Protein AF-A0A929W5D5-F1 (afdb_monomer_lite)

Foldseek 3Di:
DLVVLVHDPVVVVVCVVVQQWAWPDDDPPPDTHTDLVSRNDPVSNVSCCVVPNHDDDDDDDPLFDQDQDPVLLVPQQPDAFPVRDGDDLQVSLQLRLVLSRLVSVVSSVVVVQVVQVVVVHGDPVVVVLVVVLVVSQVSQCCSCVVSVHGHDGDPDSVVVVVLSVQCVVVPSVSSDPPCRPPQVPDLAHPVRLVQLLVLCLDQVRDDLVVSVVVLQCVLQVVDWDADPPPRHIDDSVVQDDPPHRSPQDSVNSVCSCPPLVSVLVSVCSHPNPQVSCVPPDDFDDDDADDFWLQEKEWDKDWFAAAAPQAIKMWIWIATLRLLATFQIFIDHDDDALVSVLVNVLRVVLVCVVLVAAQRAEYEYACPRCVPQVCPVVRHNYYHHDPHPSVGRVVVSCCCLQLPQCVVVVLHAADCPDPDPSRHHDFDDDPNDGDGDHHHSVVSSVSSVVSSVVQQQDCGPPCVSVPPDGSVRSNNVRHDPPGHHRDCLVVLVRSFDKDWWFDPPLFWTQDLNDIDGDPDSCVCVVDDPPGRIWIKGFGAHPVRDTPDIHTHD

Structure (mmCIF, N/CA/C/O backbone):
data_AF-A0A929W5D5-F1
#
_entry.id   AF-A0A929W5D5-F1
#
loop_
_atom_site.group_PDB
_atom_site.id
_atom_site.type_symbol
_atom_site.label_atom_id
_atom_site.label_alt_id
_atom_site.label_comp_id
_atom_site.label_asym_id
_atom_site.label_entity_id
_atom_site.label_seq_id
_atom_site.pdbx_PDB_ins_code
_atom_site.Cartn_x
_atom_site.Cartn_y
_atom_site.Cartn_z
_atom_site.occupancy
_atom_site.B_iso_or_equiv
_atom_site.auth_seq_id
_atom_site.auth_comp_id
_atom_site.auth_asym_id
_atom_site.auth_atom_id
_atom_site.pdbx_PDB_model_num
ATOM 1 N N . ASP A 1 1 ? -61.175 -59.366 45.389 1.00 71.19 1 ASP A N 1
ATOM 2 C CA . ASP A 1 1 ? -60.716 -58.121 46.055 1.00 71.19 1 ASP A CA 1
ATOM 3 C C . ASP A 1 1 ? -61.446 -57.784 47.355 1.00 71.19 1 ASP A C 1
ATOM 5 O O . ASP A 1 1 ? -60.980 -58.173 48.415 1.00 71.19 1 ASP A O 1
ATOM 9 N N . TRP A 1 2 ? -62.591 -57.082 47.329 1.00 78.06 2 TRP A N 1
ATOM 10 C CA . TRP A 1 2 ? -63.289 -56.672 48.566 1.00 78.06 2 TRP A CA 1
ATOM 11 C C . TRP A 1 2 ? -63.732 -57.882 49.406 1.00 78.06 2 TRP A C 1
ATOM 13 O O . TRP A 1 2 ? -63.487 -57.931 50.609 1.00 78.06 2 TRP A O 1
ATOM 23 N N . GLY A 1 3 ? -64.323 -58.886 48.748 1.00 75.94 3 GLY A N 1
ATOM 24 C CA . GLY A 1 3 ? -64.696 -60.161 49.370 1.00 75.94 3 GLY A CA 1
ATOM 25 C C . GLY A 1 3 ? -63.495 -60.990 49.835 1.00 75.94 3 GLY A C 1
ATOM 26 O O . GLY A 1 3 ? -63.486 -61.473 50.962 1.00 75.94 3 GLY A O 1
ATOM 27 N N . GLU A 1 4 ? -62.458 -61.096 49.001 1.00 76.50 4 GLU A N 1
ATOM 28 C CA . GLU A 1 4 ? -61.211 -61.820 49.319 1.00 76.50 4 GLU A CA 1
ATOM 29 C C . GLU A 1 4 ? -60.447 -61.199 50.494 1.00 76.50 4 GLU A C 1
ATOM 31 O O . GLU A 1 4 ? -59.824 -61.912 51.273 1.00 76.50 4 GLU A O 1
ATOM 36 N N . ALA A 1 5 ? -60.575 -59.886 50.703 1.00 75.81 5 ALA A N 1
ATOM 37 C CA . ALA A 1 5 ? -60.072 -59.192 51.885 1.00 75.81 5 ALA A CA 1
ATOM 38 C C . ALA A 1 5 ? -60.917 -59.447 53.158 1.00 75.81 5 ALA A C 1
ATOM 40 O O . ALA A 1 5 ? -60.772 -58.744 54.161 1.00 75.81 5 ALA A O 1
ATOM 41 N N . GLY A 1 6 ? -61.828 -60.428 53.133 1.00 79.44 6 GLY A N 1
ATOM 42 C CA . GLY A 1 6 ? -62.679 -60.823 54.257 1.00 79.44 6 GLY A CA 1
ATOM 43 C C . GLY A 1 6 ? -63.810 -59.838 54.564 1.00 79.44 6 GLY A C 1
ATOM 44 O O . GLY A 1 6 ? -64.335 -59.830 55.680 1.00 79.44 6 GLY A O 1
ATOM 45 N N . ARG A 1 7 ? -64.172 -58.960 53.617 1.00 81.69 7 ARG A N 1
ATOM 46 C CA . ARG A 1 7 ? -65.249 -57.972 53.791 1.00 81.69 7 ARG A CA 1
ATOM 47 C C . ARG A 1 7 ? -66.532 -58.437 53.121 1.00 81.69 7 ARG A C 1
ATOM 49 O O . ARG A 1 7 ? -66.529 -59.003 52.034 1.00 81.69 7 ARG A O 1
ATOM 56 N N . THR A 1 8 ? -67.665 -58.178 53.766 1.00 84.75 8 THR A N 1
ATOM 57 C CA . THR A 1 8 ? -68.959 -58.651 53.261 1.00 84.75 8 THR A CA 1
ATOM 58 C C . THR A 1 8 ? -69.542 -57.692 52.227 1.00 84.75 8 THR A C 1
ATOM 60 O O . THR A 1 8 ? -69.306 -56.481 52.264 1.00 84.75 8 THR A O 1
ATOM 63 N N . TYR A 1 9 ? -70.386 -58.216 51.336 1.00 82.56 9 TYR A N 1
ATOM 64 C CA . TYR A 1 9 ? -71.145 -57.397 50.385 1.00 82.56 9 TYR A CA 1
ATOM 65 C C . TYR A 1 9 ? -72.009 -56.337 51.094 1.00 82.56 9 TYR A C 1
ATOM 67 O O . TYR A 1 9 ? -72.128 -55.206 50.634 1.00 82.56 9 TYR A O 1
ATOM 75 N N . ARG A 1 10 ? -72.527 -56.652 52.290 1.00 84.62 10 ARG A N 1
ATOM 76 C CA . ARG A 1 10 ? -73.279 -55.700 53.119 1.00 84.62 10 ARG A CA 1
ATOM 77 C C . ARG A 1 10 ? -72.424 -54.511 53.570 1.00 84.62 10 ARG A C 1
ATOM 79 O O . ARG A 1 10 ? -72.920 -53.389 53.580 1.00 84.62 10 ARG A O 1
ATOM 86 N N . GLN A 1 11 ? -71.150 -54.740 53.907 1.00 84.69 11 GLN A N 1
ATOM 87 C CA . GLN A 1 11 ? -70.209 -53.660 54.228 1.00 84.69 11 GLN A CA 1
ATOM 88 C C . GLN A 1 11 ? -69.939 -52.784 53.005 1.00 84.69 11 GLN A C 1
ATOM 90 O O . GLN A 1 11 ? -69.954 -51.567 53.130 1.00 84.69 11 GLN A O 1
ATOM 95 N N . PHE A 1 12 ? -69.786 -53.386 51.823 1.00 84.88 12 PHE A N 1
ATOM 96 C CA . PHE A 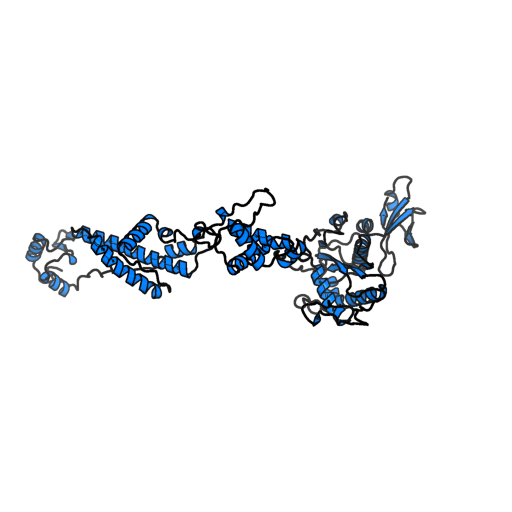1 12 ? -69.644 -52.633 50.578 1.00 84.88 12 PHE A CA 1
ATOM 97 C C . PHE A 1 12 ? -70.869 -51.749 50.292 1.00 84.88 12 PHE A C 1
ATOM 99 O O . PHE A 1 12 ? -70.716 -50.563 50.013 1.00 84.88 12 PHE A O 1
ATOM 106 N N . CYS A 1 13 ? -72.089 -52.285 50.405 1.00 83.75 13 CYS A N 1
ATOM 107 C CA . CYS A 1 13 ? -73.308 -51.498 50.198 1.00 83.75 13 CYS A CA 1
ATOM 108 C C . CYS A 1 13 ? -73.440 -50.349 51.207 1.00 83.75 13 CYS A C 1
ATOM 110 O O . CYS A 1 13 ? -73.829 -49.250 50.817 1.00 83.75 13 CYS A O 1
ATOM 112 N N . TYR A 1 14 ? -73.091 -50.594 52.473 1.00 87.81 14 TYR A N 1
ATOM 113 C CA . TYR A 1 14 ? -73.105 -49.577 53.523 1.00 87.81 14 TYR A CA 1
ATOM 114 C C . TYR A 1 14 ? -72.082 -48.466 53.256 1.00 87.81 14 TYR A C 1
ATOM 116 O O . TYR A 1 14 ? -72.424 -47.286 53.290 1.00 87.81 14 TYR A O 1
ATOM 124 N N . ASP A 1 15 ? -70.836 -48.830 52.950 1.00 85.62 15 ASP A N 1
ATOM 125 C CA . ASP A 1 15 ? -69.768 -47.860 52.704 1.00 85.62 15 ASP A CA 1
ATOM 126 C C . ASP A 1 15 ? -70.034 -47.083 51.386 1.00 85.62 15 ASP A C 1
ATOM 128 O O . ASP A 1 15 ? -69.792 -45.881 51.308 1.00 85.62 15 ASP A O 1
ATOM 132 N N . ARG A 1 16 ? -70.665 -47.709 50.378 1.00 82.75 16 ARG A N 1
ATOM 133 C CA . ARG A 1 16 ? -71.166 -47.026 49.169 1.00 82.75 16 ARG A CA 1
ATOM 134 C C . ARG A 1 16 ? -72.265 -46.008 49.489 1.00 82.75 16 ARG A C 1
ATOM 136 O O . ARG A 1 16 ? -72.211 -44.889 48.989 1.00 82.75 16 ARG A O 1
ATOM 143 N N . GLN A 1 17 ? -73.276 -46.389 50.274 1.00 84.38 17 GLN A N 1
ATOM 144 C CA . GLN A 1 17 ? -74.398 -45.500 50.616 1.00 84.38 17 GLN A CA 1
ATOM 145 C C . GLN A 1 17 ? -73.939 -44.257 51.384 1.00 84.38 17 GLN A C 1
ATOM 147 O O . GLN A 1 17 ? -74.485 -43.180 51.171 1.00 84.38 17 GLN A O 1
ATOM 152 N N . ASN A 1 18 ? -72.908 -44.393 52.219 1.00 80.44 18 ASN A N 1
ATOM 153 C CA . ASN A 1 18 ? -72.332 -43.281 52.977 1.00 80.44 18 ASN A CA 1
ATOM 154 C C . ASN A 1 18 ? -71.307 -42.450 52.181 1.00 80.44 18 ASN A C 1
ATOM 156 O O . ASN A 1 18 ? -70.752 -41.491 52.712 1.00 80.44 18 ASN A O 1
ATOM 160 N N . GLY A 1 19 ? -71.049 -42.790 50.912 1.00 79.44 19 GLY A N 1
ATOM 161 C CA . GLY A 1 19 ? -70.054 -42.102 50.084 1.00 79.44 19 GLY A CA 1
ATOM 162 C C . GLY A 1 19 ? -68.608 -42.349 50.526 1.00 79.44 19 GLY A C 1
ATOM 163 O O . GLY A 1 19 ? -67.716 -41.571 50.183 1.00 79.44 19 GLY A O 1
ATOM 164 N N . ASP A 1 20 ? -68.371 -43.418 51.288 1.00 80.44 20 ASP A N 1
ATOM 165 C CA . ASP A 1 20 ? -67.051 -43.822 51.768 1.00 80.44 20 ASP A CA 1
ATOM 166 C C . ASP A 1 20 ? -66.278 -44.657 50.745 1.00 80.44 20 ASP A C 1
ATOM 168 O O . ASP A 1 20 ? -65.095 -44.904 50.967 1.00 80.44 20 ASP A O 1
ATOM 172 N N . VAL A 1 21 ? -66.922 -45.099 49.655 1.00 83.50 21 VAL A N 1
ATOM 173 C CA . VAL A 1 21 ? -66.307 -45.803 48.518 1.00 83.50 21 VAL A CA 1
ATOM 174 C C . VAL A 1 21 ? -67.006 -45.409 47.215 1.00 83.50 21 VAL A C 1
ATOM 176 O O . VAL A 1 21 ? -68.230 -45.495 47.101 1.00 83.50 21 VAL A O 1
ATOM 179 N N . SER A 1 22 ? -66.218 -45.043 46.208 1.00 82.62 22 SER A N 1
ATOM 180 C CA . SER A 1 22 ? -66.661 -44.721 44.851 1.00 82.62 22 SER A CA 1
ATOM 181 C C . SER A 1 22 ? -66.524 -45.922 43.918 1.00 82.62 22 SER A C 1
ATOM 183 O O . SER A 1 22 ? -65.526 -46.646 43.933 1.00 82.62 22 SER A O 1
ATOM 185 N N . ILE A 1 23 ? -67.520 -46.105 43.054 1.00 82.94 23 ILE A N 1
ATOM 186 C CA . ILE A 1 23 ? -67.525 -47.142 42.018 1.00 82.94 23 ILE A CA 1
ATOM 187 C C . ILE A 1 23 ? -67.049 -46.529 40.703 1.00 82.94 23 ILE A C 1
ATOM 189 O O . ILE A 1 23 ? -67.578 -45.505 40.278 1.00 82.94 23 ILE A O 1
ATOM 193 N N . ILE A 1 24 ? -66.085 -47.179 40.052 1.00 80.38 24 ILE A N 1
ATOM 194 C CA . ILE A 1 24 ? -65.596 -46.803 38.719 1.00 80.38 24 ILE A CA 1
ATOM 195 C C . ILE A 1 24 ? -66.481 -47.437 37.641 1.00 80.38 24 ILE A C 1
ATOM 197 O O . ILE A 1 24 ? -66.855 -46.776 36.678 1.00 80.38 24 ILE A O 1
ATOM 201 N N . SER A 1 25 ? -66.841 -48.718 37.792 1.00 78.06 25 SER A N 1
ATOM 202 C CA . SER A 1 25 ? -67.757 -49.398 36.867 1.00 78.06 25 SER A CA 1
ATOM 203 C C . SER A 1 25 ? -68.504 -50.562 37.527 1.00 78.06 25 SER A C 1
ATOM 205 O O . SER A 1 25 ? -67.986 -51.211 38.438 1.00 78.06 25 SER A O 1
ATOM 207 N N . GLN A 1 26 ? -69.729 -50.829 37.062 1.00 76.94 26 GLN A N 1
ATOM 208 C CA . GLN A 1 26 ? -70.528 -51.993 37.462 1.00 76.94 26 GLN A CA 1
ATOM 209 C C . GLN A 1 26 ? -70.740 -52.906 36.254 1.00 76.94 26 GLN A C 1
ATOM 211 O O . GLN A 1 26 ? -71.325 -52.475 35.260 1.00 76.94 26 GLN A O 1
ATOM 216 N N . ARG A 1 27 ? -70.297 -54.166 36.331 1.00 68.94 27 ARG A N 1
ATOM 217 C CA . ARG A 1 27 ? -70.598 -55.188 35.318 1.00 68.94 27 ARG A CA 1
ATOM 218 C C . ARG A 1 27 ? -71.688 -56.136 35.827 1.00 68.94 27 ARG A C 1
ATOM 220 O O . ARG A 1 27 ? -71.757 -56.445 37.018 1.00 68.94 27 ARG A O 1
ATOM 227 N N . LYS A 1 28 ? -72.566 -56.601 34.927 1.00 56.22 28 LYS A N 1
ATOM 228 C CA . LYS A 1 28 ? -73.552 -57.651 35.246 1.00 56.22 28 LYS A CA 1
ATOM 229 C C . LYS A 1 28 ? -72.793 -58.949 35.544 1.00 56.22 28 LYS A C 1
ATOM 231 O O . LYS A 1 28 ? -72.066 -59.419 34.681 1.00 56.22 28 LYS A O 1
ATOM 236 N N . GLY A 1 29 ? -72.961 -59.499 36.750 1.00 60.81 29 GLY A N 1
ATOM 237 C CA . GLY A 1 29 ? -72.291 -60.737 37.183 1.00 60.81 29 GLY A CA 1
ATOM 238 C C . GLY A 1 29 ? -71.535 -60.658 38.516 1.00 60.81 29 GLY A C 1
ATOM 239 O O . GLY A 1 29 ? -70.993 -61.663 38.948 1.00 60.81 29 GLY A O 1
ATOM 240 N N . GLY A 1 30 ? -71.517 -59.503 39.194 1.00 62.69 30 GLY A N 1
ATOM 241 C CA . GLY A 1 30 ? -70.889 -59.357 40.520 1.00 62.69 30 GLY A CA 1
ATOM 242 C C . GLY A 1 30 ? -69.479 -58.755 40.505 1.00 62.69 30 GLY A C 1
ATOM 243 O O . GLY A 1 30 ? -68.955 -58.409 41.561 1.00 62.69 30 GLY A O 1
ATOM 244 N N . GLU A 1 31 ? -68.898 -58.519 39.329 1.00 69.94 31 GLU A N 1
ATOM 245 C CA . GLU A 1 31 ? -67.635 -57.791 39.172 1.00 69.94 31 GLU A CA 1
ATOM 246 C C . GLU A 1 31 ? -67.879 -56.272 39.210 1.00 69.94 31 GLU A C 1
ATOM 248 O O . GLU A 1 31 ? -68.229 -55.635 38.213 1.00 69.94 31 GLU A O 1
ATOM 253 N N . THR A 1 32 ? -67.739 -55.675 40.395 1.00 79.50 32 THR A N 1
ATOM 254 C CA . THR A 1 32 ? -67.778 -54.215 40.579 1.00 79.50 32 THR A CA 1
ATOM 255 C C . THR A 1 32 ? -66.365 -53.685 40.784 1.00 79.50 32 THR A C 1
ATOM 257 O O . THR A 1 32 ? -65.683 -54.109 41.714 1.00 79.50 32 THR A O 1
ATOM 260 N N . VAL A 1 33 ? -65.943 -52.728 39.953 1.00 81.38 33 VAL A N 1
ATOM 261 C CA . VAL A 1 33 ? -64.634 -52.071 40.080 1.00 81.38 33 VAL A CA 1
ATOM 262 C C . VAL A 1 33 ? -64.789 -50.816 40.931 1.00 81.38 33 VAL A C 1
ATOM 264 O O . VAL A 1 33 ? -65.561 -49.917 40.589 1.00 81.38 33 VAL A O 1
ATOM 267 N N . ILE A 1 34 ? -64.045 -50.747 42.031 1.00 82.88 34 ILE A N 1
ATOM 268 C CA . ILE A 1 34 ? -64.058 -49.631 42.986 1.00 82.88 34 ILE A CA 1
ATOM 269 C C . ILE A 1 34 ? -62.753 -48.835 42.901 1.00 82.88 34 ILE A C 1
ATOM 271 O O . ILE A 1 34 ? -61.696 -49.410 42.651 1.00 82.88 34 ILE A O 1
ATOM 275 N N . ASP A 1 35 ? -62.803 -47.519 43.130 1.00 81.62 35 ASP A N 1
ATOM 276 C CA . ASP A 1 35 ? -61.575 -46.724 43.260 1.00 81.62 35 ASP A CA 1
ATOM 277 C C . ASP A 1 35 ? -61.005 -46.912 44.669 1.00 81.62 35 ASP A C 1
ATOM 279 O O . ASP A 1 35 ? -61.540 -46.373 45.639 1.00 81.62 35 ASP A O 1
ATOM 283 N N . ALA A 1 36 ? -59.902 -47.648 44.802 1.00 76.12 36 ALA A N 1
ATOM 284 C CA . ALA A 1 36 ? -59.269 -47.886 46.098 1.00 76.12 36 ALA A CA 1
ATOM 285 C C . ALA A 1 36 ? -58.837 -46.585 46.814 1.00 76.12 36 ALA A C 1
ATOM 287 O O . ALA A 1 36 ? -58.822 -46.542 48.043 1.00 76.12 36 ALA A O 1
ATOM 288 N N . ARG A 1 37 ? -58.557 -45.496 46.077 1.00 74.00 37 ARG A N 1
ATOM 289 C CA . ARG A 1 37 ? -58.202 -44.178 46.648 1.00 74.00 37 ARG A CA 1
ATOM 290 C C . ARG A 1 37 ? -59.402 -43.448 47.246 1.00 74.00 37 ARG A C 1
ATOM 292 O O . ARG A 1 37 ? -59.228 -42.534 48.045 1.00 74.00 37 ARG A O 1
ATOM 299 N N . SER A 1 38 ? -60.615 -43.841 46.862 1.00 78.81 38 SER A N 1
ATOM 300 C CA . SER A 1 38 ? -61.850 -43.249 47.379 1.00 78.81 38 SER A CA 1
ATOM 301 C C . SER A 1 38 ? -62.277 -43.817 48.734 1.00 78.81 38 SER A C 1
ATOM 303 O O . SER A 1 38 ? -63.177 -43.256 49.351 1.00 78.81 38 SER A O 1
ATOM 305 N N . ILE A 1 39 ? -61.635 -44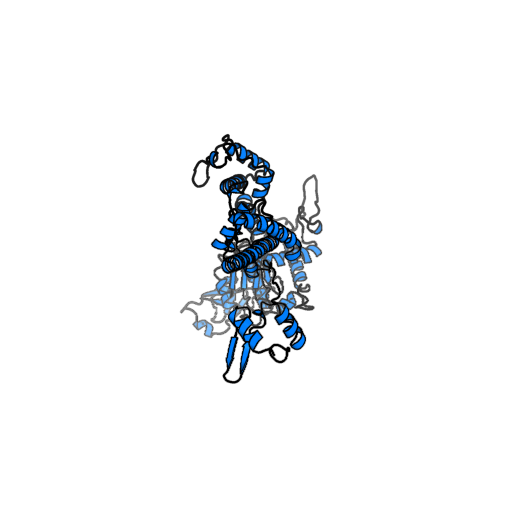.897 49.206 1.00 82.25 39 ILE A N 1
ATOM 306 C CA . ILE A 1 39 ? -61.977 -45.573 50.460 1.00 82.25 39 ILE A CA 1
ATOM 307 C C . ILE A 1 39 ? -61.611 -44.678 51.650 1.00 82.25 39 ILE A C 1
ATOM 309 O O . ILE A 1 39 ? -60.449 -44.588 52.048 1.00 82.25 39 ILE A O 1
ATOM 313 N N . ARG A 1 40 ? -62.610 -44.031 52.253 1.00 75.94 40 ARG A N 1
ATOM 314 C CA . ARG A 1 40 ? -62.410 -43.076 53.361 1.00 75.94 40 ARG A CA 1
ATOM 315 C C . ARG A 1 40 ? -62.176 -43.747 54.709 1.00 75.94 40 ARG A C 1
ATOM 317 O O . ARG A 1 40 ? -61.505 -43.190 55.579 1.00 75.94 40 ARG A O 1
ATOM 324 N N . ARG A 1 41 ? -62.719 -44.951 54.902 1.00 79.38 41 ARG A N 1
ATOM 325 C CA . ARG A 1 41 ? -62.606 -45.681 56.169 1.00 79.38 41 ARG A CA 1
ATOM 326 C C . ARG A 1 41 ? -61.251 -46.374 56.273 1.00 79.38 41 ARG A C 1
ATOM 328 O O . ARG A 1 41 ? -60.963 -47.341 55.566 1.00 79.38 41 ARG A O 1
ATOM 335 N N . ALA A 1 42 ? -60.421 -45.889 57.193 1.00 75.94 42 ALA A N 1
ATOM 336 C CA . ALA A 1 42 ? -59.051 -46.364 57.375 1.00 75.94 42 ALA A CA 1
ATOM 337 C C . ALA A 1 42 ? -58.959 -47.867 57.713 1.00 75.94 42 ALA A C 1
ATOM 339 O O . ALA A 1 42 ? -57.997 -48.526 57.329 1.00 75.94 42 ALA A O 1
ATOM 340 N N . ASP A 1 43 ? -59.952 -48.434 58.403 1.00 80.00 43 ASP A N 1
ATOM 341 C CA . ASP A 1 43 ? -60.019 -49.864 58.728 1.00 80.00 43 ASP A CA 1
ATOM 342 C C . ASP A 1 43 ? -60.351 -50.744 57.508 1.00 80.00 43 ASP A C 1
ATOM 344 O O . ASP A 1 43 ? -59.936 -51.905 57.448 1.00 80.00 43 ASP A O 1
ATOM 348 N N . ARG A 1 44 ? -61.075 -50.203 56.520 1.00 81.31 44 ARG A N 1
ATOM 349 C CA . ARG A 1 44 ? -61.352 -50.870 55.239 1.00 81.31 44 ARG A CA 1
ATOM 350 C C . ARG A 1 44 ? -60.118 -50.855 54.355 1.00 81.31 44 ARG A C 1
ATOM 352 O O . ARG A 1 44 ? -59.681 -51.913 53.907 1.00 81.31 44 ARG A O 1
ATOM 359 N N . LEU A 1 45 ? -59.514 -49.677 54.210 1.00 80.44 45 LEU A N 1
ATOM 360 C CA . LEU A 1 45 ? -58.323 -49.473 53.393 1.00 80.44 45 LEU A CA 1
ATOM 361 C C . LEU A 1 45 ? -57.147 -50.332 53.879 1.00 80.44 45 LEU A C 1
ATOM 363 O O . LEU A 1 45 ? -56.569 -51.062 53.085 1.00 80.44 45 LEU A O 1
ATOM 367 N N . ARG A 1 46 ? -56.863 -50.361 55.190 1.00 81.38 46 ARG A N 1
ATOM 368 C CA . ARG A 1 46 ? -55.766 -51.170 55.764 1.00 81.38 46 ARG A CA 1
ATOM 369 C C . ARG A 1 46 ? -55.874 -52.665 55.474 1.00 81.38 46 ARG A C 1
ATOM 371 O O . ARG A 1 46 ? -54.854 -53.339 55.365 1.00 81.38 46 ARG A O 1
ATOM 378 N N . VAL A 1 47 ? -57.093 -53.201 55.428 1.00 82.75 47 VAL A N 1
ATOM 379 C CA . VAL A 1 47 ? -57.307 -54.635 55.192 1.00 82.75 47 VAL A CA 1
ATOM 380 C C . VAL A 1 47 ? -57.164 -54.968 53.711 1.00 82.75 47 VAL A C 1
ATOM 382 O O . VAL A 1 47 ? -56.549 -55.976 53.381 1.00 82.75 47 VAL A O 1
ATOM 385 N N . ILE A 1 48 ? -57.628 -54.084 52.829 1.00 82.31 48 ILE A N 1
ATOM 386 C CA . ILE A 1 48 ? -57.427 -54.218 51.383 1.00 82.31 48 ILE A CA 1
ATOM 387 C C . ILE A 1 48 ? -55.939 -54.081 51.034 1.00 82.31 48 ILE A C 1
ATOM 389 O O . ILE A 1 48 ? -55.409 -54.914 50.306 1.00 82.31 48 ILE A O 1
ATOM 393 N N . GLU A 1 49 ? -55.231 -53.118 51.634 1.00 82.44 49 GLU A N 1
ATOM 394 C CA . GLU A 1 49 ? -53.788 -52.927 51.433 1.00 82.44 49 GLU A CA 1
ATOM 395 C C . GLU A 1 49 ? -52.944 -54.116 51.919 1.00 82.44 49 GLU A C 1
ATOM 397 O O . GLU A 1 49 ? -51.862 -54.363 51.390 1.00 82.44 49 GLU A O 1
ATOM 402 N N . ARG A 1 50 ? -53.425 -54.869 52.919 1.00 80.44 50 ARG A N 1
ATOM 403 C CA . ARG A 1 50 ? -52.744 -56.074 53.419 1.00 80.44 50 ARG A CA 1
ATOM 404 C C . ARG A 1 50 ? -52.802 -57.230 52.419 1.00 80.44 50 ARG A C 1
ATOM 406 O O . ARG A 1 50 ? -51.864 -58.015 52.373 1.00 80.44 50 ARG A O 1
ATOM 413 N N . VAL A 1 51 ? -53.896 -57.343 51.669 1.00 81.12 51 VAL A N 1
ATOM 414 C CA . VAL A 1 51 ? -54.124 -58.447 50.723 1.00 81.12 51 VAL A CA 1
ATOM 415 C C . VAL A 1 51 ? -53.611 -58.099 49.324 1.00 81.12 51 VAL A C 1
ATOM 417 O O . VAL A 1 51 ? -53.039 -58.956 48.664 1.00 81.12 51 VAL A O 1
ATOM 420 N N . MET A 1 52 ? -53.754 -56.839 48.900 1.00 76.38 52 MET A N 1
ATOM 421 C CA . MET A 1 52 ? -53.498 -56.407 47.517 1.00 76.38 52 MET A CA 1
ATOM 422 C C . MET A 1 52 ? -52.272 -55.489 47.360 1.00 76.38 52 MET A C 1
ATOM 424 O O . MET A 1 52 ? -51.936 -55.103 46.244 1.00 76.38 52 MET A O 1
ATOM 428 N N . GLY A 1 53 ? -51.598 -55.123 48.456 1.00 76.75 53 GLY A N 1
ATOM 429 C CA . GLY A 1 53 ? -50.500 -54.150 48.458 1.00 76.75 53 GLY A CA 1
ATOM 430 C C . GLY A 1 53 ? -50.965 -52.709 48.703 1.00 76.75 53 GLY A C 1
ATOM 431 O O . GLY A 1 53 ? -52.146 -52.380 48.595 1.00 76.75 53 GLY A O 1
ATOM 432 N N . ARG A 1 54 ? -50.028 -51.828 49.089 1.00 76.56 54 ARG A N 1
ATOM 433 C CA . ARG A 1 54 ? -50.336 -50.419 49.404 1.00 76.56 54 ARG A CA 1
ATOM 434 C C . ARG A 1 54 ? -50.923 -49.699 48.193 1.00 76.56 54 ARG A C 1
ATOM 436 O O . ARG A 1 54 ? -50.361 -49.774 47.103 1.00 76.56 54 ARG A O 1
ATOM 443 N N . VAL A 1 55 ? -51.986 -48.924 48.410 1.00 72.62 55 VAL A N 1
ATOM 444 C CA . VAL A 1 55 ? -52.539 -48.062 47.360 1.00 72.62 55 VAL A CA 1
ATOM 445 C C . VAL A 1 55 ? -51.508 -46.965 47.046 1.00 72.62 55 VAL A C 1
ATOM 447 O O . VAL A 1 55 ? -51.078 -46.268 47.973 1.00 72.62 55 VAL A O 1
ATOM 450 N N . PRO A 1 56 ? -51.085 -46.787 45.778 1.00 57.19 56 PRO A N 1
ATOM 451 C CA . PRO A 1 56 ? -50.140 -45.739 45.406 1.00 57.19 56 PRO A CA 1
ATOM 452 C C . PRO A 1 56 ? -50.678 -44.360 45.810 1.00 57.19 56 PRO A C 1
ATOM 454 O O . PRO A 1 56 ? -51.783 -43.976 45.422 1.00 57.19 56 PRO A O 1
ATOM 457 N N . ARG A 1 57 ? -49.907 -43.613 46.607 1.00 55.72 57 ARG A N 1
ATOM 458 C CA . ARG A 1 57 ? -50.189 -42.206 46.931 1.00 55.72 57 ARG A CA 1
ATOM 459 C C . ARG A 1 57 ? -49.424 -41.337 45.938 1.00 55.72 57 ARG A C 1
ATOM 461 O O . ARG A 1 57 ? -48.250 -41.607 45.710 1.00 55.72 57 ARG A O 1
ATOM 468 N N . GLU A 1 58 ? -50.070 -40.328 45.353 1.00 46.94 58 GLU A N 1
ATOM 469 C CA . GLU A 1 58 ? -49.391 -39.372 44.467 1.00 46.94 58 GLU A CA 1
ATOM 470 C C . GLU A 1 58 ? -48.167 -38.768 45.170 1.00 46.94 58 GLU A C 1
ATOM 472 O O . GLU A 1 58 ? -48.267 -38.233 46.278 1.00 46.94 58 GLU A O 1
ATOM 477 N N . GLU A 1 59 ? -47.004 -38.857 44.525 1.00 39.22 59 GLU A N 1
ATOM 478 C CA . GLU A 1 59 ? -45.796 -38.179 44.979 1.00 39.22 59 GLU A CA 1
ATOM 479 C C . GLU A 1 59 ? -46.024 -36.662 44.965 1.00 39.22 59 GLU A C 1
ATOM 481 O O . GLU A 1 59 ? -46.403 -36.061 43.955 1.00 39.22 59 GLU A O 1
ATOM 486 N N . HIS A 1 60 ? -45.794 -36.021 46.111 1.00 43.41 60 HIS A N 1
ATOM 487 C CA . HIS A 1 60 ? -45.883 -34.573 46.252 1.00 43.41 60 HIS A CA 1
ATOM 488 C C . HIS A 1 60 ? -44.788 -33.893 45.416 1.00 43.41 60 HIS A C 1
ATOM 490 O O . HIS A 1 60 ? -43.670 -33.698 45.887 1.00 43.41 60 HIS A O 1
ATOM 496 N N . ARG A 1 61 ? -45.113 -33.453 44.193 1.00 48.53 61 ARG A N 1
ATOM 497 C CA . ARG A 1 61 ? -44.267 -32.482 43.484 1.00 48.53 61 ARG A CA 1
ATOM 498 C C . ARG A 1 61 ? -44.198 -31.178 44.300 1.00 48.53 61 ARG A C 1
ATOM 500 O O . ARG A 1 61 ? -45.259 -30.685 44.715 1.00 48.53 61 ARG A O 1
ATOM 507 N N . PRO A 1 62 ? -43.004 -30.597 44.527 1.00 60.44 62 PRO A N 1
ATOM 508 C CA . PRO A 1 62 ? -42.866 -29.295 45.171 1.00 60.44 62 PRO A CA 1
ATOM 509 C C . PRO A 1 62 ? -43.730 -28.255 44.451 1.00 60.44 62 PRO A C 1
ATOM 511 O O . PRO A 1 62 ? -43.849 -28.263 43.223 1.00 60.44 62 PRO A O 1
ATOM 514 N N . LEU A 1 63 ? -44.390 -27.372 45.207 1.00 66.69 63 LEU A N 1
ATOM 515 C CA . LEU A 1 63 ? -45.320 -26.395 44.624 1.00 66.69 63 LEU A CA 1
ATOM 516 C C . LEU A 1 63 ? -44.603 -25.335 43.770 1.00 66.69 63 LEU A C 1
ATOM 518 O O . LEU A 1 63 ? -45.230 -24.735 42.906 1.00 66.69 63 LEU A O 1
ATOM 522 N N . TYR A 1 64 ? -43.310 -25.129 44.019 1.00 79.06 64 TYR A N 1
ATOM 523 C CA . TYR A 1 64 ? -42.434 -24.208 43.309 1.00 79.06 64 TYR A CA 1
ATOM 524 C C . TYR A 1 64 ? -41.131 -24.948 43.019 1.00 79.06 64 TYR A C 1
ATOM 526 O O . TYR A 1 64 ? -40.426 -25.332 43.952 1.00 79.06 64 TYR A O 1
ATOM 534 N N . THR A 1 65 ? -40.844 -25.176 41.743 1.00 81.50 65 THR A N 1
ATOM 535 C CA . THR A 1 65 ? -39.606 -25.800 41.270 1.00 81.50 65 THR A CA 1
ATOM 536 C C . THR A 1 65 ? -39.020 -24.855 40.238 1.00 81.50 65 THR A C 1
ATOM 538 O O . THR A 1 65 ? -39.734 -24.451 39.325 1.00 81.50 65 THR A O 1
ATOM 541 N N . VAL A 1 66 ? -37.773 -24.431 40.442 1.00 85.88 66 VAL A N 1
ATOM 542 C CA . VAL A 1 66 ? -37.080 -23.528 39.520 1.00 85.88 66 VAL A CA 1
ATOM 543 C C . VAL A 1 66 ? -36.303 -24.369 38.523 1.00 85.88 66 VAL A C 1
ATOM 545 O O . VAL A 1 66 ? -35.239 -24.887 38.849 1.00 85.88 66 VAL A O 1
ATOM 548 N N . ASP A 1 67 ? -36.840 -24.477 37.313 1.00 86.56 67 ASP A N 1
ATOM 549 C CA . ASP A 1 67 ? -36.160 -25.086 36.176 1.00 86.56 67 ASP A CA 1
ATOM 550 C C . ASP A 1 67 ? -35.542 -24.002 35.291 1.00 86.56 67 ASP A C 1
ATOM 552 O O . ASP A 1 67 ? -36.057 -22.886 35.190 1.00 86.56 67 ASP A O 1
ATOM 556 N N . MET A 1 68 ? -34.411 -24.319 34.664 1.00 87.31 68 MET A N 1
ATOM 557 C CA . MET A 1 68 ? -33.711 -23.385 33.786 1.00 87.31 68 MET A CA 1
ATOM 558 C C . MET A 1 68 ? -34.504 -23.121 32.506 1.00 87.31 68 MET A C 1
ATOM 560 O O . MET A 1 68 ? -34.733 -24.027 31.703 1.00 87.31 68 MET A O 1
ATOM 564 N N . ASP A 1 69 ? -34.875 -21.858 32.305 1.00 92.06 69 ASP A N 1
ATOM 565 C CA . ASP A 1 69 ? -35.584 -21.398 31.120 1.00 92.06 69 ASP A CA 1
ATOM 566 C C . ASP A 1 69 ? -34.614 -21.183 29.943 1.00 92.06 69 ASP A C 1
ATOM 568 O O . ASP A 1 69 ? -33.957 -20.147 29.821 1.00 92.06 69 ASP A O 1
ATOM 572 N N . ARG A 1 70 ? -34.538 -22.183 29.057 1.00 91.81 70 ARG A N 1
ATOM 573 C CA . ARG A 1 70 ? -33.723 -22.122 27.832 1.00 91.81 70 ARG A CA 1
ATOM 574 C C . ARG A 1 70 ? -34.244 -21.105 26.813 1.00 91.81 70 ARG A C 1
ATOM 576 O O . ARG A 1 70 ? -33.458 -20.602 26.013 1.00 91.81 70 ARG A O 1
ATOM 583 N N . GLU A 1 71 ? -35.540 -20.798 26.823 1.00 94.12 71 GLU A N 1
ATOM 584 C CA . GLU A 1 71 ? -36.118 -19.783 25.936 1.00 94.12 71 GLU A CA 1
ATOM 585 C C . GLU A 1 71 ? -35.721 -18.379 26.402 1.00 94.12 71 GLU A C 1
ATOM 587 O O . GLU A 1 71 ? -35.352 -17.540 25.578 1.00 94.12 71 GLU A O 1
ATOM 592 N N . ALA A 1 72 ? -35.689 -18.145 27.719 1.00 93.94 72 ALA A N 1
ATOM 593 C CA . ALA A 1 72 ? -35.152 -16.916 28.296 1.00 93.94 72 ALA A CA 1
ATOM 594 C C . ALA A 1 72 ? -33.662 -16.736 27.969 1.00 93.94 72 ALA A C 1
ATOM 596 O O . ALA A 1 72 ? -33.252 -15.644 27.573 1.00 93.94 72 ALA A O 1
ATOM 597 N N . GLU A 1 73 ? -32.857 -17.797 28.086 1.00 93.88 73 GLU A N 1
ATOM 598 C CA . GLU A 1 73 ? -31.433 -17.754 27.730 1.00 93.88 73 GLU A CA 1
ATOM 599 C C . GLU A 1 73 ? -31.236 -17.370 26.260 1.00 93.88 73 GLU A C 1
ATOM 601 O O . GLU A 1 73 ? -30.499 -16.428 25.961 1.00 93.88 73 GLU A O 1
ATOM 606 N N . ALA A 1 74 ? -31.949 -18.038 25.347 1.00 93.88 74 ALA A N 1
ATOM 607 C CA . ALA A 1 74 ? -31.902 -17.735 23.921 1.00 93.88 74 ALA A CA 1
ATOM 608 C C . ALA A 1 74 ? -32.346 -16.293 23.627 1.00 93.88 74 ALA A C 1
ATOM 610 O O . ALA A 1 74 ? -31.687 -15.590 22.857 1.00 93.88 74 ALA A O 1
ATOM 611 N N . PHE A 1 75 ? -33.416 -15.825 24.275 1.00 95.62 75 PHE A N 1
ATOM 612 C CA . PHE A 1 75 ? -33.919 -14.461 24.127 1.00 95.62 75 PHE A CA 1
ATOM 613 C C . PHE A 1 75 ? -32.882 -13.415 24.560 1.00 95.62 75 PHE A C 1
ATOM 615 O O . PHE A 1 75 ? -32.585 -12.490 23.805 1.00 95.62 75 PHE A O 1
ATOM 622 N N . PHE A 1 76 ? -32.292 -13.556 25.752 1.00 94.25 76 PHE A N 1
ATOM 623 C CA . PHE A 1 76 ? -31.317 -12.587 26.261 1.00 94.25 76 PHE A CA 1
ATOM 624 C C . PHE A 1 76 ? -29.964 -12.673 25.543 1.00 94.25 76 PHE A C 1
ATOM 626 O O . PHE A 1 76 ? -29.317 -11.643 25.356 1.00 94.25 76 PHE A O 1
ATOM 633 N N . ALA A 1 77 ? -29.540 -13.859 25.098 1.00 92.12 77 ALA A N 1
ATOM 634 C CA . ALA A 1 77 ? -28.323 -14.026 24.302 1.00 92.12 77 ALA A CA 1
ATOM 635 C C . ALA A 1 77 ? -28.444 -13.398 22.901 1.00 92.12 77 ALA A C 1
ATOM 637 O O . ALA A 1 77 ? -27.462 -12.873 22.370 1.00 92.12 77 ALA A O 1
ATOM 638 N N . ALA A 1 78 ? -29.645 -13.428 22.315 1.00 91.88 78 ALA A N 1
ATOM 639 C CA . ALA A 1 78 ? -29.946 -12.809 21.027 1.00 91.88 78 ALA A CA 1
ATOM 640 C C . ALA A 1 78 ? -30.292 -11.312 21.127 1.00 91.88 78 ALA A C 1
ATOM 642 O O . ALA A 1 78 ? -30.384 -10.646 20.097 1.00 91.88 78 ALA A O 1
ATOM 643 N N . TYR A 1 79 ? -30.480 -10.772 22.335 1.00 89.06 79 TYR A N 1
ATOM 644 C CA . TYR A 1 79 ? -30.874 -9.380 22.520 1.00 89.06 79 TYR A CA 1
ATOM 645 C C . TYR A 1 79 ? -29.774 -8.406 22.077 1.00 89.06 79 TYR A C 1
ATOM 647 O O . TYR A 1 79 ? -28.643 -8.427 22.579 1.00 89.06 79 TYR A O 1
ATOM 655 N N . GLU A 1 80 ? -30.147 -7.500 21.177 1.00 82.44 80 GLU A N 1
ATOM 656 C CA . GLU A 1 80 ? -29.298 -6.432 20.667 1.00 82.44 80 GLU A CA 1
ATOM 657 C C . GLU A 1 80 ? -29.697 -5.100 21.312 1.00 82.44 80 GLU A C 1
ATOM 659 O O . GLU A 1 80 ? -30.860 -4.694 21.314 1.00 82.44 80 GLU A O 1
ATOM 664 N N . LYS A 1 81 ? -28.723 -4.420 21.917 1.00 81.19 81 LYS A N 1
ATOM 665 C CA . LYS A 1 81 ? -28.898 -3.069 22.455 1.00 81.19 81 LYS A CA 1
ATOM 666 C C . LYS A 1 81 ? -29.036 -2.070 21.305 1.00 81.19 81 LYS A C 1
ATOM 668 O O . LYS A 1 81 ? -28.629 -2.329 20.179 1.00 81.19 81 LYS A O 1
ATOM 673 N N . ALA A 1 82 ? -29.507 -0.863 21.616 1.00 68.81 82 ALA A N 1
ATOM 674 C CA . ALA A 1 82 ? -29.624 0.220 20.636 1.00 68.81 82 ALA A CA 1
ATOM 675 C C . ALA A 1 82 ? -28.288 0.635 19.974 1.00 68.81 82 ALA A C 1
ATOM 677 O O . ALA A 1 82 ? -28.303 1.277 18.930 1.00 68.81 82 ALA A O 1
ATOM 678 N N . ASP A 1 83 ? -27.141 0.291 20.572 1.00 63.69 83 ASP A N 1
ATOM 679 C CA . ASP A 1 83 ? -25.798 0.533 20.026 1.00 63.69 83 ASP A CA 1
ATOM 680 C C . ASP A 1 83 ? -25.251 -0.637 19.181 1.00 63.69 83 ASP A C 1
ATOM 682 O O . ASP A 1 83 ? -24.087 -0.609 18.784 1.00 63.69 83 ASP A O 1
ATOM 686 N N . GLY A 1 84 ? -26.065 -1.667 18.920 1.00 71.38 84 GLY A N 1
ATOM 687 C CA . GLY A 1 84 ? -25.673 -2.892 18.216 1.00 71.38 84 GLY A CA 1
ATOM 688 C C . GLY A 1 84 ? -24.897 -3.893 19.082 1.00 71.38 84 GLY A C 1
ATOM 689 O O . GLY A 1 84 ? -24.520 -4.976 18.633 1.00 71.38 84 GLY A O 1
ATOM 690 N N . GLY A 1 85 ? -24.624 -3.551 20.345 1.00 77.88 85 GLY A N 1
ATOM 691 C CA . GLY A 1 85 ? -23.929 -4.421 21.282 1.00 77.88 85 GLY A CA 1
ATOM 692 C C . GLY A 1 85 ? -24.846 -5.490 21.873 1.00 77.88 85 GLY A C 1
ATOM 693 O O . GLY A 1 85 ? -26.016 -5.251 22.160 1.00 77.88 85 GLY A O 1
ATOM 694 N N . ARG A 1 86 ? -24.295 -6.671 22.160 1.00 86.75 86 ARG A N 1
ATOM 695 C CA . ARG A 1 86 ? -25.011 -7.722 22.903 1.00 86.75 86 ARG A CA 1
ATOM 696 C C . ARG A 1 86 ? -24.901 -7.529 24.420 1.00 86.75 86 ARG A C 1
ATOM 698 O O . ARG A 1 86 ? -24.092 -6.734 24.924 1.00 86.75 86 ARG A O 1
ATOM 705 N N . LEU A 1 87 ? -25.754 -8.223 25.172 1.00 87.69 87 LEU A N 1
ATOM 706 C CA . LEU A 1 87 ? -25.611 -8.350 26.627 1.00 87.69 87 LEU A CA 1
ATOM 707 C C . LEU A 1 87 ? -24.342 -9.148 26.967 1.00 87.69 87 LEU A C 1
ATOM 709 O O . LEU A 1 87 ? -23.918 -10.002 26.194 1.00 87.69 87 LEU A O 1
ATOM 713 N N . SER A 1 88 ? -23.718 -8.863 28.116 1.00 89.00 88 SER A N 1
ATOM 714 C CA . SER A 1 88 ? -22.615 -9.707 28.593 1.00 89.00 88 SER A CA 1
ATOM 715 C C . SER A 1 88 ? -23.152 -11.066 29.036 1.00 89.00 88 SER A C 1
ATOM 717 O O . SER A 1 88 ? -24.275 -11.143 29.534 1.00 89.00 88 SER A O 1
ATOM 719 N N . GLU A 1 89 ? -22.343 -12.120 28.929 1.00 90.75 89 GLU A N 1
ATOM 720 C CA . GLU A 1 89 ? -22.731 -13.473 29.362 1.00 90.75 89 GLU A CA 1
ATOM 721 C C . GLU A 1 89 ? -23.195 -13.514 30.825 1.00 90.75 89 GLU A C 1
ATOM 723 O O . GLU A 1 89 ? -24.139 -14.218 31.169 1.00 90.75 89 GLU A O 1
ATOM 728 N N . GLU A 1 90 ? -22.571 -12.719 31.695 1.00 91.19 90 GLU A N 1
ATOM 729 C CA . GLU A 1 90 ? -22.988 -12.578 33.093 1.00 91.19 90 GLU A CA 1
ATOM 730 C C . GLU A 1 90 ? -24.401 -11.982 33.217 1.00 91.19 90 GLU A C 1
ATOM 732 O O . GLU A 1 90 ? -25.231 -12.496 33.968 1.00 91.19 90 GLU A O 1
ATOM 737 N N . THR A 1 91 ? -24.708 -10.943 32.429 1.00 90.25 91 THR A N 1
ATOM 738 C CA . THR A 1 91 ? -26.042 -10.319 32.411 1.00 90.25 91 THR A CA 1
ATOM 739 C C . THR A 1 91 ? -27.088 -11.280 31.847 1.00 90.25 91 THR A C 1
ATOM 741 O O . THR A 1 91 ? -28.188 -11.366 32.387 1.00 90.25 91 THR A O 1
ATOM 744 N N . VAL A 1 92 ? -26.746 -12.034 30.796 1.00 93.12 92 VAL A N 1
ATOM 745 C CA . VAL A 1 92 ? -27.617 -13.071 30.218 1.00 93.12 92 VAL A CA 1
ATOM 746 C C . VAL A 1 92 ? -27.953 -14.124 31.270 1.00 93.12 92 VAL A C 1
ATOM 748 O O . VAL A 1 92 ? -29.132 -14.389 31.502 1.00 93.12 92 VAL A O 1
ATOM 751 N N . ARG A 1 93 ? -26.952 -14.662 31.979 1.00 93.25 93 ARG A N 1
ATOM 752 C CA . ARG A 1 93 ? -27.168 -15.649 33.051 1.00 93.25 93 ARG A CA 1
ATOM 753 C C . ARG A 1 93 ? -28.030 -15.092 34.183 1.00 93.25 93 ARG A C 1
ATOM 755 O O . ARG A 1 93 ? -28.935 -15.778 34.651 1.00 93.25 93 ARG A O 1
ATOM 762 N N . GLN A 1 94 ? -27.819 -13.836 34.577 1.00 93.56 94 GLN A N 1
ATOM 763 C CA . GLN A 1 94 ? -28.595 -13.198 35.643 1.00 93.56 94 GLN A CA 1
ATOM 764 C C . GLN A 1 94 ? -30.067 -12.993 35.251 1.00 93.56 94 GLN A C 1
ATOM 766 O O . GLN A 1 94 ? -30.966 -13.253 36.054 1.00 93.56 94 GLN A O 1
ATOM 771 N N . LEU A 1 95 ? -30.332 -12.538 34.024 1.00 94.00 95 LEU A N 1
ATOM 772 C CA . LEU A 1 95 ? -31.695 -12.343 33.523 1.00 94.00 95 LEU A CA 1
ATOM 773 C C . LEU A 1 95 ? -32.412 -13.677 33.287 1.00 94.00 95 LEU A C 1
ATOM 775 O O . LEU A 1 95 ? -33.589 -13.793 33.623 1.00 94.00 95 LEU A O 1
ATOM 779 N N . THR A 1 96 ? -31.688 -14.689 32.805 1.00 95.19 96 THR A N 1
ATOM 780 C CA . THR A 1 96 ? -32.185 -16.065 32.654 1.00 95.19 96 THR A CA 1
ATOM 781 C C . THR A 1 96 ? -32.599 -16.637 34.005 1.00 95.19 96 THR A C 1
ATOM 783 O O . THR A 1 96 ? -33.741 -17.050 34.171 1.00 95.19 96 THR A O 1
ATOM 786 N N . ALA A 1 97 ? -31.726 -16.563 35.014 1.00 94.19 97 ALA A N 1
ATOM 787 C CA . ALA A 1 97 ? -32.036 -17.009 36.370 1.00 94.19 97 ALA A CA 1
ATOM 788 C C . ALA A 1 97 ? -33.284 -16.311 36.933 1.00 94.19 97 ALA A C 1
ATOM 790 O O . ALA A 1 97 ? -34.160 -16.947 37.519 1.00 94.19 97 ALA A O 1
ATOM 791 N N . LYS A 1 98 ? -33.406 -14.998 36.711 1.00 94.69 98 LYS A N 1
ATOM 792 C CA . LYS A 1 98 ? -34.572 -14.224 37.142 1.00 94.69 98 LYS A CA 1
ATOM 793 C C . LYS A 1 98 ? -35.861 -14.657 36.431 1.00 94.69 98 LYS A C 1
ATOM 795 O O . LYS A 1 98 ? -36.896 -14.761 37.090 1.00 94.69 98 LYS A O 1
ATOM 800 N N . ALA A 1 99 ? -35.802 -14.932 35.128 1.00 95.81 99 ALA A N 1
ATOM 801 C CA . ALA A 1 99 ? -36.927 -15.453 34.352 1.00 95.81 99 ALA A CA 1
ATOM 802 C C . ALA A 1 99 ? -37.360 -16.839 34.853 1.00 95.81 99 ALA A C 1
ATOM 804 O O . ALA A 1 99 ? -38.541 -17.037 35.139 1.00 95.81 99 ALA A O 1
ATOM 805 N N . SER A 1 100 ? -36.409 -17.750 35.082 1.00 94.88 100 SER A N 1
ATOM 806 C CA . SER A 1 100 ? -36.655 -19.080 35.653 1.00 94.88 100 SER A CA 1
ATOM 807 C C . SER A 1 100 ? -37.379 -19.009 37.002 1.00 94.88 100 SER A C 1
ATOM 809 O O . SER A 1 100 ? -38.392 -19.679 37.212 1.00 94.88 100 SER A O 1
ATOM 811 N N . ILE A 1 101 ? -36.918 -18.140 37.913 1.00 94.12 101 ILE A N 1
ATOM 812 C CA . ILE A 1 101 ? -37.553 -17.934 39.227 1.00 94.12 101 ILE A CA 1
ATOM 813 C C . ILE A 1 101 ? -38.983 -17.397 39.062 1.00 94.12 101 ILE A C 1
ATOM 815 O O . ILE A 1 101 ? -39.903 -17.825 39.762 1.00 94.12 101 ILE A O 1
ATOM 819 N N . PHE A 1 102 ? -39.201 -16.468 38.130 1.00 94.94 102 PHE A N 1
ATOM 820 C CA . PHE A 1 102 ? -40.523 -15.894 37.885 1.00 94.94 102 PHE A CA 1
ATOM 821 C C . PHE A 1 102 ? -41.478 -16.885 37.205 1.00 94.94 102 PHE A C 1
ATOM 823 O O . PHE A 1 102 ? -42.668 -16.890 37.526 1.00 94.94 102 PHE A O 1
ATOM 830 N N . ASN A 1 103 ? -40.987 -17.767 36.336 1.00 94.38 103 ASN A N 1
ATOM 831 C CA . ASN A 1 103 ? -41.784 -18.850 35.758 1.00 94.38 103 ASN A CA 1
ATOM 832 C C . ASN A 1 103 ? -42.215 -19.858 36.824 1.00 94.38 103 ASN A C 1
ATOM 834 O O . ASN A 1 103 ? -43.401 -20.178 36.913 1.00 94.38 103 ASN A O 1
ATOM 838 N N . ALA A 1 104 ? -41.299 -20.264 37.704 1.00 92.06 104 ALA A N 1
ATOM 839 C CA . ALA A 1 104 ? -41.615 -21.125 38.840 1.00 92.06 104 ALA A CA 1
ATOM 840 C C . ALA A 1 104 ? -42.669 -20.493 39.764 1.00 92.06 104 ALA A C 1
ATOM 842 O O . ALA A 1 104 ? -43.615 -21.155 40.203 1.00 92.06 104 ALA A O 1
ATOM 843 N N . LEU A 1 105 ? -42.557 -19.184 40.014 1.00 92.62 105 LEU A N 1
ATOM 844 C CA . LEU A 1 105 ? -43.538 -18.421 40.781 1.00 92.62 105 LEU A CA 1
ATOM 845 C C . LEU A 1 105 ? -44.908 -18.369 40.086 1.00 92.62 105 LEU A C 1
ATOM 847 O O . LEU A 1 105 ? -45.938 -18.473 40.757 1.00 92.62 105 LEU A O 1
ATOM 851 N N . ARG A 1 106 ? -44.932 -18.237 38.753 1.00 92.75 106 ARG A N 1
ATOM 852 C CA . ARG A 1 106 ? -46.149 -18.241 37.926 1.00 92.75 106 ARG A CA 1
ATOM 853 C C . ARG A 1 106 ? -46.865 -19.583 37.995 1.00 92.75 106 ARG A C 1
ATOM 855 O O . ARG A 1 106 ? -48.061 -19.617 38.284 1.00 92.75 106 ARG A O 1
ATOM 862 N N . GLU A 1 107 ? -46.142 -20.676 37.791 1.00 89.81 107 GLU A N 1
ATOM 863 C CA . GLU A 1 107 ? -46.698 -22.029 37.851 1.00 89.81 107 GLU A CA 1
ATOM 864 C C . GLU A 1 107 ? -47.175 -22.399 39.254 1.00 89.81 107 GLU A C 1
ATOM 866 O O . GLU A 1 107 ? -48.252 -22.976 39.421 1.00 89.81 107 GLU A O 1
ATOM 871 N N . GLY A 1 108 ? -46.400 -22.054 40.282 1.00 89.00 108 GLY A N 1
ATOM 872 C CA . GLY A 1 108 ? -46.789 -22.315 41.661 1.00 89.00 108 GLY A CA 1
ATOM 873 C C . GLY A 1 108 ? -48.000 -21.489 42.095 1.00 89.00 108 GLY A C 1
ATOM 874 O O . GLY A 1 108 ? -48.880 -22.012 42.780 1.00 89.00 108 GLY A O 1
ATOM 875 N N . LEU A 1 109 ? -48.120 -20.235 41.637 1.00 89.19 109 LEU A N 1
ATOM 876 C CA . LEU A 1 109 ? -49.310 -19.407 41.861 1.00 89.19 109 LEU A CA 1
ATOM 877 C C . LEU A 1 109 ? -50.559 -20.017 41.210 1.00 89.19 109 LEU A C 1
ATOM 879 O O . LEU A 1 109 ? -51.611 -20.060 41.853 1.00 89.19 109 LEU A O 1
ATOM 883 N N . ALA A 1 110 ? -50.453 -20.501 39.968 1.00 87.00 110 ALA A N 1
ATOM 884 C CA . ALA A 1 110 ? -51.552 -21.173 39.273 1.00 87.00 110 ALA A CA 1
ATOM 885 C C . ALA A 1 110 ? -52.009 -22.418 40.051 1.00 87.00 110 ALA A C 1
ATOM 887 O O . ALA A 1 110 ? -53.159 -22.482 40.495 1.00 87.00 110 ALA A O 1
ATOM 888 N N . ARG A 1 111 ? -51.069 -23.320 40.373 1.00 85.25 111 ARG A N 1
ATOM 889 C CA . ARG A 1 111 ? -51.331 -24.541 41.155 1.00 85.25 111 ARG A CA 1
ATOM 890 C C . ARG A 1 111 ? -51.942 -24.249 42.524 1.00 85.25 111 ARG A C 1
ATOM 892 O O . ARG A 1 111 ? -52.845 -24.954 42.975 1.00 85.25 111 ARG A O 1
ATOM 899 N N . GLN A 1 112 ? -51.466 -23.219 43.224 1.00 84.19 112 GLN A N 1
ATOM 900 C CA . GLN A 1 112 ? -52.013 -22.863 44.534 1.00 84.19 112 GLN A CA 1
ATOM 901 C C . GLN A 1 112 ? -53.430 -22.293 44.432 1.00 84.19 112 GLN A C 1
ATOM 903 O O . GLN A 1 112 ? -54.264 -22.557 45.302 1.00 84.19 112 GLN A O 1
ATOM 908 N N . THR A 1 113 ? -53.699 -21.517 43.383 1.00 84.12 113 THR A N 1
ATOM 909 C CA . THR A 1 113 ? -55.016 -20.929 43.128 1.00 84.12 113 THR A CA 1
ATOM 910 C C . THR A 1 113 ? -56.035 -22.020 42.810 1.00 84.12 113 THR A C 1
ATOM 912 O O . THR A 1 113 ? -57.100 -22.041 43.426 1.00 84.12 113 THR A O 1
ATOM 915 N N . GLU A 1 114 ? -55.678 -22.980 41.955 1.00 82.88 114 GLU A N 1
ATOM 916 C CA . GLU A 1 114 ? -56.496 -24.156 41.628 1.00 82.88 114 GLU A CA 1
ATOM 917 C C . GLU A 1 114 ? -56.797 -25.010 42.865 1.00 82.88 114 GLU A C 1
ATOM 919 O O . GLU A 1 114 ? -57.959 -25.292 43.158 1.00 82.88 114 GLU A O 1
ATOM 924 N N . ARG A 1 115 ? -55.774 -25.353 43.663 1.00 81.75 115 ARG A N 1
ATOM 925 C CA . ARG A 1 115 ? -55.949 -26.139 44.901 1.00 81.75 115 ARG A CA 1
ATOM 926 C C . ARG A 1 115 ? -56.889 -25.462 45.897 1.00 81.75 115 ARG A C 1
ATOM 928 O O . ARG A 1 115 ? -57.699 -26.127 46.542 1.00 81.75 115 ARG A O 1
ATOM 935 N N . ARG A 1 116 ? -56.781 -24.139 46.046 1.00 79.50 116 ARG A N 1
ATOM 936 C CA . ARG A 1 116 ? -57.640 -23.359 46.949 1.00 79.50 116 ARG A CA 1
ATOM 937 C C . ARG A 1 116 ? -59.076 -23.288 46.434 1.00 79.50 116 ARG A C 1
ATOM 939 O O . ARG A 1 116 ? -59.987 -23.499 47.233 1.00 79.50 116 ARG A O 1
ATOM 946 N N . ALA A 1 117 ? -59.264 -23.089 45.129 1.00 77.62 117 ALA A N 1
ATOM 947 C CA . ALA A 1 117 ? -60.577 -23.118 44.490 1.00 77.62 117 ALA A CA 1
ATOM 948 C C . ALA A 1 117 ? -61.263 -24.484 44.658 1.00 77.62 117 ALA A C 1
ATOM 950 O O . ALA A 1 117 ? -62.416 -24.531 45.080 1.00 77.62 117 ALA A O 1
ATOM 951 N N . ALA A 1 118 ? -60.533 -25.586 44.452 1.00 75.19 118 ALA A N 1
ATOM 952 C CA . ALA A 1 118 ? -61.031 -26.947 44.668 1.00 75.19 118 ALA A CA 1
ATOM 953 C C . ALA A 1 118 ? -61.421 -27.224 46.134 1.00 75.19 118 ALA A C 1
ATOM 955 O O . ALA A 1 118 ? -62.303 -28.032 46.402 1.00 75.19 118 ALA A O 1
ATOM 956 N N . SER A 1 119 ? -60.795 -26.524 47.087 1.00 75.50 119 SER A N 1
ATOM 957 C CA . SER A 1 119 ? -61.106 -26.601 48.523 1.00 75.50 119 SER A CA 1
ATOM 958 C C . SER A 1 119 ? -62.133 -25.553 48.992 1.00 75.50 119 SER A C 1
ATOM 960 O O . SER A 1 119 ? -62.285 -25.349 50.195 1.00 75.50 119 SER A O 1
ATOM 962 N N . GLY A 1 120 ? -62.791 -24.828 48.077 1.00 72.50 120 GLY A N 1
ATOM 963 C CA . GLY A 1 120 ? -63.814 -23.822 48.401 1.00 72.50 120 GLY A CA 1
ATOM 964 C C . GLY A 1 120 ? -63.292 -22.553 49.093 1.00 72.50 120 GLY A C 1
ATOM 965 O O . GLY A 1 120 ? -64.064 -21.816 49.703 1.00 72.50 120 GLY A O 1
ATOM 966 N N . SER A 1 121 ? -61.986 -22.272 49.025 1.00 77.06 121 SER A N 1
ATOM 967 C CA . SER A 1 121 ? -61.335 -21.154 49.721 1.00 77.06 121 SER A CA 1
ATOM 968 C C . SER A 1 121 ? -60.608 -20.218 48.749 1.00 77.06 121 SER A C 1
ATOM 970 O O . SER A 1 121 ? -60.144 -20.634 47.692 1.00 77.06 121 SER A O 1
ATOM 972 N N . LYS A 1 122 ? -60.459 -18.934 49.104 1.00 78.19 122 LYS A N 1
ATOM 973 C CA . LYS A 1 122 ? -59.718 -17.946 48.295 1.00 78.19 122 LYS A CA 1
ATOM 974 C C . LYS A 1 122 ? -58.309 -17.708 48.840 1.00 78.19 122 LYS A C 1
ATOM 976 O O . LYS A 1 122 ? -58.083 -17.691 50.051 1.00 78.19 122 LYS A O 1
ATOM 981 N N . LEU A 1 123 ? -57.357 -17.461 47.938 1.00 81.50 123 LEU A N 1
ATOM 982 C CA . LEU A 1 123 ? -55.983 -17.113 48.298 1.00 81.50 123 LEU A CA 1
ATOM 983 C C . LEU A 1 123 ? -55.928 -15.721 48.952 1.00 81.50 123 LEU A C 1
ATOM 985 O O . LEU A 1 123 ? -56.308 -14.716 48.349 1.00 81.50 123 LEU A O 1
ATOM 989 N N . ARG A 1 124 ? -55.399 -15.637 50.177 1.00 83.56 124 ARG A N 1
ATOM 990 C CA . ARG A 1 124 ? -55.138 -14.355 50.852 1.00 83.56 124 ARG A CA 1
ATOM 991 C C . ARG A 1 124 ? -53.884 -13.698 50.260 1.00 83.56 124 ARG A C 1
ATOM 993 O O . ARG A 1 124 ? -52.778 -13.926 50.747 1.00 83.56 124 ARG A O 1
ATOM 1000 N N . LYS A 1 125 ? -54.061 -12.874 49.219 1.00 80.88 125 LYS A N 1
ATOM 1001 C CA . LYS A 1 125 ? -52.966 -12.275 48.422 1.00 80.88 125 LYS A CA 1
ATOM 1002 C C . LYS A 1 125 ? -51.876 -11.577 49.251 1.00 80.88 125 LYS A C 1
ATOM 1004 O O . LYS A 1 125 ? -50.701 -11.752 48.960 1.00 80.88 125 LYS A O 1
ATOM 1009 N N . GLY A 1 126 ? -52.232 -10.846 50.311 1.00 79.81 126 GLY A N 1
ATOM 1010 C CA . GLY A 1 126 ? -51.240 -10.164 51.159 1.00 79.81 126 GLY A CA 1
ATOM 1011 C C . GLY A 1 126 ? -50.280 -11.122 51.880 1.00 79.81 126 GLY A C 1
ATOM 1012 O O . GLY A 1 126 ? -49.066 -10.948 51.822 1.00 79.81 126 GLY A O 1
ATOM 1013 N N . ALA A 1 127 ? -50.813 -12.173 52.511 1.00 82.62 127 ALA A N 1
ATOM 1014 C CA . ALA A 1 127 ? -50.007 -13.188 53.196 1.00 82.62 127 ALA A CA 1
ATOM 1015 C C . ALA A 1 127 ? -49.220 -14.068 52.209 1.00 82.62 127 ALA A C 1
ATOM 1017 O O . ALA A 1 127 ? -48.101 -14.498 52.499 1.00 82.62 127 ALA A O 1
ATOM 1018 N N . TYR A 1 128 ? -49.790 -14.294 51.023 1.00 88.19 128 TYR A N 1
ATOM 1019 C CA . TYR A 1 128 ? -49.126 -14.992 49.929 1.00 88.19 128 TYR A CA 1
ATOM 1020 C C . TYR A 1 128 ? -47.839 -14.280 49.507 1.00 88.19 128 TYR A C 1
ATOM 1022 O O . TYR A 1 128 ? -46.768 -14.876 49.566 1.00 88.19 128 TYR A O 1
ATOM 1030 N N . TRP A 1 129 ? -47.915 -12.990 49.172 1.00 91.12 129 TRP A N 1
ATOM 1031 C CA . TRP A 1 129 ? -46.754 -12.236 48.695 1.00 91.12 129 TRP A CA 1
ATOM 1032 C C . TRP A 1 129 ? -45.655 -12.072 49.743 1.00 91.12 129 TRP A C 1
ATOM 1034 O O . TRP A 1 129 ? -44.481 -12.070 49.391 1.00 91.12 129 TRP A O 1
ATOM 1044 N N . GLN A 1 130 ? -46.008 -12.018 51.029 1.00 89.25 130 GLN A N 1
ATOM 1045 C CA . GLN A 1 130 ? -45.018 -12.062 52.112 1.00 89.25 130 GLN A CA 1
ATOM 1046 C C . GLN A 1 130 ? -44.289 -13.409 52.185 1.00 89.25 130 GLN A C 1
ATOM 1048 O O . GLN A 1 130 ? -43.094 -13.466 52.462 1.00 89.25 130 GLN A O 1
ATOM 1053 N N . THR A 1 131 ? -44.999 -14.504 51.915 1.00 88.19 131 THR A N 1
ATOM 1054 C CA . THR A 1 131 ? -44.400 -15.843 51.864 1.00 88.19 131 THR A CA 1
ATOM 1055 C C . THR A 1 131 ? -43.521 -15.999 50.624 1.00 88.19 131 THR A C 1
ATOM 1057 O O . THR A 1 131 ? -42.404 -16.498 50.727 1.00 88.19 131 THR A O 1
ATOM 1060 N N . MET A 1 132 ? -43.988 -15.509 49.474 1.00 91.44 132 MET A N 1
ATOM 1061 C CA . MET A 1 132 ? -43.241 -15.557 48.218 1.00 91.44 132 MET A CA 1
ATOM 1062 C C . MET A 1 132 ? -42.014 -14.657 48.215 1.00 91.44 132 MET A C 1
ATOM 1064 O O . MET A 1 132 ? -41.047 -14.994 47.551 1.00 91.44 132 MET A O 1
ATOM 1068 N N . LEU A 1 133 ? -42.017 -13.552 48.967 1.00 91.62 133 LEU A N 1
ATOM 1069 C CA . LEU A 1 133 ? -40.823 -12.727 49.134 1.00 91.62 133 LEU A CA 1
ATOM 1070 C C . LEU A 1 133 ? -39.676 -13.534 49.745 1.00 91.62 133 LEU A C 1
ATOM 1072 O O . LEU A 1 133 ? -38.575 -13.515 49.208 1.00 91.62 133 LEU A O 1
ATOM 1076 N N . ARG A 1 134 ? -39.951 -14.284 50.821 1.00 89.81 134 ARG A N 1
ATOM 1077 C CA . ARG A 1 134 ? -38.947 -15.149 51.459 1.00 89.81 134 ARG A CA 1
ATOM 1078 C C . ARG A 1 134 ? -38.457 -16.235 50.506 1.00 89.81 134 ARG A C 1
ATOM 1080 O O . ARG A 1 134 ? -37.258 -16.358 50.305 1.00 89.81 134 ARG A O 1
ATOM 1087 N N . TRP A 1 135 ? -39.386 -16.944 49.862 1.00 92.62 135 TRP A N 1
ATOM 1088 C CA . TRP A 1 135 ? -39.038 -17.976 48.883 1.00 92.62 135 TRP A CA 1
ATOM 1089 C C . TRP A 1 135 ? -38.194 -17.417 47.724 1.00 92.62 135 TRP A C 1
ATOM 1091 O O . TRP A 1 135 ? -37.151 -17.973 47.405 1.00 92.62 135 TRP A O 1
ATOM 1101 N N . HIS A 1 136 ? -38.591 -16.279 47.146 1.00 92.19 136 HIS A N 1
ATOM 1102 C CA . HIS A 1 136 ? -37.849 -15.611 46.076 1.00 92.19 136 HIS A CA 1
ATOM 1103 C C . HIS A 1 136 ? -36.437 -15.221 46.525 1.00 92.19 136 HIS A C 1
ATOM 1105 O O . HIS A 1 136 ? -35.487 -15.416 45.778 1.00 92.19 136 HIS A O 1
ATOM 1111 N N . THR A 1 137 ? -36.282 -14.669 47.731 1.00 90.06 137 THR A N 1
ATOM 1112 C CA . THR A 1 137 ? -34.966 -14.354 48.304 1.00 90.06 137 THR A CA 1
ATOM 1113 C C . THR A 1 137 ? -34.081 -15.600 48.407 1.00 90.06 137 THR A C 1
ATOM 1115 O O . THR A 1 137 ? -32.914 -15.546 48.023 1.00 90.06 137 THR A O 1
ATOM 1118 N N . ASP A 1 138 ? -34.629 -16.733 48.845 1.00 89.38 138 ASP A N 1
ATOM 1119 C CA . ASP A 1 138 ? -33.871 -17.983 48.941 1.00 89.38 138 ASP A CA 1
ATOM 1120 C C . ASP A 1 138 ? -33.470 -18.533 47.561 1.00 89.38 138 ASP A C 1
ATOM 1122 O O . ASP A 1 138 ? -32.362 -19.045 47.402 1.00 89.38 138 ASP A O 1
ATOM 1126 N N . GLU A 1 139 ? -34.338 -18.422 46.549 1.00 91.12 139 GLU A N 1
ATOM 1127 C CA . GLU A 1 139 ? -33.999 -18.790 45.164 1.00 91.12 139 GLU A CA 1
ATOM 1128 C C . GLU A 1 139 ? -32.963 -17.835 44.550 1.00 91.12 139 GLU A C 1
ATOM 1130 O O . GLU A 1 139 ? -32.032 -18.273 43.877 1.00 91.12 139 GLU A O 1
ATOM 1135 N N . CYS A 1 140 ? -33.061 -16.528 44.820 1.00 90.00 140 CYS A N 1
ATOM 1136 C CA . CYS A 1 140 ? -32.062 -15.541 44.405 1.00 90.00 140 CYS A CA 1
ATOM 1137 C C . CYS A 1 140 ? -30.669 -15.886 44.935 1.00 90.00 140 CYS A C 1
ATOM 1139 O O . CYS A 1 140 ? -29.692 -15.779 44.199 1.00 90.00 140 CYS A O 1
ATOM 1141 N N . ARG A 1 141 ? -30.558 -16.351 46.181 1.00 88.56 141 ARG A N 1
ATOM 1142 C CA . ARG A 1 141 ? -29.271 -16.785 46.744 1.00 88.56 141 ARG A CA 1
ATOM 1143 C C . ARG A 1 141 ? -28.770 -18.072 46.094 1.00 88.56 141 ARG A C 1
ATOM 1145 O O . ARG A 1 141 ? -27.614 -18.126 45.685 1.00 88.56 141 ARG A O 1
ATOM 1152 N N . ARG A 1 142 ? -29.651 -19.061 45.906 1.00 88.56 142 ARG A N 1
ATOM 1153 C CA . ARG A 1 142 ? -29.333 -20.332 45.223 1.00 88.56 142 ARG A CA 1
ATOM 1154 C C . ARG A 1 142 ? -28.980 -20.170 43.745 1.00 88.56 142 ARG A C 1
ATOM 1156 O O . ARG A 1 142 ? -28.277 -21.009 43.184 1.00 88.56 142 ARG A O 1
ATOM 1163 N N . SER A 1 143 ? -29.402 -19.078 43.110 1.00 88.44 143 SER A N 1
ATOM 1164 C CA . SER A 1 143 ? -29.043 -18.802 41.716 1.00 88.44 143 SER A CA 1
ATOM 1165 C C . SER A 1 143 ? -27.530 -18.690 41.495 1.00 88.44 143 SER A C 1
ATOM 1167 O O . SER A 1 143 ? -27.056 -19.068 40.426 1.00 88.44 143 SER A O 1
ATOM 1169 N N . ALA A 1 144 ? -26.756 -18.296 42.515 1.00 86.81 144 ALA A N 1
ATOM 1170 C CA . ALA A 1 144 ? -25.297 -18.286 42.439 1.00 86.81 144 ALA A CA 1
ATOM 1171 C C . ALA A 1 144 ? -24.714 -19.689 42.206 1.00 86.81 144 ALA A C 1
ATOM 1173 O O . ALA A 1 144 ? -23.763 -19.835 41.446 1.00 86.81 144 ALA A O 1
ATOM 1174 N N . GLU A 1 145 ? -25.312 -20.720 42.802 1.00 85.88 145 GLU A N 1
ATOM 1175 C CA . GLU A 1 145 ? -24.889 -22.116 42.643 1.00 85.88 145 GLU A CA 1
ATOM 1176 C C . GLU A 1 145 ? -25.364 -22.698 41.305 1.00 85.88 145 GLU A C 1
ATOM 1178 O O . GLU A 1 145 ? -24.633 -23.432 40.649 1.00 85.88 145 GLU A O 1
ATOM 1183 N N . THR A 1 146 ? -26.581 -22.342 40.878 1.00 82.62 146 THR A N 1
ATOM 1184 C CA . THR A 1 146 ? -27.229 -22.951 39.700 1.00 82.62 146 THR A CA 1
ATOM 1185 C C . THR A 1 146 ? -26.837 -22.273 38.381 1.00 82.62 146 THR A C 1
ATOM 1187 O O . THR A 1 146 ? -26.672 -22.940 37.366 1.00 82.62 146 THR A O 1
ATOM 1190 N N . TYR A 1 147 ? -26.672 -20.948 38.386 1.00 85.31 147 TYR A N 1
ATOM 1191 C CA . TYR A 1 147 ? -26.388 -20.124 37.201 1.00 85.31 147 TYR A CA 1
ATOM 1192 C C . TYR A 1 147 ? -24.996 -19.470 37.258 1.00 85.31 147 TYR A C 1
ATOM 1194 O O . TYR A 1 147 ? -24.587 -18.762 36.332 1.00 85.31 147 TYR A O 1
ATOM 1202 N N . GLY A 1 148 ? -24.249 -19.670 38.348 1.00 86.00 148 GLY A N 1
ATOM 1203 C CA . GLY A 1 148 ? -22.933 -19.061 38.551 1.00 86.00 148 GLY A CA 1
ATOM 1204 C C . GLY A 1 148 ? -22.975 -17.547 38.784 1.00 86.00 148 GLY A C 1
ATOM 1205 O O . GLY A 1 148 ? -21.930 -16.905 38.704 1.00 86.00 148 GLY A O 1
ATOM 1206 N N . VAL A 1 149 ? -24.161 -16.964 39.005 1.00 88.38 149 VAL A N 1
ATOM 1207 C CA . VAL A 1 149 ? -24.380 -15.529 39.250 1.00 88.38 149 VAL A CA 1
ATOM 1208 C C . VAL A 1 149 ? -25.533 -15.331 40.230 1.00 88.38 149 VAL A C 1
ATOM 1210 O O . VAL A 1 149 ? -26.561 -15.993 40.121 1.00 88.38 149 VAL A O 1
ATOM 1213 N N . ALA A 1 150 ? -25.382 -14.409 41.181 1.00 85.19 150 ALA A N 1
ATOM 1214 C CA . ALA A 1 150 ? -26.453 -14.078 42.115 1.00 85.19 150 ALA A CA 1
ATOM 1215 C C . ALA A 1 150 ? -27.447 -13.087 41.485 1.00 85.19 150 ALA A C 1
ATOM 1217 O O . ALA A 1 150 ? -27.069 -12.033 40.956 1.00 85.19 150 ALA A O 1
ATOM 1218 N N . VAL A 1 151 ? -28.738 -13.401 41.570 1.00 90.31 151 VAL A N 1
ATOM 1219 C CA . VAL A 1 151 ? -29.816 -12.492 41.163 1.00 90.31 151 VAL A CA 1
ATOM 1220 C C . VAL A 1 151 ? -30.121 -11.502 42.298 1.00 90.31 151 VAL A C 1
ATOM 1222 O O . VAL A 1 151 ? -30.288 -11.931 43.440 1.00 90.31 151 VAL A O 1
ATOM 1225 N N . PRO A 1 152 ? -30.265 -10.190 42.020 1.00 87.50 152 PRO A N 1
ATOM 1226 C CA . PRO A 1 152 ? -30.607 -9.202 43.037 1.00 87.50 152 PRO A CA 1
ATOM 1227 C C . PRO A 1 152 ? -31.967 -9.481 43.686 1.00 87.50 152 PRO A C 1
ATOM 1229 O O . PRO A 1 152 ? -32.966 -9.711 43.000 1.00 87.50 152 PRO A O 1
ATOM 1232 N N . GLU A 1 153 ? -32.009 -9.411 45.014 1.00 91.19 153 GLU A N 1
ATOM 1233 C CA . GLU A 1 153 ? -33.211 -9.660 45.811 1.00 91.19 153 GLU A CA 1
ATOM 1234 C C . GLU A 1 153 ? -34.175 -8.457 45.796 1.00 91.19 153 GLU A C 1
ATOM 1236 O O . GLU A 1 153 ? -33.766 -7.294 45.728 1.00 91.19 153 GLU A O 1
ATOM 1241 N N . TYR A 1 154 ? -35.478 -8.720 45.931 1.00 90.38 154 TYR A N 1
ATOM 1242 C CA . TYR A 1 154 ? -36.451 -7.672 46.250 1.00 90.38 154 TYR A CA 1
ATOM 1243 C C . TYR A 1 154 ? -36.521 -7.470 47.766 1.00 90.38 154 TYR A C 1
ATOM 1245 O O . TYR A 1 154 ? -36.581 -8.429 48.524 1.00 90.38 154 TYR A O 1
ATOM 1253 N N . THR A 1 155 ? -36.584 -6.217 48.218 1.00 86.31 155 THR A N 1
ATOM 1254 C CA . THR A 1 155 ? -36.624 -5.881 49.655 1.00 86.31 155 THR A CA 1
ATOM 1255 C C . THR A 1 155 ? -38.031 -5.846 50.246 1.00 86.31 155 THR A C 1
ATOM 1257 O O . THR A 1 155 ? -38.195 -5.836 51.462 1.00 86.31 155 THR A O 1
ATOM 1260 N N . ASN A 1 156 ? -39.073 -5.800 49.409 1.00 92.19 156 ASN A N 1
ATOM 1261 C CA . ASN A 1 156 ? -40.455 -5.766 49.876 1.00 92.19 156 ASN A CA 1
ATOM 1262 C C . ASN A 1 156 ? -41.419 -6.489 48.923 1.00 92.19 156 ASN A C 1
ATOM 1264 O O . ASN A 1 156 ? -41.227 -6.524 47.705 1.00 92.19 156 ASN A O 1
ATOM 1268 N N . ALA A 1 157 ? -42.497 -7.025 49.501 1.00 90.06 157 ALA A N 1
ATOM 1269 C CA . ALA A 1 157 ? -43.465 -7.873 48.809 1.00 90.06 157 ALA A CA 1
ATOM 1270 C C . ALA A 1 157 ? -44.234 -7.139 47.694 1.00 90.06 157 ALA A C 1
ATOM 1272 O O . ALA A 1 157 ? -44.560 -7.745 46.677 1.00 90.06 157 ALA A O 1
ATOM 1273 N N . ARG A 1 158 ? -44.486 -5.828 47.842 1.00 90.69 158 ARG A N 1
ATOM 1274 C CA . ARG A 1 158 ? -45.178 -5.029 46.813 1.00 90.69 158 ARG A CA 1
ATOM 1275 C C . ARG A 1 158 ? -44.309 -4.825 45.572 1.00 90.69 158 ARG A C 1
ATOM 1277 O O . ARG A 1 158 ? -44.821 -4.871 44.458 1.00 90.69 158 ARG A O 1
ATOM 1284 N N . SER A 1 159 ? -43.006 -4.605 45.748 1.00 89.81 159 SER A N 1
ATOM 1285 C CA . SER A 1 159 ? -42.046 -4.489 44.647 1.00 89.81 159 SER A CA 1
ATOM 1286 C C . SER A 1 159 ? -41.923 -5.800 43.878 1.00 89.81 159 SER A C 1
ATOM 1288 O O . SER A 1 159 ? -41.946 -5.762 42.649 1.00 89.81 159 SER A O 1
ATOM 1290 N N . LEU A 1 160 ? -41.853 -6.933 44.590 1.00 93.88 160 LEU A N 1
ATOM 1291 C CA . LEU A 1 160 ? -41.865 -8.263 43.977 1.00 93.88 160 LEU A CA 1
ATOM 1292 C C . LEU A 1 160 ? -43.161 -8.491 43.190 1.00 93.88 160 LEU A C 1
ATOM 1294 O O . LEU A 1 160 ? -43.105 -8.833 42.015 1.00 93.88 160 LEU A O 1
ATOM 1298 N N . GLU A 1 161 ? -44.322 -8.236 43.801 1.00 94.12 161 GLU A N 1
ATOM 1299 C CA . GLU A 1 161 ? -45.619 -8.381 43.133 1.00 94.12 161 GLU A CA 1
ATOM 1300 C C . GLU A 1 161 ? -45.712 -7.515 41.870 1.00 94.12 161 GLU A C 1
ATOM 1302 O O . GLU A 1 161 ? -46.154 -7.986 40.824 1.00 94.12 161 GLU A O 1
ATOM 1307 N N . ARG A 1 162 ? -45.280 -6.252 41.940 1.00 92.69 162 ARG A N 1
ATOM 1308 C CA . ARG A 1 162 ? -45.295 -5.338 40.792 1.00 92.69 162 ARG A CA 1
ATOM 1309 C C . ARG A 1 162 ? -44.387 -5.828 39.665 1.00 92.69 162 ARG A C 1
ATOM 1311 O O . ARG A 1 162 ? -44.806 -5.802 38.513 1.00 92.69 162 ARG A O 1
ATOM 1318 N N . ALA A 1 163 ? -43.175 -6.274 39.991 1.00 91.19 163 ALA A N 1
ATOM 1319 C CA . ALA A 1 163 ? -42.239 -6.805 39.006 1.00 91.19 163 ALA A CA 1
ATOM 1320 C C . ALA A 1 163 ? -42.753 -8.102 38.369 1.00 91.19 163 ALA A C 1
ATOM 1322 O O . ALA A 1 163 ? -42.692 -8.253 37.153 1.00 91.19 163 ALA A O 1
ATOM 1323 N N . PHE A 1 164 ? -43.322 -9.000 39.173 1.00 94.50 164 PHE A N 1
ATOM 1324 C CA . PHE A 1 164 ? -43.931 -10.232 38.687 1.00 94.50 164 PHE A CA 1
ATOM 1325 C C . PHE A 1 164 ? -45.120 -9.955 37.760 1.00 94.50 164 PHE A C 1
ATOM 1327 O O . PHE A 1 164 ? -45.221 -10.553 36.697 1.00 94.50 164 PHE A O 1
ATOM 1334 N N . ARG A 1 165 ? -46.004 -9.013 38.113 1.00 93.88 165 ARG A N 1
ATOM 1335 C CA . ARG A 1 165 ? -47.128 -8.625 37.245 1.00 93.88 165 ARG A CA 1
ATOM 1336 C C . ARG A 1 165 ? -46.658 -8.042 35.911 1.00 93.88 165 ARG A C 1
ATOM 1338 O O . ARG A 1 165 ? -47.245 -8.376 34.890 1.00 93.88 165 ARG A O 1
ATOM 1345 N N . ALA A 1 166 ? -45.615 -7.210 35.921 1.00 92.31 166 ALA A N 1
ATOM 1346 C CA . ALA A 1 166 ? -45.017 -6.689 34.693 1.00 92.31 166 ALA A CA 1
ATOM 1347 C C . ALA A 1 166 ? -44.451 -7.823 33.826 1.00 92.31 166 ALA A C 1
ATOM 1349 O O . ALA A 1 166 ? -44.723 -7.871 32.636 1.00 92.31 166 ALA A O 1
ATOM 1350 N N . TYR A 1 167 ? -43.756 -8.788 34.433 1.00 94.75 167 TYR A N 1
ATOM 1351 C CA . TYR A 1 167 ? -43.250 -9.967 33.730 1.00 94.75 167 TYR A CA 1
ATOM 1352 C C . TYR A 1 167 ? -44.350 -10.846 33.135 1.00 94.75 167 TYR A C 1
ATOM 1354 O O . TYR A 1 167 ? -44.240 -11.287 31.999 1.00 94.75 167 TYR A O 1
ATOM 1362 N N . VAL A 1 168 ? -45.443 -11.073 33.866 1.00 93.19 168 VAL A N 1
ATOM 1363 C CA . VAL A 1 168 ? -46.586 -11.835 33.341 1.00 93.19 168 VAL A CA 1
ATOM 1364 C C . VAL A 1 168 ? -47.237 -11.125 32.147 1.00 93.19 168 VAL A C 1
ATOM 1366 O O . VAL A 1 168 ? -47.757 -11.802 31.266 1.00 93.19 168 VAL A O 1
ATOM 1369 N N . ALA A 1 169 ? -47.210 -9.790 32.104 1.00 92.81 169 ALA A N 1
ATOM 1370 C CA . ALA A 1 169 ? -47.799 -9.006 31.020 1.00 92.81 169 ALA A CA 1
ATOM 1371 C C . ALA A 1 169 ? -46.871 -8.839 29.801 1.00 92.81 169 ALA A C 1
ATOM 1373 O O . ALA A 1 169 ? -47.329 -8.955 28.670 1.00 92.81 169 ALA A O 1
ATOM 1374 N N . GLU A 1 170 ? -45.588 -8.548 30.025 1.00 90.31 170 GLU A N 1
ATOM 1375 C CA . GLU A 1 170 ? -44.618 -8.148 28.989 1.00 90.31 170 GLU A CA 1
ATOM 1376 C C . GLU A 1 170 ? -43.599 -9.264 28.653 1.00 90.31 170 GLU A C 1
ATOM 1378 O O . GLU A 1 170 ? -42.781 -9.109 27.746 1.00 90.31 170 GLU A O 1
ATOM 1383 N N . GLY A 1 171 ? -43.617 -10.395 29.368 1.00 92.88 171 GLY A N 1
ATOM 1384 C CA . GLY A 1 171 ? -42.691 -11.514 29.172 1.00 92.88 171 GLY A CA 1
ATOM 1385 C C . GLY A 1 171 ? -41.241 -11.176 29.540 1.00 92.88 171 GLY A C 1
ATOM 1386 O O . GLY A 1 171 ? -40.976 -10.370 30.436 1.00 92.88 171 GLY A O 1
ATOM 1387 N N . TYR A 1 172 ? -40.278 -11.780 28.834 1.00 94.19 172 TYR A N 1
ATOM 1388 C CA . TYR A 1 172 ? -38.840 -11.593 29.084 1.00 94.19 172 TYR A CA 1
ATOM 1389 C C . TYR A 1 172 ? -38.386 -10.132 28.980 1.00 94.19 172 TYR A C 1
ATOM 1391 O O . TYR A 1 172 ? -37.514 -9.701 29.739 1.00 94.19 172 TYR A O 1
ATOM 1399 N N . ALA A 1 173 ? -39.025 -9.342 28.110 1.00 89.62 173 ALA A N 1
ATOM 1400 C CA . ALA A 1 173 ? -38.717 -7.926 27.934 1.00 89.62 173 ALA A CA 1
ATOM 1401 C C . ALA A 1 173 ? -38.905 -7.107 29.226 1.00 89.62 173 ALA A C 1
ATOM 1403 O O . ALA A 1 173 ? -38.163 -6.154 29.457 1.00 89.62 173 ALA A O 1
ATOM 1404 N N . ALA A 1 174 ? -39.810 -7.521 30.122 1.00 91.25 174 ALA A N 1
ATOM 1405 C CA . ALA A 1 174 ? -40.053 -6.853 31.404 1.00 91.25 174 ALA A CA 1
ATOM 1406 C C . ALA A 1 174 ? -38.831 -6.850 32.339 1.00 91.25 174 ALA A C 1
ATOM 1408 O O . ALA A 1 174 ? -38.746 -6.041 33.268 1.00 91.25 174 ALA A O 1
ATOM 1409 N N . LEU A 1 175 ? -37.916 -7.808 32.151 1.00 91.50 175 LEU A N 1
ATOM 1410 C CA . LEU A 1 175 ? -36.722 -7.963 32.981 1.00 91.50 175 LEU A CA 1
ATOM 1411 C C . LEU A 1 175 ? -35.559 -7.096 32.494 1.00 91.50 175 LEU A C 1
ATOM 1413 O O . LEU A 1 175 ? -34.617 -6.875 33.260 1.00 91.50 175 LEU A O 1
ATOM 1417 N N . LEU A 1 176 ? -35.630 -6.576 31.266 1.00 88.44 176 LEU A N 1
ATOM 1418 C CA . LEU A 1 176 ? -34.620 -5.677 30.729 1.00 88.44 176 LEU A CA 1
ATOM 1419 C C . LEU A 1 176 ? -34.680 -4.325 31.461 1.00 88.44 176 LEU A C 1
ATOM 1421 O O . LEU A 1 176 ? -35.757 -3.746 31.638 1.00 88.44 176 LEU A O 1
ATOM 1425 N N . PRO A 1 177 ? -33.536 -3.771 31.897 1.00 78.81 177 PRO A N 1
ATOM 1426 C CA . PRO A 1 177 ? -33.514 -2.449 32.501 1.00 78.81 177 PRO A CA 1
ATOM 1427 C C . PRO A 1 177 ? -34.023 -1.395 31.511 1.00 78.81 177 PRO A C 1
ATOM 1429 O O . PRO A 1 177 ? -33.413 -1.174 30.471 1.00 78.81 177 PRO A O 1
ATOM 1432 N N . ARG A 1 178 ? -35.081 -0.659 31.875 1.00 68.06 178 ARG A N 1
ATOM 1433 C CA . ARG A 1 178 ? -35.636 0.442 31.053 1.00 68.06 178 ARG A CA 1
ATOM 1434 C C . ARG A 1 178 ? -34.643 1.577 30.756 1.00 68.06 178 ARG A C 1
ATOM 1436 O O . ARG A 1 178 ? -34.899 2.401 29.889 1.00 68.06 178 ARG A O 1
ATOM 1443 N N . ASN A 1 179 ? -33.520 1.618 31.478 1.00 61.94 179 ASN A N 1
ATOM 1444 C CA . ASN A 1 179 ? -32.441 2.590 31.285 1.00 61.94 179 ASN A CA 1
ATOM 1445 C C . ASN A 1 179 ? -31.259 2.050 30.467 1.00 61.94 179 ASN A C 1
ATOM 1447 O O . ASN A 1 179 ? -30.244 2.737 30.335 1.00 61.94 179 ASN A O 1
ATOM 1451 N N . MET A 1 180 ? -31.345 0.820 29.960 1.00 62.25 180 MET A N 1
ATOM 1452 C CA . MET A 1 180 ? -30.275 0.201 29.189 1.00 62.25 180 MET A CA 1
ATOM 1453 C C . MET A 1 180 ? -30.136 0.920 27.841 1.00 62.25 180 MET A C 1
ATOM 1455 O O . MET A 1 180 ? -30.990 0.791 26.973 1.00 62.25 180 MET A O 1
ATOM 1459 N N . GLY A 1 181 ? -29.068 1.711 27.697 1.00 52.88 181 GLY A N 1
ATOM 1460 C CA . GLY A 1 181 ? -28.834 2.560 26.523 1.00 52.88 181 GLY A CA 1
ATOM 1461 C C . GLY A 1 181 ? -29.349 4.000 26.643 1.00 52.88 181 GLY A C 1
ATOM 1462 O O . GLY A 1 181 ? -29.215 4.758 25.688 1.00 52.88 181 GLY A O 1
ATOM 1463 N N . ASN A 1 182 ? -29.892 4.420 27.795 1.00 54.53 182 ASN A N 1
ATOM 1464 C CA . ASN A 1 182 ? -30.351 5.801 27.968 1.00 54.53 182 ASN A CA 1
ATOM 1465 C C . ASN A 1 182 ? -29.175 6.786 28.077 1.00 54.53 182 ASN A C 1
ATOM 1467 O O . ASN A 1 182 ? -28.352 6.702 28.993 1.00 54.53 182 ASN A O 1
ATOM 1471 N N . ASP A 1 183 ? -29.180 7.801 27.208 1.00 48.56 183 ASP A N 1
ATOM 1472 C CA . ASP A 1 183 ? -28.245 8.938 27.215 1.00 48.56 183 ASP A CA 1
ATOM 1473 C C . ASP A 1 183 ? -28.246 9.702 28.555 1.00 48.56 183 ASP A C 1
ATOM 1475 O O . ASP A 1 183 ? -27.254 10.331 28.913 1.00 48.56 183 ASP A O 1
ATOM 1479 N N . ALA A 1 184 ? -29.314 9.586 29.355 1.00 49.19 184 ALA A N 1
ATOM 1480 C CA . ALA A 1 184 ? -29.427 10.194 30.683 1.00 49.19 184 ALA A CA 1
ATOM 1481 C C . ALA A 1 184 ? -28.371 9.699 31.698 1.00 49.19 184 ALA A C 1
ATOM 1483 O O . ALA A 1 184 ? -28.108 10.382 32.687 1.00 49.19 184 ALA A O 1
ATOM 1484 N N . ALA A 1 185 ? -27.754 8.531 31.471 1.00 46.94 185 ALA A N 1
ATOM 1485 C CA . ALA A 1 185 ? -26.644 8.033 32.287 1.00 46.94 185 ALA A CA 1
ATOM 1486 C C . ALA A 1 185 ? -25.268 8.555 31.824 1.00 46.94 185 ALA A C 1
ATOM 1488 O O . ALA A 1 185 ? -24.274 8.394 32.544 1.00 46.94 185 ALA A O 1
ATOM 1489 N N . ARG A 1 186 ? -25.170 9.173 30.635 1.00 59.66 186 ARG A N 1
ATOM 1490 C CA . ARG A 1 186 ? -23.909 9.739 30.151 1.00 59.66 186 ARG A CA 1
ATOM 1491 C C . ARG A 1 186 ? -23.569 11.005 30.932 1.00 59.66 186 ARG A C 1
ATOM 1493 O O . ARG A 1 186 ? -24.322 11.971 30.967 1.00 59.66 186 ARG A O 1
ATOM 1500 N N . LYS A 1 187 ? -22.363 11.024 31.507 1.00 65.75 187 LYS A N 1
ATOM 1501 C CA . LYS A 1 187 ? -21.795 12.215 32.167 1.00 65.75 187 LYS A CA 1
ATOM 1502 C C . LYS A 1 187 ? -21.493 13.367 31.208 1.00 65.75 187 LYS A C 1
ATOM 1504 O O . LYS A 1 187 ? -21.261 14.466 31.684 1.00 65.75 187 LYS A O 1
ATOM 1509 N N . VAL A 1 188 ? -21.431 13.105 29.905 1.00 73.62 188 VAL A N 1
ATOM 1510 C CA . VAL A 1 188 ? -21.173 14.084 28.843 1.00 73.62 188 VAL A CA 1
ATOM 1511 C C . VAL A 1 188 ? -22.180 13.780 27.744 1.00 73.62 188 VAL A C 1
ATOM 1513 O O . VAL A 1 188 ? -22.249 12.639 27.288 1.00 73.62 188 VAL A O 1
ATOM 1516 N N . SER A 1 189 ? -23.001 14.763 27.381 1.00 77.56 189 SER A N 1
ATOM 1517 C CA . SER A 1 189 ? -23.988 14.602 26.312 1.00 77.56 189 SER A CA 1
ATOM 1518 C C . SER A 1 189 ? -23.293 14.483 24.952 1.00 77.56 189 SER A C 1
ATOM 1520 O O . SER A 1 189 ? -22.156 14.925 24.786 1.00 77.56 189 SER A O 1
ATOM 1522 N N . ARG A 1 190 ? -23.986 13.948 23.941 1.00 76.69 190 ARG A N 1
ATOM 1523 C CA . ARG A 1 190 ? -23.449 13.883 22.570 1.00 76.69 190 ARG A CA 1
ATOM 1524 C C . ARG A 1 190 ? -23.080 15.267 22.015 1.00 76.69 190 ARG A C 1
ATOM 1526 O O . ARG A 1 190 ? -22.082 15.404 21.319 1.00 76.69 190 ARG A O 1
ATOM 1533 N N . ARG A 1 191 ? -23.855 16.304 22.359 1.00 79.81 191 ARG A N 1
ATOM 1534 C CA . ARG A 1 191 ? -23.554 17.699 21.986 1.00 79.81 191 ARG A CA 1
ATOM 1535 C C . ARG A 1 191 ? -22.250 18.183 22.621 1.00 79.81 191 ARG A C 1
ATOM 1537 O O . ARG A 1 191 ? -21.427 18.774 21.929 1.00 79.81 191 ARG A O 1
ATOM 1544 N N . ALA A 1 192 ? -22.045 17.898 23.908 1.00 84.31 192 ALA A N 1
ATOM 1545 C CA . ALA A 1 192 ? -20.812 18.238 24.615 1.00 84.31 192 ALA A CA 1
ATOM 1546 C C . ALA A 1 192 ? -19.600 17.482 24.052 1.00 84.31 192 ALA A C 1
ATOM 1548 O O . ALA A 1 192 ? -18.550 18.085 23.855 1.00 84.31 192 ALA A O 1
ATOM 1549 N N . GLU A 1 193 ? -19.750 16.195 23.727 1.00 86.75 193 GLU A N 1
ATOM 1550 C CA . GLU A 1 193 ? -18.704 15.416 23.055 1.00 86.75 193 GLU A CA 1
ATOM 1551 C C . GLU A 1 193 ? -18.314 16.035 21.706 1.00 86.75 193 GLU A C 1
ATOM 1553 O O . GLU A 1 193 ? -17.129 16.259 21.467 1.00 86.75 193 GLU A O 1
ATOM 1558 N N . ASN A 1 194 ? -19.290 16.389 20.864 1.00 86.75 194 ASN A N 1
ATOM 1559 C CA . ASN A 1 194 ? -19.028 17.039 19.578 1.00 86.75 194 ASN A CA 1
ATOM 1560 C C . ASN A 1 194 ? -18.270 18.363 19.743 1.00 86.75 194 ASN A C 1
ATOM 1562 O O . ASN A 1 194 ? -17.309 18.605 19.015 1.00 86.75 194 ASN A O 1
ATOM 1566 N N . LEU A 1 195 ? -18.657 19.190 20.720 1.00 88.94 195 LEU A N 1
ATOM 1567 C CA . LEU A 1 195 ? -17.972 20.452 21.000 1.00 88.94 195 LEU A CA 1
ATOM 1568 C C . LEU A 1 195 ? -16.526 20.225 21.465 1.00 88.94 195 LEU A C 1
ATOM 1570 O O . LEU A 1 195 ? -15.605 20.861 20.961 1.00 88.94 195 LEU A O 1
ATOM 1574 N N . ILE A 1 196 ? -16.306 19.272 22.378 1.00 91.00 196 ILE A N 1
ATOM 1575 C CA . ILE A 1 196 ? -14.967 18.880 22.845 1.00 91.00 196 ILE A CA 1
ATOM 1576 C C . ILE A 1 196 ? -14.087 18.431 21.667 1.00 91.00 196 ILE A C 1
ATOM 1578 O O . ILE A 1 196 ? -12.919 18.810 21.580 1.00 91.00 196 ILE A O 1
ATOM 1582 N N . VAL A 1 197 ? -14.638 17.629 20.752 1.00 91.06 197 VAL A N 1
ATOM 1583 C CA . VAL A 1 197 ? -13.926 17.150 19.559 1.00 91.06 197 VAL A CA 1
ATOM 1584 C C . VAL A 1 197 ? -13.654 18.292 18.573 1.00 91.06 197 VAL A C 1
ATOM 1586 O O . VAL A 1 197 ? -12.572 18.331 17.989 1.00 91.06 197 VAL A O 1
ATOM 1589 N N . ALA A 1 198 ? -14.576 19.245 18.415 1.00 89.81 198 ALA A N 1
ATOM 1590 C CA . ALA A 1 198 ? -14.389 20.423 17.569 1.00 89.81 198 ALA A CA 1
ATOM 1591 C C . ALA A 1 198 ? -13.257 21.327 18.084 1.00 89.81 198 ALA A C 1
ATOM 1593 O O . ALA A 1 198 ? -12.367 21.686 17.315 1.00 89.81 198 ALA A O 1
ATOM 1594 N N . LEU A 1 199 ? -13.214 21.594 19.395 1.00 91.25 199 LEU A N 1
ATOM 1595 C CA . LEU A 1 199 ? -12.131 22.344 20.048 1.00 91.25 199 LEU A CA 1
ATOM 1596 C C . LEU A 1 199 ? -10.757 21.668 19.904 1.00 91.25 199 LEU A C 1
ATOM 1598 O O . LEU A 1 199 ? -9.723 22.322 19.986 1.00 91.25 199 LEU A O 1
ATOM 1602 N N . TRP A 1 200 ? -10.731 20.352 19.691 1.00 92.62 200 TRP A N 1
ATOM 1603 C CA . TRP A 1 200 ? -9.508 19.578 19.473 1.00 92.62 200 TRP A CA 1
ATOM 1604 C C . TRP A 1 200 ? -9.070 19.496 18.004 1.00 92.62 200 TRP A C 1
ATOM 1606 O O . TRP A 1 200 ? -7.910 19.181 17.720 1.00 92.62 200 TRP A O 1
ATOM 1616 N N . ARG A 1 201 ? -9.986 19.756 17.063 1.00 89.62 201 ARG A N 1
ATOM 1617 C CA . ARG A 1 201 ? -9.795 19.608 15.608 1.00 89.62 201 ARG A CA 1
ATOM 1618 C C . ARG A 1 201 ? -8.899 20.698 14.998 1.00 89.62 201 ARG A C 1
ATOM 1620 O O . ARG A 1 201 ? -8.603 20.655 13.811 1.00 89.62 201 ARG A O 1
ATOM 1627 N N . THR A 1 202 ? -8.449 21.667 15.785 1.00 85.06 202 THR A N 1
ATOM 1628 C CA . THR A 1 202 ? -7.696 22.828 15.307 1.00 85.06 202 THR A CA 1
ATOM 1629 C C . THR A 1 202 ? -6.251 22.495 14.890 1.00 85.06 202 THR A C 1
ATOM 1631 O O . THR A 1 202 ? -5.621 21.549 15.382 1.00 85.06 202 THR A O 1
ATOM 1634 N N . ASN A 1 203 ? -5.714 23.294 13.959 1.00 82.19 203 ASN A N 1
ATOM 1635 C CA . ASN A 1 203 ? -4.394 23.084 13.342 1.00 82.19 203 ASN A CA 1
ATOM 1636 C C . ASN A 1 203 ? -3.215 23.292 14.307 1.00 82.19 203 ASN A C 1
ATOM 1638 O O . ASN A 1 203 ? -2.147 22.720 14.095 1.00 82.19 203 ASN A O 1
ATOM 1642 N N . ASP A 1 204 ? -3.400 24.075 15.370 1.00 87.44 204 ASP A N 1
ATOM 1643 C CA . ASP A 1 204 ? -2.413 24.309 16.432 1.00 87.44 204 ASP A CA 1
ATOM 1644 C C . ASP A 1 204 ? -2.230 23.092 17.357 1.00 87.44 204 ASP A C 1
ATOM 1646 O O . ASP A 1 204 ? -1.275 23.049 18.130 1.00 87.44 204 ASP A O 1
ATOM 1650 N N . LYS A 1 205 ? -3.094 22.070 17.236 1.00 89.00 205 LYS A N 1
ATOM 1651 C CA . LYS A 1 205 ? -3.030 20.802 17.981 1.00 89.00 205 LYS A CA 1
ATOM 1652 C C . LYS A 1 205 ? -2.913 21.043 19.497 1.00 89.00 205 LYS A C 1
ATOM 1654 O O . LYS A 1 205 ? -1.921 20.613 20.094 1.00 89.00 205 LYS A O 1
ATOM 1659 N N . PRO A 1 206 ? -3.928 21.661 20.129 1.00 91.50 206 PRO A N 1
ATOM 1660 C CA . PRO A 1 206 ? -3.874 22.034 21.538 1.00 91.50 206 PRO A CA 1
ATOM 1661 C C . PRO A 1 206 ? -3.615 20.819 22.432 1.00 91.50 206 PRO A C 1
ATOM 1663 O O . PRO A 1 206 ? -3.879 19.677 22.058 1.00 91.50 206 PRO A O 1
ATOM 1666 N N . PHE A 1 207 ? -3.115 21.041 23.648 1.00 91.88 207 PHE A N 1
ATOM 1667 C CA . PHE A 1 207 ? -3.062 19.987 24.662 1.00 91.88 207 PHE A CA 1
ATOM 1668 C C . PHE A 1 207 ? -4.460 19.714 25.232 1.00 91.88 207 PHE A C 1
ATOM 1670 O O . PHE A 1 207 ? -5.316 20.594 25.268 1.00 91.88 207 PHE A O 1
ATOM 1677 N N . ALA A 1 208 ? -4.694 18.501 25.748 1.00 92.56 208 ALA A N 1
ATOM 1678 C CA . ALA A 1 208 ? -6.001 18.135 26.312 1.00 92.56 208 ALA A CA 1
ATOM 1679 C C . ALA A 1 208 ? -6.415 19.040 27.490 1.00 92.56 208 ALA A C 1
ATOM 1681 O O . ALA A 1 208 ? -7.601 19.276 27.695 1.00 92.56 208 ALA A O 1
ATOM 1682 N N . ALA A 1 209 ? -5.433 19.569 28.232 1.00 93.19 209 ALA A N 1
ATOM 1683 C CA . ALA A 1 209 ? -5.660 20.567 29.274 1.00 93.19 209 ALA A CA 1
ATOM 1684 C C . ALA A 1 209 ? -6.242 21.869 28.702 1.00 93.19 209 ALA A C 1
ATOM 1686 O O . ALA A 1 209 ? -7.224 22.372 29.238 1.00 93.19 209 ALA A O 1
ATOM 1687 N N . ARG A 1 210 ? -5.723 22.341 27.561 1.00 94.50 210 ARG A N 1
ATOM 1688 C CA . ARG A 1 210 ? -6.231 23.550 26.909 1.00 94.50 210 ARG A CA 1
ATOM 1689 C C . ARG A 1 210 ? -7.651 23.364 26.374 1.00 94.50 210 ARG A C 1
ATOM 1691 O O . ARG A 1 210 ? -8.476 24.251 26.530 1.00 94.50 210 ARG A O 1
ATOM 1698 N N . VAL A 1 211 ? -7.975 22.195 25.814 1.00 93.38 211 VAL A N 1
ATOM 1699 C CA . VAL A 1 211 ? -9.363 21.888 25.407 1.00 93.38 211 VAL A CA 1
ATOM 1700 C C . VAL A 1 211 ? -10.312 21.865 26.602 1.00 93.38 211 VAL A C 1
ATOM 1702 O O . VAL A 1 211 ? -11.449 22.312 26.491 1.00 93.38 211 VAL A O 1
ATOM 1705 N N . HIS A 1 212 ? -9.851 21.372 27.752 1.00 92.81 212 HIS A N 1
ATOM 1706 C CA . HIS A 1 212 ? -10.634 21.423 28.982 1.00 92.81 212 HIS A CA 1
ATOM 1707 C C . HIS A 1 212 ? -10.884 22.857 29.459 1.00 92.81 212 HIS A C 1
ATOM 1709 O O . HIS A 1 212 ? -12.017 23.170 29.806 1.00 92.81 212 HIS A O 1
ATOM 1715 N N . GLU A 1 213 ? -9.869 23.722 29.448 1.00 92.50 213 GLU A N 1
ATOM 1716 C CA . GLU A 1 213 ? -10.027 25.148 29.769 1.00 92.50 213 GLU A CA 1
ATOM 1717 C C . GLU A 1 213 ? -11.048 25.819 28.846 1.00 92.50 213 GLU A C 1
ATOM 1719 O O . GLU A 1 213 ? -12.038 26.343 29.341 1.00 92.50 213 GLU A O 1
ATOM 1724 N N . LEU A 1 214 ? -10.885 25.688 27.525 1.00 91.88 214 LEU A N 1
ATOM 1725 C CA . LEU A 1 214 ? -11.794 26.273 26.529 1.00 91.88 214 LEU A CA 1
ATOM 1726 C C . LEU A 1 214 ? -13.244 25.801 26.702 1.00 91.88 214 LEU A C 1
ATOM 1728 O O . LEU A 1 214 ? -14.179 26.590 26.602 1.00 91.88 214 LEU A O 1
ATOM 1732 N N . TYR A 1 215 ? -13.443 24.511 26.984 1.00 91.38 215 TYR A N 1
ATOM 1733 C CA . TYR A 1 215 ? -14.776 23.971 27.247 1.00 91.38 215 TYR A CA 1
ATOM 1734 C C . TYR A 1 215 ? -15.396 24.573 28.516 1.00 91.38 215 TYR A C 1
ATOM 1736 O O . TYR A 1 215 ? -16.588 24.878 28.535 1.00 91.38 215 TYR A O 1
ATOM 1744 N N . MET A 1 216 ? -14.602 24.743 29.577 1.00 89.25 216 MET A N 1
ATOM 1745 C CA . MET A 1 216 ? -15.071 25.318 30.838 1.00 89.25 216 MET A CA 1
ATOM 1746 C C . MET A 1 216 ? -15.349 26.821 30.718 1.00 89.25 216 MET A C 1
ATOM 1748 O O . MET A 1 216 ? -16.387 27.251 31.213 1.00 89.25 216 MET A O 1
ATOM 1752 N N . GLU A 1 217 ? -14.485 27.580 30.035 1.00 90.06 217 GLU A N 1
ATOM 1753 C CA . GLU A 1 217 ? -14.670 29.005 29.704 1.00 90.06 217 GLU A CA 1
ATOM 1754 C C . GLU A 1 217 ? -15.986 29.200 28.926 1.00 90.06 217 GLU A C 1
ATOM 1756 O O . GLU A 1 217 ? -16.852 29.979 29.328 1.00 90.06 217 GLU A O 1
ATOM 1761 N N . PHE A 1 218 ? -16.213 28.401 27.877 1.00 91.12 218 PHE A N 1
ATOM 1762 C CA . PHE A 1 218 ? -17.466 28.421 27.120 1.00 91.12 218 PHE A CA 1
ATOM 1763 C C . PHE A 1 218 ? -18.685 28.048 27.980 1.00 91.12 218 PHE A C 1
ATOM 1765 O O . PHE A 1 218 ? -19.686 28.760 27.985 1.00 91.12 218 PHE A O 1
ATOM 1772 N N . ALA A 1 219 ? -18.622 26.962 28.758 1.00 86.81 219 ALA A N 1
ATOM 1773 C CA . ALA A 1 219 ? -19.749 26.526 29.587 1.00 86.81 219 ALA A CA 1
ATOM 1774 C C . ALA A 1 219 ? -20.081 27.523 30.720 1.00 86.81 219 ALA A C 1
ATOM 1776 O O . ALA A 1 219 ? -21.245 27.642 31.136 1.00 86.81 219 ALA A O 1
ATOM 1777 N N . ALA A 1 220 ? -19.076 28.248 31.220 1.00 85.44 220 ALA A N 1
ATOM 1778 C CA . ALA A 1 220 ? -19.223 29.358 32.160 1.00 85.44 220 ALA A CA 1
ATOM 1779 C C . ALA A 1 220 ? -19.833 30.612 31.511 1.00 85.44 220 ALA A C 1
ATOM 1781 O O . ALA A 1 220 ? -20.486 31.387 32.210 1.00 85.44 220 ALA A O 1
ATOM 1782 N N . GLY A 1 221 ? -19.763 30.728 30.183 1.00 85.56 221 GLY A N 1
ATOM 1783 C CA . GLY A 1 221 ? -20.218 31.893 29.424 1.00 85.56 221 GLY A CA 1
ATOM 1784 C C . GLY A 1 221 ? -19.147 32.976 29.281 1.00 85.56 221 GLY A C 1
ATOM 1785 O O . GLY A 1 221 ? -19.473 34.091 28.892 1.00 85.56 221 GLY A O 1
ATOM 1786 N N . ASP A 1 222 ? -17.886 32.656 29.582 1.00 86.94 222 ASP A N 1
ATOM 1787 C CA . ASP A 1 222 ? -16.751 33.582 29.493 1.00 86.94 222 ASP A CA 1
ATOM 1788 C C . ASP A 1 222 ? -16.211 33.697 28.059 1.00 86.94 222 ASP A C 1
ATOM 1790 O O . ASP A 1 222 ? -15.403 34.568 27.746 1.00 86.94 222 ASP A O 1
ATOM 1794 N N . THR A 1 223 ? -16.609 32.783 27.172 1.00 87.81 223 THR A N 1
ATOM 1795 C CA . THR A 1 223 ? -16.167 32.741 25.776 1.00 87.81 223 THR A CA 1
ATOM 1796 C C . THR A 1 223 ? -17.317 32.318 24.878 1.00 87.81 223 THR A C 1
ATOM 1798 O O . THR A 1 223 ? -18.000 31.333 25.154 1.00 87.81 223 THR A O 1
ATOM 1801 N N . GLU A 1 224 ? -17.504 33.039 23.776 1.00 87.88 224 GLU A N 1
ATOM 1802 C CA . GLU A 1 224 ? -18.447 32.665 22.727 1.00 87.88 224 GLU A CA 1
ATOM 1803 C C . GLU A 1 224 ? -17.772 31.748 21.705 1.00 87.88 224 GLU A C 1
ATOM 1805 O O . GLU A 1 224 ? -16.655 31.999 21.250 1.00 87.88 224 GLU A O 1
ATOM 1810 N N . LEU A 1 225 ? -18.471 30.679 21.332 1.00 88.75 225 LEU A N 1
ATOM 1811 C CA . LEU A 1 225 ? -18.075 29.783 20.252 1.00 88.75 225 LEU A CA 1
ATOM 1812 C C . LEU A 1 225 ? -19.149 29.833 19.170 1.00 88.75 225 LEU A C 1
ATOM 1814 O O . LEU A 1 225 ? -20.339 29.879 19.477 1.00 88.75 225 LEU A O 1
ATOM 1818 N N . PHE A 1 226 ? -18.735 29.774 17.910 1.00 87.69 226 PHE A N 1
ATOM 1819 C CA . PHE A 1 226 ? -19.635 29.719 16.762 1.00 87.69 226 PHE A CA 1
ATOM 1820 C C . PHE A 1 226 ? -19.305 28.512 15.888 1.00 87.69 226 PHE A C 1
ATOM 1822 O O . PHE A 1 226 ? -18.152 28.076 15.810 1.00 87.69 226 PHE A O 1
ATOM 1829 N N . ASP A 1 227 ? -20.325 27.951 15.248 1.00 83.00 227 ASP A N 1
ATOM 1830 C CA . ASP A 1 227 ? -20.148 26.901 14.256 1.00 83.00 227 ASP A CA 1
ATOM 1831 C C . ASP A 1 227 ? -19.501 27.490 12.998 1.00 83.00 227 ASP A C 1
ATOM 1833 O O . ASP A 1 227 ? -19.918 28.528 12.483 1.00 83.00 227 ASP A O 1
ATOM 1837 N N . ARG A 1 228 ? -18.446 26.839 12.509 1.00 81.06 228 ARG A N 1
ATOM 1838 C CA . ARG A 1 228 ? -17.672 27.340 11.370 1.00 81.06 228 ARG A CA 1
ATOM 1839 C C . ARG A 1 228 ? -18.443 27.269 10.048 1.00 81.06 228 ARG A C 1
ATOM 1841 O O . ARG A 1 228 ? -18.168 28.084 9.171 1.00 81.06 228 ARG A O 1
ATOM 1848 N N . GLU A 1 229 ? -19.325 26.289 9.873 1.00 79.81 229 GLU A N 1
ATOM 1849 C CA . GLU A 1 229 ? -20.085 26.095 8.635 1.00 79.81 229 GLU A CA 1
ATOM 1850 C C . GLU A 1 229 ? -21.360 26.936 8.621 1.00 79.81 229 GLU A C 1
ATOM 1852 O O . GLU A 1 229 ? -21.646 27.584 7.616 1.00 79.81 229 GLU A O 1
ATOM 1857 N N . THR A 1 230 ? -22.117 26.948 9.722 1.00 83.75 230 THR A N 1
ATOM 1858 C CA . THR A 1 230 ? -23.421 27.634 9.773 1.00 83.75 230 THR A CA 1
ATOM 1859 C C . THR A 1 230 ? -23.340 29.066 10.300 1.00 83.75 230 THR A C 1
ATOM 1861 O O . THR A 1 230 ? -24.238 29.862 10.034 1.00 83.75 230 THR A O 1
ATOM 1864 N N . GLY A 1 231 ? -22.283 29.416 11.040 1.00 83.62 231 GLY A N 1
ATOM 1865 C CA . GLY A 1 231 ? -22.155 30.705 11.725 1.00 83.62 231 GLY A CA 1
ATOM 1866 C C . GLY A 1 231 ? -23.039 30.845 12.969 1.00 83.62 231 GLY A C 1
ATOM 1867 O O . GLY A 1 231 ? -23.081 31.919 13.568 1.00 83.62 231 GLY A O 1
ATOM 1868 N N . GLU A 1 232 ? -23.754 29.790 13.373 1.00 85.06 232 GLU A N 1
ATOM 1869 C CA . GLU A 1 232 ? -24.610 29.814 14.559 1.00 85.06 232 GLU A CA 1
ATOM 1870 C C . GLU A 1 232 ? -23.775 29.878 15.844 1.00 85.06 232 GLU A C 1
ATOM 1872 O O . GLU A 1 232 ? -22.815 29.127 16.024 1.00 85.06 232 GLU A O 1
ATOM 1877 N N . VAL A 1 233 ? -24.155 30.767 16.766 1.00 86.94 233 VAL A N 1
ATOM 1878 C CA . VAL A 1 233 ? -23.507 30.889 18.078 1.00 86.94 233 VAL A CA 1
ATOM 1879 C C . VAL A 1 233 ? -24.002 29.774 18.996 1.00 86.94 233 VAL A C 1
ATOM 1881 O O . VAL A 1 233 ? -25.209 29.605 19.205 1.00 86.94 233 VAL A O 1
ATOM 1884 N N . PHE A 1 234 ? -23.070 29.020 19.575 1.00 85.94 234 PHE A N 1
ATOM 1885 C CA . PHE A 1 234 ? -23.388 27.993 20.558 1.00 85.94 234 PHE A CA 1
ATOM 1886 C C . PHE A 1 234 ? -23.883 28.633 21.856 1.00 85.94 234 PHE A C 1
ATOM 1888 O O . PHE A 1 234 ? -23.298 29.589 22.361 1.00 85.94 234 PHE A O 1
ATOM 1895 N N . ARG A 1 235 ? -24.945 28.066 22.433 1.00 85.25 235 ARG A N 1
ATOM 1896 C CA . ARG A 1 235 ? -25.539 28.540 23.688 1.00 85.25 235 ARG A CA 1
ATOM 1897 C C . ARG A 1 235 ? -24.927 27.807 24.881 1.00 85.25 235 ARG A C 1
ATOM 1899 O O . ARG A 1 235 ? -25.111 26.590 24.968 1.00 85.25 235 ARG A O 1
ATOM 1906 N N . PRO A 1 236 ? -24.237 28.485 25.817 1.00 84.56 236 PRO A N 1
ATOM 1907 C CA . PRO A 1 236 ? -23.667 27.844 27.003 1.00 84.56 236 PRO A CA 1
ATOM 1908 C C . PRO A 1 236 ? -24.691 27.050 27.829 1.00 84.56 236 PRO A C 1
ATOM 1910 O O . PRO A 1 236 ? -24.345 26.040 28.444 1.00 84.56 236 PRO A O 1
ATOM 1913 N N . GLU A 1 237 ? -25.961 27.467 27.832 1.00 81.50 237 GLU A N 1
ATOM 1914 C CA . GLU A 1 237 ? -27.061 26.840 28.575 1.00 81.50 237 GLU A CA 1
ATOM 1915 C C . GLU A 1 237 ? -27.279 25.375 28.184 1.00 81.50 237 GLU A C 1
ATOM 1917 O O . GLU A 1 237 ? -27.579 24.553 29.053 1.00 81.50 237 GLU A O 1
ATOM 1922 N N . ASP A 1 238 ? -27.049 25.030 26.915 1.00 78.12 238 ASP A N 1
ATOM 1923 C CA . ASP A 1 238 ? -27.207 23.669 26.386 1.00 78.12 238 ASP A CA 1
ATOM 1924 C C . ASP A 1 238 ? -26.161 22.684 26.943 1.00 78.12 238 ASP A C 1
ATOM 1926 O O . ASP A 1 238 ? -26.301 21.464 26.809 1.00 78.12 238 ASP A O 1
ATOM 1930 N N . TYR A 1 239 ? -25.118 23.208 27.591 1.00 78.69 239 TYR A N 1
ATOM 1931 C CA . TYR A 1 239 ? -23.976 22.468 28.129 1.00 78.69 239 TYR A CA 1
ATOM 1932 C C . TYR A 1 239 ? -23.895 22.562 29.662 1.00 78.69 239 TYR A C 1
ATOM 1934 O O . TYR A 1 239 ? -22.933 22.099 30.286 1.00 78.69 239 TYR A O 1
ATOM 1942 N N . ARG A 1 240 ? -24.925 23.135 30.301 1.00 74.81 240 ARG A N 1
ATOM 1943 C CA . ARG A 1 240 ? -25.053 23.225 31.759 1.00 74.81 240 ARG A CA 1
ATOM 1944 C C . ARG A 1 240 ? -25.877 22.070 32.315 1.00 74.81 240 ARG A C 1
ATOM 1946 O O . ARG A 1 240 ? -26.899 21.670 31.768 1.00 74.81 240 ARG A O 1
ATOM 1953 N N . TYR A 1 241 ? -25.472 21.566 33.477 1.00 69.50 241 TYR A N 1
ATOM 1954 C CA . TYR A 1 241 ? -26.240 20.590 34.245 1.00 69.50 241 TYR A CA 1
ATOM 1955 C C . TYR A 1 241 ? -26.748 21.241 35.533 1.00 69.50 241 TYR A C 1
ATOM 1957 O O . TYR A 1 241 ? -25.959 21.702 36.358 1.00 69.50 241 TYR A O 1
ATOM 1965 N N . LYS A 1 242 ? -28.076 21.285 35.713 1.00 68.94 242 LYS A N 1
ATOM 1966 C CA . LYS A 1 242 ? -28.739 21.932 36.866 1.00 68.94 242 LYS A CA 1
ATOM 1967 C C . LYS A 1 242 ? -28.297 23.394 37.084 1.00 68.94 242 LYS A C 1
ATOM 1969 O O . LYS A 1 242 ? -28.047 23.807 38.213 1.00 68.94 242 LYS A O 1
ATOM 1974 N N . GLY A 1 243 ? -28.162 24.160 35.998 1.00 65.00 243 GLY A N 1
ATOM 1975 C CA . GLY A 1 243 ? -27.809 25.586 36.042 1.00 65.00 243 GLY A CA 1
ATOM 1976 C C . GLY A 1 243 ? -26.333 25.893 36.320 1.00 65.00 243 GLY A C 1
ATOM 1977 O O . GLY A 1 243 ? -25.970 27.062 36.400 1.00 65.00 243 GLY A O 1
ATOM 1978 N N . ARG A 1 244 ? -25.471 24.875 36.442 1.00 64.44 244 ARG A N 1
ATOM 1979 C CA . ARG A 1 244 ? -24.014 25.031 36.576 1.00 64.44 244 ARG A CA 1
ATOM 1980 C C . ARG A 1 244 ? -23.302 24.469 35.342 1.00 64.44 244 ARG A C 1
ATOM 1982 O O . ARG A 1 244 ? -23.823 23.513 34.759 1.00 64.44 244 ARG A O 1
ATOM 1989 N N . PRO A 1 245 ? -22.124 25.001 34.961 1.00 65.06 245 PRO A N 1
ATOM 1990 C CA . PRO A 1 245 ? -21.264 24.363 33.966 1.00 65.06 245 PRO A CA 1
ATOM 1991 C C . PRO A 1 245 ? -21.107 22.882 34.304 1.00 65.06 245 PRO A C 1
ATOM 1993 O O . PRO A 1 245 ? -20.842 22.531 35.460 1.00 65.06 245 PRO A O 1
ATOM 1996 N N . GLN A 1 246 ? -21.351 21.999 33.334 1.00 70.25 246 GLN A N 1
ATOM 1997 C CA . GLN A 1 246 ? -21.190 20.570 33.562 1.00 70.25 246 GLN A CA 1
ATOM 1998 C C . GLN A 1 246 ? -19.730 20.315 33.946 1.00 70.25 246 GLN A C 1
ATOM 2000 O O . GLN A 1 246 ? -18.832 20.539 33.142 1.00 70.25 246 GLN A O 1
ATOM 2005 N N . ALA A 1 247 ? -19.491 19.886 35.189 1.00 69.88 247 ALA A N 1
ATOM 2006 C CA . ALA A 1 247 ? -18.148 19.649 35.712 1.00 69.88 247 ALA A CA 1
ATOM 2007 C C . ALA A 1 247 ? -17.534 18.407 35.046 1.00 69.88 247 ALA A C 1
ATOM 2009 O O . ALA A 1 247 ? -17.585 17.293 35.577 1.00 69.88 247 ALA A O 1
ATOM 2010 N N . VAL A 1 248 ? -16.997 18.588 33.842 1.00 81.81 248 VAL A N 1
ATOM 2011 C CA . VAL A 1 248 ? -16.292 17.555 33.090 1.00 81.81 248 VAL A CA 1
ATOM 2012 C C . VAL A 1 248 ? -14.820 17.644 33.462 1.00 81.81 248 VAL A C 1
ATOM 2014 O O . VAL A 1 248 ? -14.164 18.633 33.178 1.00 81.81 248 VAL A O 1
ATOM 2017 N N . SER A 1 249 ? -14.276 16.605 34.094 1.00 86.62 249 SER A N 1
ATOM 2018 C CA . SER A 1 249 ? -12.852 16.596 34.434 1.00 86.62 249 SER A CA 1
ATOM 2019 C C . SER A 1 249 ? -11.970 16.562 33.180 1.00 86.62 249 SER A C 1
ATOM 2021 O O . SER A 1 249 ? -12.314 15.923 32.180 1.00 86.62 249 SER A O 1
ATOM 2023 N N . CYS A 1 250 ? -10.761 17.123 33.267 1.00 89.69 250 CYS A N 1
ATOM 2024 C CA . CYS A 1 250 ? -9.744 17.007 32.214 1.00 89.69 250 CYS A CA 1
ATOM 2025 C C . CYS A 1 250 ? -9.462 15.538 31.829 1.00 89.69 250 CYS A C 1
ATOM 2027 O O . CYS A 1 250 ? -9.298 15.209 30.654 1.00 89.69 250 CYS A O 1
ATOM 2029 N N . SER A 1 251 ? -9.507 14.611 32.795 1.00 88.56 251 SER A N 1
ATOM 2030 C CA . SER A 1 251 ? -9.395 13.170 32.528 1.00 88.56 251 SER A CA 1
ATOM 2031 C C . SER A 1 251 ? -10.547 12.618 31.679 1.00 88.56 251 SER A C 1
ATOM 2033 O O . SER A 1 251 ? -10.315 11.773 30.813 1.00 88.56 251 SER A O 1
ATOM 2035 N N . THR A 1 252 ? -11.770 13.113 31.882 1.00 88.50 252 THR A N 1
ATOM 2036 C CA . THR A 1 252 ? -12.945 12.726 31.092 1.00 88.50 252 THR A CA 1
ATOM 2037 C C . THR A 1 252 ? -12.828 13.255 29.667 1.00 88.50 252 THR A C 1
ATOM 2039 O O . THR A 1 252 ? -12.999 12.480 28.728 1.00 88.50 252 THR A O 1
ATOM 2042 N N . ILE A 1 253 ? -12.443 14.523 29.491 1.00 90.25 253 ILE A N 1
ATOM 2043 C CA . ILE A 1 253 ? -12.170 15.107 28.167 1.00 90.25 253 ILE A CA 1
ATOM 2044 C C . ILE A 1 253 ? -11.084 14.309 27.450 1.00 90.25 253 ILE A C 1
ATOM 2046 O O . ILE A 1 253 ? -11.300 13.835 26.339 1.00 90.25 253 ILE A O 1
ATOM 2050 N N . ARG A 1 254 ? -9.954 14.039 28.112 1.00 91.69 254 ARG A N 1
ATOM 2051 C CA . ARG A 1 254 ? -8.867 13.237 27.537 1.00 91.69 254 ARG A CA 1
ATOM 2052 C C . ARG A 1 254 ? -9.338 11.857 27.075 1.00 91.69 254 ARG A C 1
ATOM 2054 O O . ARG A 1 254 ? -8.859 11.382 26.051 1.00 91.69 254 ARG A O 1
ATOM 2061 N N . ARG A 1 255 ? -10.257 11.215 27.805 1.00 91.31 255 ARG A N 1
ATOM 2062 C CA . ARG A 1 255 ? -10.845 9.926 27.412 1.00 91.31 255 ARG A CA 1
ATOM 2063 C C . ARG A 1 255 ? -11.677 10.041 26.134 1.00 91.31 255 ARG A C 1
ATOM 2065 O O . ARG A 1 255 ? -11.570 9.154 25.298 1.00 91.31 255 ARG A O 1
ATOM 2072 N N . TYR A 1 256 ? -12.460 11.107 25.969 1.00 90.44 256 TYR A N 1
ATOM 2073 C CA . TYR A 1 256 ? -13.216 11.352 24.735 1.00 90.44 256 TYR A CA 1
ATOM 2074 C C . TYR A 1 256 ? -12.313 11.700 23.553 1.00 90.44 256 TYR A C 1
ATOM 2076 O O . TYR A 1 256 ? -12.521 11.177 22.464 1.00 90.44 256 TYR A O 1
ATOM 2084 N N . LEU A 1 257 ? -11.275 12.509 23.769 1.00 90.44 257 LEU A N 1
ATOM 2085 C CA . LEU A 1 257 ? -10.307 12.863 22.727 1.00 90.44 257 LEU A CA 1
ATOM 2086 C C . LEU A 1 257 ? -9.484 11.660 22.248 1.00 90.44 257 LEU A C 1
ATOM 2088 O O . LEU A 1 257 ? -9.135 11.583 21.077 1.00 90.44 257 LEU A O 1
ATOM 2092 N N . LYS A 1 258 ? -9.179 10.726 23.158 1.00 87.75 258 LYS A N 1
ATOM 2093 C CA . LYS A 1 258 ? -8.484 9.460 22.871 1.00 87.75 258 LYS A CA 1
ATOM 2094 C C . LYS A 1 258 ? -9.427 8.302 22.542 1.00 87.75 258 LYS A C 1
ATOM 2096 O O . LYS A 1 258 ? -8.984 7.158 22.458 1.00 87.75 258 LYS A O 1
ATOM 2101 N N . ASN A 1 259 ? -10.728 8.555 22.430 1.00 90.31 259 ASN A N 1
ATOM 2102 C CA . ASN A 1 259 ? -11.634 7.549 21.901 1.00 90.31 259 ASN A CA 1
ATOM 2103 C C . ASN A 1 259 ? -11.229 7.294 20.448 1.00 90.31 259 ASN A C 1
ATOM 2105 O O . ASN A 1 259 ? -11.116 8.249 19.687 1.00 90.31 259 ASN A O 1
ATOM 2109 N N . VAL A 1 260 ? -11.040 6.027 20.076 1.00 87.00 260 VAL A N 1
ATOM 2110 C CA . VAL A 1 260 ? -10.599 5.621 18.734 1.00 87.00 260 VAL A CA 1
ATOM 2111 C C . VAL A 1 260 ? -11.444 6.277 17.643 1.00 87.00 260 VAL A C 1
ATOM 2113 O O . VAL A 1 260 ? -10.889 6.830 16.705 1.00 87.00 260 VAL A O 1
ATOM 2116 N N . VAL A 1 261 ? -12.772 6.304 17.792 1.00 86.62 261 VAL A N 1
ATOM 2117 C CA . VAL A 1 261 ? -13.669 6.897 16.785 1.00 86.62 261 VAL A CA 1
ATOM 2118 C C . VAL A 1 261 ? -13.406 8.395 16.623 1.00 86.62 261 VAL A C 1
ATOM 2120 O O . VAL A 1 261 ? -13.265 8.879 15.502 1.00 86.62 261 VAL A O 1
ATOM 2123 N N . ASN A 1 262 ? -13.283 9.122 17.735 1.00 88.94 262 ASN A N 1
ATOM 2124 C CA . ASN A 1 262 ? -13.047 10.565 17.719 1.00 88.94 262 ASN A CA 1
ATOM 2125 C C . ASN A 1 262 ? -11.642 10.899 17.220 1.00 88.94 262 ASN A C 1
ATOM 2127 O O . ASN A 1 262 ? -11.482 11.802 16.403 1.00 88.94 262 ASN A O 1
ATOM 2131 N N . GLU A 1 263 ? -10.634 10.155 17.680 1.00 87.31 263 GLU A N 1
ATOM 2132 C CA . GLU A 1 263 ? -9.249 10.308 17.250 1.00 87.31 263 GLU A CA 1
ATOM 2133 C C . GLU A 1 263 ? -9.136 10.090 15.743 1.00 87.31 263 GLU A C 1
ATOM 2135 O O . GLU A 1 263 ? -8.602 10.957 15.057 1.00 87.31 263 GLU A O 1
ATOM 2140 N N . THR A 1 264 ? -9.701 8.999 15.217 1.00 86.50 264 THR A N 1
ATOM 2141 C CA . THR A 1 264 ? -9.733 8.710 13.780 1.00 86.50 264 THR A CA 1
ATOM 2142 C C . THR A 1 264 ? -10.479 9.797 13.003 1.00 86.50 264 THR A C 1
ATOM 2144 O O . THR A 1 264 ? -9.991 10.210 11.951 1.00 86.50 264 THR A O 1
ATOM 2147 N N . ALA A 1 265 ? -11.605 10.307 13.517 1.00 85.38 265 ALA A N 1
ATOM 2148 C CA . ALA A 1 265 ? -12.405 11.338 12.852 1.00 85.38 265 ALA A CA 1
ATOM 2149 C C . ALA A 1 265 ? -11.674 12.683 12.708 1.00 85.38 265 ALA A C 1
ATOM 2151 O O . ALA A 1 265 ? -11.834 13.349 11.692 1.00 85.38 265 ALA A O 1
ATOM 2152 N N . VAL A 1 266 ? -10.860 13.084 13.691 1.00 89.12 266 VAL A N 1
ATOM 2153 C CA . VAL A 1 266 ? -10.087 14.343 13.612 1.00 89.12 266 VAL A CA 1
ATOM 2154 C C . VAL A 1 266 ? -8.706 14.173 12.985 1.00 89.12 266 VAL A C 1
ATOM 2156 O O . VAL A 1 266 ? -8.004 15.157 12.756 1.00 89.12 266 VAL A O 1
ATOM 2159 N N . TYR A 1 267 ? -8.251 12.936 12.781 1.00 88.50 267 TYR A N 1
ATOM 2160 C CA . TYR A 1 267 ? -6.855 12.676 12.443 1.00 88.50 267 TYR A CA 1
ATOM 2161 C C . TYR A 1 267 ? -6.476 13.269 11.084 1.00 88.50 267 TYR A C 1
ATOM 2163 O O . TYR A 1 267 ? -5.399 13.854 10.964 1.00 88.50 267 TYR A O 1
ATOM 2171 N N . ALA A 1 268 ? -7.355 13.129 10.085 1.00 85.06 268 ALA A N 1
ATOM 2172 C CA . ALA A 1 268 ? -7.144 13.683 8.749 1.00 85.06 268 ALA A CA 1
ATOM 2173 C C . ALA A 1 268 ? -7.107 15.216 8.777 1.00 85.06 268 ALA A C 1
ATOM 2175 O O . ALA A 1 268 ? -6.208 15.804 8.186 1.00 85.06 268 ALA A O 1
ATOM 2176 N N . ASP A 1 269 ? -7.999 15.853 9.537 1.00 85.44 269 ASP A N 1
ATOM 2177 C CA . ASP A 1 269 ? -8.039 17.315 9.658 1.00 85.44 269 ASP A CA 1
ATOM 2178 C C . ASP A 1 269 ? -6.758 17.870 10.301 1.00 85.44 269 ASP A C 1
ATOM 2180 O O . ASP A 1 269 ? -6.239 18.900 9.883 1.00 85.44 269 ASP A O 1
ATOM 2184 N N . ARG A 1 270 ? -6.200 17.161 11.292 1.00 87.94 270 ARG A N 1
ATOM 2185 C CA . ARG A 1 270 ? -5.020 17.620 12.048 1.00 87.94 270 ARG A CA 1
ATOM 2186 C C . ARG A 1 270 ? -3.685 17.255 11.402 1.00 87.94 270 ARG A C 1
ATOM 2188 O O . ARG A 1 270 ? -2.702 17.974 11.580 1.00 87.94 270 ARG A O 1
ATOM 2195 N N . ASN A 1 271 ? -3.591 16.097 10.754 1.00 86.25 271 ASN A N 1
ATOM 2196 C CA . ASN A 1 271 ? -2.327 15.563 10.227 1.00 86.25 271 ASN A CA 1
ATOM 2197 C C . ASN A 1 271 ? -2.301 15.484 8.694 1.00 86.25 271 ASN A C 1
ATOM 2199 O O . ASN A 1 271 ? -1.264 15.191 8.110 1.00 86.25 271 ASN A O 1
ATOM 2203 N N . GLY A 1 272 ? -3.420 15.770 8.034 1.00 85.06 272 GLY A N 1
ATOM 2204 C CA . GLY A 1 272 ? -3.575 15.624 6.598 1.00 85.06 272 GLY A CA 1
ATOM 2205 C C . GLY A 1 272 ? -3.939 14.201 6.172 1.00 85.06 272 GLY A C 1
ATOM 2206 O O . GLY A 1 272 ? -3.806 13.215 6.908 1.00 85.06 272 GLY A O 1
ATOM 2207 N N . GLN A 1 273 ? -4.384 14.100 4.920 1.00 81.69 273 GLN A N 1
ATOM 2208 C CA . GLN A 1 273 ? -4.877 12.851 4.343 1.00 81.69 273 GLN A CA 1
ATOM 2209 C C . GLN A 1 273 ? -3.791 11.775 4.217 1.00 81.69 273 GLN A C 1
ATOM 2211 O O . GLN A 1 273 ? -4.081 10.585 4.347 1.00 81.69 273 GLN A O 1
ATOM 2216 N N . PHE A 1 274 ? -2.536 12.176 3.996 1.00 79.06 274 PHE A N 1
ATOM 2217 C CA . PHE A 1 274 ? -1.411 11.251 3.858 1.00 79.06 274 PHE A CA 1
ATOM 2218 C C . PHE A 1 274 ? -1.164 10.448 5.144 1.00 79.06 274 PHE A C 1
ATOM 2220 O O . PHE A 1 274 ? -1.136 9.215 5.117 1.00 79.06 274 PHE A O 1
ATOM 2227 N N . ASP A 1 275 ? -1.051 11.127 6.289 1.00 83.44 275 ASP A N 1
ATOM 2228 C CA . ASP A 1 275 ? -0.818 10.472 7.579 1.00 83.44 275 ASP A CA 1
ATOM 2229 C C . ASP A 1 275 ? -2.031 9.645 8.021 1.00 83.44 275 ASP A C 1
ATOM 2231 O O . ASP A 1 275 ? -1.869 8.558 8.586 1.00 83.44 275 ASP A O 1
ATOM 2235 N N . TYR A 1 276 ? -3.246 10.116 7.717 1.00 85.62 276 TYR A N 1
ATOM 2236 C CA . TYR A 1 276 ? -4.482 9.369 7.944 1.00 85.62 276 TYR A CA 1
ATOM 2237 C C . TYR A 1 276 ? -4.510 8.053 7.159 1.00 85.62 276 TYR A C 1
ATOM 2239 O O . TYR A 1 276 ? -4.682 6.979 7.744 1.00 85.62 276 TYR A O 1
ATOM 2247 N N . ALA A 1 277 ? -4.286 8.111 5.844 1.00 80.94 277 ALA A N 1
ATOM 2248 C CA . ALA A 1 277 ? -4.266 6.930 4.988 1.00 80.94 277 ALA A CA 1
ATOM 2249 C C . ALA A 1 277 ? -3.179 5.937 5.427 1.00 80.94 277 ALA A C 1
ATOM 2251 O O . ALA A 1 277 ? -3.380 4.720 5.371 1.00 80.94 277 ALA A O 1
ATOM 2252 N N . ASN A 1 278 ? -2.042 6.442 5.912 1.00 77.44 278 ASN A N 1
ATOM 2253 C CA . ASN A 1 278 ? -0.935 5.614 6.368 1.00 77.44 278 ASN A CA 1
ATOM 2254 C C . ASN A 1 278 ? -1.148 4.981 7.748 1.00 77.44 278 ASN A C 1
ATOM 2256 O O . ASN A 1 278 ? -0.776 3.818 7.912 1.00 77.44 278 ASN A O 1
ATOM 2260 N N . SER A 1 279 ? -1.762 5.684 8.697 1.00 81.50 279 SER A N 1
ATOM 2261 C CA . SER A 1 279 ? -1.815 5.245 10.101 1.00 81.50 279 SER A CA 1
ATOM 2262 C C . SER A 1 279 ? -3.183 4.737 10.553 1.00 81.50 279 SER A C 1
ATOM 2264 O O . SER A 1 279 ? -3.241 3.853 11.400 1.00 81.50 279 SER A O 1
ATOM 2266 N N . GLN A 1 280 ? -4.269 5.296 10.014 1.00 84.44 280 GLN A N 1
ATOM 2267 C CA . GLN A 1 280 ? -5.635 5.068 10.503 1.00 84.44 280 GLN A CA 1
ATOM 2268 C C . GLN A 1 280 ? -6.473 4.206 9.554 1.00 84.44 280 GLN A C 1
ATOM 2270 O O . GLN A 1 280 ? -7.330 3.445 9.999 1.00 84.44 280 GLN A O 1
ATOM 2275 N N . ARG A 1 281 ? -6.244 4.309 8.239 1.00 81.25 281 ARG A N 1
ATOM 2276 C CA . ARG A 1 281 ? -7.038 3.571 7.249 1.00 81.25 281 ARG A CA 1
ATOM 2277 C C . ARG A 1 281 ? -6.710 2.068 7.280 1.00 81.25 281 ARG A C 1
ATOM 2279 O O . ARG A 1 281 ? -5.524 1.714 7.276 1.00 81.25 281 ARG A O 1
ATOM 2286 N N . PRO A 1 282 ? -7.726 1.180 7.232 1.00 82.00 282 PRO A N 1
ATOM 2287 C CA . PRO A 1 282 ? -7.510 -0.250 7.035 1.00 82.00 282 PRO A CA 1
ATOM 2288 C C . PRO A 1 282 ? -6.637 -0.520 5.807 1.00 82.00 282 PRO A C 1
ATOM 2290 O O . PRO A 1 282 ? -6.816 0.095 4.754 1.00 82.00 282 PRO A O 1
ATOM 2293 N N . LYS A 1 283 ? -5.673 -1.430 5.951 1.00 79.75 283 LYS A N 1
ATOM 2294 C CA . LYS A 1 283 ? -4.720 -1.767 4.888 1.00 79.75 283 LYS A CA 1
ATOM 2295 C C . LYS A 1 283 ? -5.280 -2.833 3.958 1.00 79.75 283 LYS A C 1
ATOM 2297 O O . LYS A 1 283 ? -6.015 -3.718 4.386 1.00 79.75 283 LYS A O 1
ATOM 2302 N N . HIS A 1 284 ? -4.886 -2.765 2.689 1.00 76.75 284 HIS A N 1
ATOM 2303 C CA . HIS A 1 284 ? -5.278 -3.756 1.694 1.00 76.75 284 HIS A CA 1
ATOM 2304 C C . HIS A 1 284 ? -4.657 -5.120 2.014 1.00 76.75 284 HIS A C 1
ATOM 2306 O O . HIS A 1 284 ? -3.434 -5.250 2.098 1.00 76.75 284 HIS A O 1
ATOM 2312 N N . VAL A 1 285 ? -5.504 -6.142 2.144 1.00 77.88 285 VAL A N 1
ATOM 2313 C CA . VAL A 1 285 ? -5.078 -7.545 2.176 1.00 77.88 285 VAL A CA 1
ATOM 2314 C C . VAL A 1 285 ? -4.894 -8.015 0.738 1.00 77.88 285 VAL A C 1
ATOM 2316 O O . VAL A 1 285 ? -5.706 -7.703 -0.132 1.00 77.88 285 VAL A O 1
ATOM 2319 N N . ARG A 1 286 ? -3.800 -8.729 0.472 1.00 75.06 286 ARG A N 1
ATOM 2320 C CA . ARG A 1 286 ? -3.421 -9.151 -0.879 1.00 75.06 286 ARG A CA 1
ATOM 2321 C C . ARG A 1 286 ? -3.137 -10.642 -0.896 1.00 75.06 286 ARG A C 1
ATOM 2323 O O . ARG A 1 286 ? -2.534 -11.167 0.039 1.00 75.06 286 ARG A O 1
ATOM 2330 N N . HIS A 1 287 ? -3.505 -11.290 -1.993 1.00 80.00 287 HIS A N 1
ATOM 2331 C CA . HIS A 1 287 ? -3.035 -12.631 -2.309 1.00 80.00 287 HIS A CA 1
ATOM 2332 C C . HIS A 1 287 ? -1.834 -12.520 -3.241 1.00 80.00 287 HIS A C 1
ATOM 2334 O O . HIS A 1 287 ? -1.846 -11.740 -4.193 1.00 80.00 287 HIS A O 1
ATOM 2340 N N . ASN A 1 288 ? -0.781 -13.281 -2.953 1.00 78.75 288 ASN A N 1
ATOM 2341 C CA . ASN A 1 288 ? 0.355 -13.352 -3.859 1.00 78.75 288 ASN A CA 1
ATOM 2342 C C . ASN A 1 288 ? -0.017 -14.171 -5.097 1.00 78.75 288 ASN A C 1
ATOM 2344 O O . ASN A 1 288 ? -0.708 -15.184 -4.991 1.00 78.75 288 ASN A O 1
ATOM 2348 N N . GLY A 1 289 ? 0.503 -13.756 -6.252 1.00 86.12 289 GLY A N 1
ATOM 2349 C CA . GLY A 1 289 ? 0.432 -14.549 -7.474 1.00 86.12 289 GLY A CA 1
ATOM 2350 C C . GLY A 1 289 ? 1.270 -15.831 -7.390 1.00 86.12 289 GLY A C 1
ATOM 2351 O O . GLY A 1 289 ? 2.139 -15.978 -6.518 1.00 86.12 289 GLY A O 1
ATOM 2352 N N . ARG A 1 290 ? 0.987 -16.745 -8.325 1.00 91.19 290 ARG A N 1
ATOM 2353 C CA . ARG A 1 290 ? 1.666 -18.042 -8.481 1.00 91.19 290 ARG A CA 1
ATOM 2354 C C . ARG A 1 290 ? 2.746 -18.032 -9.565 1.00 91.19 290 ARG A C 1
ATOM 2356 O O . ARG A 1 290 ? 3.751 -18.711 -9.412 1.00 91.19 290 ARG A O 1
ATOM 2363 N N . PHE A 1 291 ? 2.539 -17.268 -10.636 1.00 96.44 291 PHE A N 1
ATOM 2364 C CA . PHE A 1 291 ? 3.436 -17.227 -11.791 1.00 96.44 291 PHE A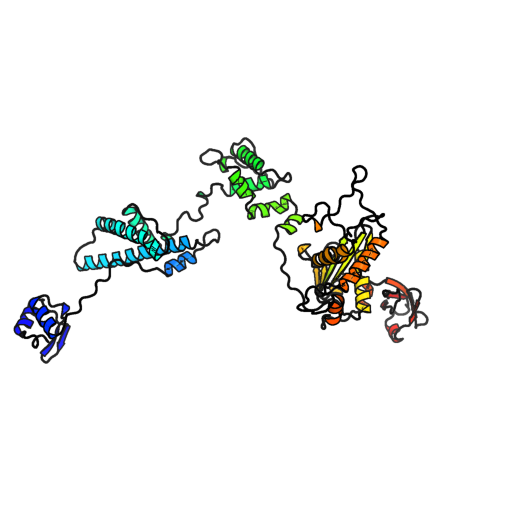 CA 1
ATOM 2365 C C . PHE A 1 291 ? 4.052 -15.840 -11.969 1.00 96.44 291 PHE A C 1
ATOM 2367 O O . PHE A 1 291 ? 3.353 -14.832 -11.814 1.00 96.44 291 PHE A O 1
ATOM 2374 N N . ALA A 1 292 ? 5.332 -15.791 -12.327 1.00 97.31 292 ALA A N 1
ATOM 2375 C CA . ALA A 1 292 ? 6.020 -14.560 -12.697 1.00 97.31 292 ALA A CA 1
ATOM 2376 C C . ALA A 1 292 ? 5.370 -13.914 -13.934 1.00 97.31 292 ALA A C 1
ATOM 2378 O O . ALA A 1 292 ? 4.677 -14.582 -14.706 1.00 97.31 292 ALA A O 1
ATOM 2379 N N . LEU A 1 293 ? 5.538 -12.601 -14.082 1.00 97.44 293 LEU A N 1
ATOM 2380 C CA . LEU A 1 293 ? 4.936 -11.734 -15.105 1.00 97.44 293 LEU A CA 1
ATOM 2381 C C . LEU A 1 293 ? 3.407 -11.618 -15.046 1.00 97.44 293 LEU A C 1
ATOM 2383 O O . LEU A 1 293 ? 2.808 -10.861 -15.807 1.00 97.44 293 LEU A O 1
ATOM 2387 N N . SER A 1 294 ? 2.753 -12.291 -14.094 1.00 95.75 294 SER A N 1
ATOM 2388 C CA . SER A 1 294 ? 1.325 -12.062 -13.835 1.00 95.75 294 SER A CA 1
ATOM 2389 C C . SER A 1 294 ? 1.062 -10.630 -13.363 1.00 95.75 294 SER A C 1
ATOM 2391 O O . SER A 1 294 ? -0.019 -10.101 -13.594 1.00 95.75 294 SER A O 1
ATOM 2393 N N . LYS A 1 295 ? 2.043 -10.010 -12.694 1.00 95.44 295 LYS A N 1
ATOM 2394 C CA . LYS A 1 295 ? 1.986 -8.619 -12.253 1.00 95.44 295 LYS A CA 1
ATOM 2395 C C . LYS A 1 295 ? 3.384 -8.031 -12.138 1.00 95.44 295 LYS A C 1
ATOM 2397 O O . LYS A 1 295 ? 4.196 -8.537 -11.362 1.00 95.44 295 LYS A O 1
ATOM 2402 N N . ILE A 1 296 ? 3.594 -6.900 -12.795 1.00 96.38 296 ILE A N 1
ATOM 2403 C CA . ILE A 1 296 ? 4.726 -6.012 -12.542 1.00 96.38 296 ILE A CA 1
ATOM 2404 C C . ILE A 1 296 ? 4.254 -4.769 -11.784 1.00 96.38 296 ILE A C 1
ATOM 2406 O O . ILE A 1 296 ? 3.121 -4.316 -11.938 1.00 96.38 296 ILE A O 1
ATOM 2410 N N . SER A 1 297 ? 5.113 -4.229 -10.927 1.00 95.19 297 SER A N 1
ATOM 2411 C CA . SER A 1 297 ? 4.844 -3.012 -10.158 1.00 95.19 297 SER A CA 1
ATOM 2412 C C . SER A 1 297 ? 5.952 -2.002 -10.421 1.00 95.19 297 SER A C 1
ATOM 2414 O O . SER A 1 297 ? 7.127 -2.354 -10.299 1.00 95.19 297 SER A O 1
ATOM 2416 N N . MET A 1 298 ? 5.596 -0.768 -10.785 1.00 94.19 298 MET A N 1
ATOM 2417 C CA . MET A 1 298 ? 6.574 0.279 -11.105 1.00 94.19 298 MET A CA 1
ATOM 2418 C C . MET A 1 298 ? 6.440 1.494 -10.206 1.00 94.19 298 MET A C 1
ATOM 2420 O O . MET A 1 298 ? 5.325 1.927 -9.924 1.00 94.19 298 MET A O 1
ATOM 2424 N N . ASP A 1 299 ? 7.564 2.058 -9.773 1.00 92.00 299 ASP A N 1
ATOM 2425 C CA . ASP A 1 299 ? 7.617 3.135 -8.782 1.00 92.00 299 ASP A CA 1
ATOM 2426 C C . ASP A 1 299 ? 8.843 4.027 -8.942 1.00 92.00 299 ASP A C 1
ATOM 2428 O O . ASP A 1 299 ? 9.811 3.642 -9.599 1.00 92.00 299 ASP A O 1
ATOM 2432 N N . ASP A 1 300 ? 8.836 5.184 -8.287 1.00 91.75 300 ASP A N 1
ATOM 2433 C CA . ASP A 1 300 ? 10.041 5.976 -8.106 1.00 91.75 300 ASP A CA 1
ATOM 2434 C C . ASP A 1 300 ? 10.694 5.760 -6.736 1.00 91.75 300 ASP A C 1
ATOM 2436 O O . ASP A 1 300 ? 10.063 5.469 -5.721 1.00 91.75 300 ASP A O 1
ATOM 2440 N N . ALA A 1 301 ? 12.019 5.881 -6.701 1.00 91.44 301 ALA A N 1
ATOM 2441 C CA . ALA A 1 301 ? 12.780 5.836 -5.465 1.00 91.44 301 ALA A CA 1
ATOM 2442 C C . ALA A 1 301 ? 13.986 6.772 -5.525 1.00 91.44 301 ALA A C 1
ATOM 2444 O O . ALA A 1 301 ? 14.773 6.747 -6.469 1.00 91.44 301 ALA A O 1
ATOM 2445 N N . VAL A 1 302 ? 14.188 7.542 -4.455 1.00 92.94 302 VAL A N 1
ATOM 2446 C CA . VAL A 1 302 ? 15.404 8.341 -4.264 1.00 92.94 302 VAL A CA 1
ATOM 2447 C C . VAL A 1 302 ? 16.471 7.500 -3.562 1.00 92.94 302 VAL A C 1
ATOM 2449 O O . VAL A 1 302 ? 16.235 6.935 -2.485 1.00 92.94 302 VAL A O 1
ATOM 2452 N N . LEU A 1 303 ? 17.663 7.428 -4.154 1.00 92.44 303 LEU A N 1
ATOM 2453 C CA . LEU A 1 303 ? 18.801 6.711 -3.587 1.00 92.44 303 LEU A CA 1
ATOM 2454 C C . LEU A 1 303 ? 19.358 7.458 -2.369 1.00 92.44 303 LEU A C 1
ATOM 2456 O O . LEU A 1 303 ? 19.398 8.683 -2.310 1.00 92.44 303 LEU A O 1
ATOM 2460 N N . SER A 1 304 ? 19.799 6.707 -1.357 1.00 87.94 304 SER A N 1
ATOM 2461 C CA . SER A 1 304 ? 20.140 7.275 -0.044 1.00 87.94 304 SER A CA 1
ATOM 2462 C C . SER A 1 304 ? 21.476 8.018 0.022 1.00 87.94 304 SER A C 1
ATOM 2464 O O . SER A 1 304 ? 21.753 8.666 1.031 1.00 87.94 304 SER A O 1
ATOM 2466 N N . ARG A 1 305 ? 22.332 7.898 -0.999 1.00 88.69 305 ARG A N 1
ATOM 2467 C CA . ARG A 1 305 ? 23.619 8.603 -1.059 1.00 88.69 305 ARG A CA 1
ATOM 2468 C C . ARG A 1 305 ? 23.454 9.906 -1.832 1.00 88.69 305 ARG A C 1
ATOM 2470 O O . ARG A 1 305 ? 22.844 9.930 -2.896 1.00 88.69 305 ARG A O 1
ATOM 2477 N N . LYS A 1 306 ? 24.007 10.987 -1.283 1.00 87.38 306 LYS A N 1
ATOM 2478 C CA . LYS A 1 306 ? 23.973 12.310 -1.905 1.00 87.38 306 LYS A CA 1
ATOM 2479 C C . LYS A 1 306 ? 25.002 12.362 -3.033 1.00 87.38 306 LYS A C 1
ATOM 2481 O O . LYS A 1 306 ? 26.142 11.944 -2.831 1.00 87.38 306 LYS A O 1
ATOM 2486 N N . SER A 1 307 ? 24.628 12.882 -4.201 1.00 92.75 307 SER A N 1
ATOM 2487 C CA . SER A 1 307 ? 25.599 13.124 -5.270 1.00 92.75 307 SER A CA 1
ATOM 2488 C C . SER A 1 307 ? 26.148 14.552 -5.233 1.00 92.75 307 SER A C 1
ATOM 2490 O O . SER A 1 307 ? 25.579 15.435 -4.588 1.00 92.75 307 SER A O 1
ATOM 2492 N N . THR A 1 308 ? 27.231 14.791 -5.968 1.00 92.62 308 THR A N 1
ATOM 2493 C CA . THR A 1 308 ? 27.795 16.126 -6.231 1.00 92.62 308 THR A CA 1
ATOM 2494 C C . THR A 1 308 ? 26.854 17.043 -7.019 1.00 92.62 308 THR A C 1
ATOM 2496 O O . THR A 1 308 ? 27.028 18.257 -6.976 1.00 92.62 308 THR A O 1
ATOM 2499 N N . ARG A 1 309 ? 25.846 16.493 -7.715 1.00 92.25 309 ARG A N 1
ATOM 2500 C CA . ARG A 1 309 ? 24.924 17.236 -8.596 1.00 92.25 309 ARG A CA 1
ATOM 2501 C C . ARG A 1 309 ? 23.480 17.313 -8.087 1.00 92.25 309 ARG A C 1
ATOM 2503 O O . ARG A 1 309 ? 22.664 17.989 -8.699 1.00 92.25 309 ARG A O 1
ATOM 2510 N N . GLY A 1 310 ? 23.153 16.621 -6.996 1.00 91.38 310 GLY A N 1
ATOM 2511 C CA . GLY A 1 310 ? 21.787 16.503 -6.475 1.00 91.38 310 GLY A CA 1
ATOM 2512 C C . GLY A 1 310 ? 21.464 15.102 -5.954 1.00 91.38 310 GLY A C 1
ATOM 2513 O O . GLY A 1 310 ? 22.347 14.261 -5.789 1.00 91.38 310 GLY A O 1
ATOM 2514 N N . TRP A 1 311 ? 20.196 14.827 -5.673 1.00 93.75 311 TRP A N 1
ATOM 2515 C CA . TRP A 1 311 ? 19.763 13.470 -5.337 1.00 93.75 311 TRP A CA 1
ATOM 2516 C C . TRP A 1 311 ? 19.600 12.642 -6.608 1.00 93.75 311 TRP A C 1
ATOM 2518 O O . TRP A 1 311 ? 19.019 13.123 -7.575 1.00 93.75 311 TRP A O 1
ATOM 2528 N N . VAL A 1 312 ? 20.120 11.416 -6.611 1.00 95.69 312 VAL A N 1
ATOM 2529 C CA . VAL A 1 312 ? 19.874 10.471 -7.705 1.00 95.69 312 VAL A CA 1
ATOM 2530 C C . VAL A 1 312 ? 18.564 9.755 -7.408 1.00 95.69 312 VAL A C 1
ATOM 2532 O O . VAL A 1 312 ? 18.425 9.126 -6.354 1.00 95.69 312 VAL A O 1
ATOM 2535 N N . ALA A 1 313 ? 17.609 9.866 -8.319 1.00 95.88 313 ALA A N 1
ATOM 2536 C CA . ALA A 1 313 ? 16.362 9.124 -8.291 1.00 95.88 313 ALA A CA 1
ATOM 2537 C C . ALA A 1 313 ? 16.365 8.067 -9.395 1.00 95.88 313 ALA A C 1
ATOM 2539 O O . ALA A 1 313 ? 17.064 8.199 -10.402 1.00 95.88 313 ALA A O 1
ATOM 2540 N N . LYS A 1 314 ? 15.576 7.017 -9.197 1.00 95.19 314 LYS A N 1
ATOM 2541 C CA . LYS A 1 314 ? 15.310 6.008 -10.214 1.00 95.19 314 LYS A CA 1
ATOM 2542 C C . LYS A 1 314 ? 13.823 5.771 -10.371 1.00 95.19 314 LYS A C 1
ATOM 2544 O O . LYS A 1 314 ? 13.089 5.851 -9.388 1.00 95.19 314 LYS A O 1
ATOM 2549 N N . TYR A 1 315 ? 13.422 5.433 -11.586 1.00 95.25 315 TYR A N 1
ATOM 2550 C CA . TYR A 1 315 ? 12.145 4.805 -11.875 1.00 95.25 315 TYR A CA 1
ATOM 2551 C C . TYR A 1 315 ? 12.400 3.319 -12.121 1.00 95.25 315 TYR A C 1
ATOM 2553 O O . TYR A 1 315 ? 13.259 2.961 -12.927 1.00 95.25 315 TYR A O 1
ATOM 2561 N N . LEU A 1 316 ? 11.738 2.461 -11.351 1.00 94.88 316 LEU A N 1
ATOM 2562 C CA . LEU A 1 316 ? 12.027 1.030 -11.273 1.00 94.88 316 LEU A CA 1
ATOM 2563 C C . LEU A 1 316 ? 10.803 0.197 -11.628 1.00 94.88 316 LEU A C 1
ATOM 2565 O O . LEU A 1 316 ? 9.670 0.625 -11.420 1.00 94.88 316 LEU A O 1
ATOM 2569 N N . CYS A 1 317 ? 11.052 -1.030 -12.074 1.00 96.88 317 CYS A N 1
ATOM 2570 C CA . CYS A 1 317 ? 10.037 -2.045 -12.299 1.00 96.88 317 CYS A CA 1
ATOM 2571 C C . CYS A 1 317 ? 10.440 -3.345 -11.608 1.00 96.88 317 CYS A C 1
ATOM 2573 O O . CYS A 1 317 ? 11.598 -3.762 -11.672 1.00 96.88 317 CYS A O 1
ATOM 2575 N N . VAL A 1 318 ? 9.481 -3.983 -10.945 1.00 97.19 318 VAL A N 1
ATOM 2576 C CA . VAL A 1 318 ? 9.685 -5.262 -10.265 1.00 97.19 318 VAL A CA 1
ATOM 2577 C C . VAL A 1 318 ? 8.579 -6.244 -10.609 1.00 97.19 318 VAL A C 1
ATOM 2579 O O . VAL A 1 318 ? 7.395 -5.906 -10.535 1.00 97.19 318 VAL A O 1
ATOM 2582 N N . ASP A 1 319 ? 8.946 -7.487 -10.907 1.00 97.38 319 ASP A N 1
ATOM 2583 C CA . ASP A 1 319 ? 7.977 -8.577 -10.961 1.00 97.38 319 ASP A CA 1
ATOM 2584 C C . ASP A 1 319 ? 7.551 -8.970 -9.539 1.00 97.38 319 ASP A C 1
ATOM 2586 O O . ASP A 1 319 ? 8.367 -9.205 -8.644 1.00 97.38 319 ASP A O 1
ATOM 2590 N N . VAL A 1 320 ? 6.242 -9.035 -9.302 1.00 94.94 320 VAL A N 1
ATOM 2591 C CA . VAL A 1 320 ? 5.689 -9.200 -7.952 1.00 94.94 320 VAL A CA 1
ATOM 2592 C C . VAL A 1 320 ? 5.887 -10.608 -7.396 1.00 94.94 320 VAL A C 1
ATOM 2594 O O . VAL A 1 320 ? 6.017 -10.761 -6.175 1.00 94.94 320 VAL A O 1
ATOM 2597 N N . VAL A 1 321 ? 5.879 -11.632 -8.252 1.00 95.19 321 VAL A N 1
ATOM 2598 C CA . VAL A 1 321 ? 5.936 -13.034 -7.818 1.00 95.19 321 VAL A CA 1
ATOM 2599 C C . VAL A 1 321 ? 7.371 -13.488 -7.596 1.00 95.19 321 VAL A C 1
ATOM 2601 O O . VAL A 1 321 ? 7.654 -14.012 -6.521 1.00 95.19 321 VAL A O 1
ATOM 2604 N N . SER A 1 322 ? 8.250 -13.264 -8.574 1.00 96.50 322 SER A N 1
ATOM 2605 C CA . SER A 1 322 ? 9.680 -13.589 -8.501 1.00 96.50 322 SER A CA 1
ATOM 2606 C C . SER A 1 322 ? 10.479 -12.588 -7.668 1.00 96.50 322 SER A C 1
ATOM 2608 O O . SER A 1 322 ? 11.575 -12.899 -7.212 1.00 96.50 322 SER A O 1
ATOM 2610 N N . GLY A 1 323 ? 9.974 -11.367 -7.473 1.00 95.88 323 GLY A N 1
ATOM 2611 C CA . GLY A 1 323 ? 10.735 -10.293 -6.835 1.00 95.88 323 GLY A CA 1
ATOM 2612 C C . GLY A 1 323 ? 11.922 -9.805 -7.670 1.00 95.88 323 GLY A C 1
ATOM 2613 O O . GLY A 1 323 ? 12.777 -9.111 -7.120 1.00 95.88 323 GLY A O 1
ATOM 2614 N N . TYR A 1 324 ? 11.995 -10.185 -8.949 1.00 97.69 324 TYR A N 1
ATOM 2615 C CA . TYR A 1 324 ? 13.036 -9.755 -9.874 1.00 97.69 324 TYR A CA 1
ATOM 2616 C C . TYR A 1 324 ? 12.921 -8.260 -10.172 1.00 97.69 324 TYR A C 1
ATOM 2618 O O . TYR A 1 324 ? 11.820 -7.740 -10.372 1.00 97.69 324 TYR A O 1
ATOM 2626 N N . TRP A 1 325 ? 14.062 -7.585 -10.197 1.00 97.75 325 TRP A N 1
ATOM 2627 C CA . TRP A 1 325 ? 14.199 -6.181 -10.554 1.00 97.75 325 TRP A CA 1
ATOM 2628 C C . TRP A 1 325 ? 14.693 -6.055 -11.984 1.00 97.75 325 TRP A C 1
ATOM 2630 O O . TRP A 1 325 ? 15.803 -6.482 -12.282 1.00 97.75 325 TRP A O 1
ATOM 2640 N N . PHE A 1 326 ? 13.895 -5.418 -12.831 1.00 97.62 326 PHE A N 1
ATOM 2641 C CA . PHE A 1 326 ? 14.358 -5.005 -14.151 1.00 97.62 326 PHE A CA 1
ATOM 2642 C C . PHE A 1 326 ? 15.305 -3.813 -14.024 1.00 97.62 326 PHE A C 1
ATOM 2644 O O . PHE A 1 326 ? 15.253 -3.070 -13.031 1.00 97.62 326 PHE A O 1
ATOM 2651 N N . ARG A 1 327 ? 16.139 -3.596 -15.045 1.00 95.44 327 ARG A N 1
ATOM 2652 C CA . ARG A 1 327 ? 17.049 -2.444 -15.090 1.00 95.44 327 ARG A CA 1
ATOM 2653 C C . ARG A 1 327 ? 16.273 -1.114 -14.937 1.00 95.44 327 ARG A C 1
ATOM 2655 O O . ARG A 1 327 ? 15.448 -0.783 -15.791 1.00 95.44 327 ARG A O 1
ATOM 2662 N N . PRO A 1 328 ? 16.525 -0.315 -13.882 1.00 96.69 328 PRO A N 1
ATOM 2663 C CA . PRO A 1 328 ? 15.841 0.964 -13.685 1.00 96.69 328 PRO A CA 1
ATOM 2664 C C . PRO A 1 328 ? 16.324 2.042 -14.659 1.00 96.69 328 PRO A C 1
ATOM 2666 O O . PRO A 1 328 ? 17.428 1.961 -15.195 1.00 96.69 328 PRO A O 1
ATOM 2669 N N . ALA A 1 329 ? 15.534 3.103 -14.812 1.00 96.62 329 ALA A N 1
ATOM 2670 C CA . ALA A 1 329 ? 15.992 4.358 -15.403 1.00 96.62 329 ALA A CA 1
ATOM 2671 C C . ALA A 1 329 ? 16.378 5.348 -14.300 1.00 96.62 329 ALA A C 1
ATOM 2673 O O . ALA A 1 329 ? 15.686 5.447 -13.286 1.00 96.62 329 ALA A O 1
ATOM 2674 N N . TYR A 1 330 ? 17.465 6.094 -14.489 1.00 97.12 330 TYR A N 1
ATOM 2675 C CA . TYR A 1 330 ? 18.013 6.998 -13.474 1.00 97.12 330 TYR A CA 1
ATOM 2676 C C . TYR A 1 330 ? 17.954 8.454 -13.926 1.00 97.12 330 TYR A C 1
ATOM 2678 O O . TYR A 1 330 ? 18.146 8.767 -15.097 1.00 97.12 330 TYR A O 1
ATOM 2686 N N . THR A 1 331 ? 17.766 9.358 -12.969 1.00 96.56 331 THR A N 1
ATOM 2687 C CA . THR A 1 331 ? 17.884 10.801 -13.180 1.00 96.56 331 THR A CA 1
ATOM 2688 C C . THR A 1 331 ? 18.481 11.486 -11.952 1.00 96.56 331 THR A C 1
ATOM 2690 O O . THR A 1 331 ? 18.441 10.960 -10.836 1.00 96.56 331 THR A O 1
ATOM 2693 N N . VAL A 1 332 ? 19.048 12.676 -12.139 1.00 95.44 332 VAL A N 1
ATOM 2694 C CA . VAL A 1 332 ? 19.431 13.556 -11.030 1.00 95.44 332 VAL A CA 1
ATOM 2695 C C . VAL A 1 332 ? 18.298 14.552 -10.812 1.00 95.44 332 VAL A C 1
ATOM 2697 O O . VAL A 1 332 ? 17.990 15.342 -11.698 1.00 95.44 332 VAL A O 1
ATOM 2700 N N . GLY A 1 333 ? 17.706 14.539 -9.620 1.00 92.81 333 GLY A N 1
ATOM 2701 C CA . GLY A 1 333 ? 16.515 15.317 -9.290 1.00 92.81 333 GLY A CA 1
ATOM 2702 C C . GLY A 1 333 ? 15.246 14.468 -9.323 1.00 92.81 333 GLY A C 1
ATOM 2703 O O . GLY A 1 333 ? 15.265 13.296 -8.950 1.00 92.81 333 GLY A O 1
ATOM 2704 N N . THR A 1 334 ? 14.133 15.086 -9.712 1.00 90.81 334 THR A N 1
ATOM 2705 C CA . THR A 1 334 ? 12.812 14.446 -9.716 1.00 90.81 334 THR A CA 1
ATOM 2706 C C . THR A 1 334 ? 12.596 13.655 -11.013 1.00 90.81 334 THR A C 1
ATOM 2708 O O . THR A 1 334 ? 12.852 14.206 -12.085 1.00 90.81 334 THR A O 1
ATOM 2711 N N . PRO A 1 335 ? 12.105 12.402 -10.949 1.00 92.31 335 PRO A N 1
ATOM 2712 C CA . PRO A 1 335 ? 11.706 11.635 -12.129 1.00 92.31 335 PRO A CA 1
ATOM 2713 C C . PRO A 1 335 ? 10.695 12.376 -13.005 1.00 92.31 335 PRO A C 1
ATOM 2715 O O . PRO A 1 335 ? 9.743 12.980 -12.508 1.00 92.31 335 PRO A O 1
ATOM 2718 N N . THR A 1 336 ? 10.905 12.301 -14.315 1.00 92.75 336 THR A N 1
ATOM 2719 C CA . THR A 1 336 ? 10.028 12.878 -15.342 1.00 92.75 336 THR A CA 1
ATOM 2720 C C . THR A 1 336 ? 9.337 11.774 -16.138 1.00 92.75 336 THR A C 1
ATOM 2722 O O . THR A 1 336 ? 9.676 10.596 -16.002 1.00 92.75 336 THR A O 1
ATOM 2725 N N . LEU A 1 337 ? 8.399 12.149 -17.015 1.00 91.12 337 LEU A N 1
ATOM 2726 C CA . LEU A 1 337 ? 7.794 11.211 -17.963 1.00 91.12 337 LEU A CA 1
ATOM 2727 C C . LEU A 1 337 ? 8.858 10.513 -18.829 1.00 91.12 337 LEU A C 1
ATOM 2729 O O . LEU A 1 337 ? 8.767 9.310 -19.036 1.00 91.12 337 LEU A O 1
ATOM 2733 N N . ASP A 1 338 ? 9.919 11.212 -19.238 1.00 91.31 338 ASP A N 1
ATOM 2734 C CA . ASP A 1 338 ? 11.020 10.599 -19.995 1.00 91.31 338 ASP A CA 1
ATOM 2735 C C . ASP A 1 338 ? 11.727 9.499 -19.197 1.00 91.31 338 ASP A C 1
ATOM 2737 O O . ASP A 1 338 ? 12.070 8.455 -19.743 1.00 91.31 338 ASP A O 1
ATOM 2741 N N . THR A 1 339 ? 11.892 9.695 -17.882 1.00 93.94 339 THR A N 1
ATOM 2742 C CA . THR A 1 339 ? 12.473 8.668 -16.999 1.00 93.94 339 THR A CA 1
ATOM 2743 C C . THR A 1 339 ? 11.561 7.441 -16.918 1.00 93.94 339 THR A C 1
ATOM 2745 O O . THR A 1 339 ? 12.038 6.309 -16.887 1.00 93.94 339 THR A O 1
ATOM 2748 N N . VAL A 1 340 ? 10.242 7.651 -16.912 1.00 93.88 340 VAL A N 1
ATOM 2749 C CA . VAL A 1 340 ? 9.250 6.568 -16.950 1.00 93.88 340 VAL A CA 1
ATOM 2750 C C . VAL A 1 340 ? 9.324 5.806 -18.274 1.00 93.88 340 VAL A C 1
ATOM 2752 O O . VAL A 1 340 ? 9.395 4.578 -18.266 1.00 93.88 340 VAL A O 1
ATOM 2755 N N . MET A 1 341 ? 9.349 6.521 -19.400 1.00 92.75 341 MET A N 1
ATOM 2756 C CA . MET A 1 341 ? 9.437 5.920 -20.733 1.00 92.75 341 MET A CA 1
ATOM 2757 C C . MET A 1 341 ? 10.731 5.124 -20.902 1.00 92.75 341 MET A C 1
ATOM 2759 O O . MET A 1 341 ? 10.691 3.996 -21.386 1.00 92.75 341 MET A O 1
ATOM 2763 N N . GLU A 1 342 ? 11.856 5.649 -20.419 1.00 93.81 342 GLU A N 1
ATOM 2764 C CA . GLU A 1 342 ? 13.131 4.931 -20.408 1.00 93.81 342 GLU A CA 1
ATOM 2765 C C . GLU A 1 342 ? 13.074 3.666 -19.541 1.00 93.81 342 GLU A C 1
ATOM 2767 O O . GLU A 1 342 ? 13.580 2.615 -19.926 1.00 93.81 342 GLU A O 1
ATOM 2772 N N . SER A 1 343 ? 12.380 3.713 -18.399 1.00 94.88 343 SER A N 1
ATOM 2773 C CA . SER A 1 343 ? 12.176 2.517 -17.577 1.00 94.88 343 SER A CA 1
ATOM 2774 C C . SER A 1 343 ? 11.334 1.461 -18.295 1.00 94.88 343 SER A C 1
ATOM 2776 O O . SER A 1 343 ? 11.617 0.276 -18.131 1.00 94.88 343 SER A O 1
ATOM 2778 N N . PHE A 1 344 ? 10.325 1.851 -19.081 1.00 94.94 344 PHE A N 1
ATOM 2779 C CA . PHE A 1 344 ? 9.588 0.902 -19.919 1.00 94.94 344 PHE A CA 1
ATOM 2780 C C . PHE A 1 344 ? 10.480 0.300 -21.004 1.00 94.94 344 PHE A C 1
ATOM 2782 O O . PHE A 1 344 ? 10.449 -0.915 -21.186 1.00 94.94 344 PHE A O 1
ATOM 2789 N N . ARG A 1 345 ? 11.301 1.112 -21.684 1.00 93.62 345 ARG A N 1
ATOM 2790 C CA . ARG A 1 345 ? 12.264 0.616 -22.681 1.00 93.62 345 ARG A CA 1
ATOM 2791 C C . ARG A 1 345 ? 13.167 -0.453 -22.083 1.00 93.62 345 ARG A C 1
ATOM 2793 O O . ARG A 1 345 ? 13.206 -1.554 -22.614 1.00 93.62 345 ARG A O 1
ATOM 2800 N N . ASN A 1 346 ? 13.783 -0.175 -20.934 1.00 94.25 346 ASN A N 1
ATOM 2801 C CA . ASN A 1 346 ? 14.652 -1.134 -20.250 1.00 94.25 346 ASN A CA 1
ATOM 2802 C C . ASN A 1 346 ? 13.936 -2.454 -19.942 1.00 94.25 346 ASN A C 1
ATOM 2804 O O . ASN A 1 346 ? 14.471 -3.520 -20.234 1.00 94.25 346 ASN A O 1
ATOM 2808 N N . VAL A 1 347 ? 12.711 -2.389 -19.409 1.00 95.12 347 VAL A N 1
ATOM 2809 C CA . VAL A 1 347 ? 11.900 -3.583 -19.121 1.00 95.12 347 VAL A CA 1
ATOM 2810 C C . VAL A 1 347 ? 11.648 -4.394 -20.389 1.00 95.12 347 VAL A C 1
ATOM 2812 O O . VAL A 1 347 ? 11.843 -5.605 -20.389 1.00 95.12 347 VAL A O 1
ATOM 2815 N N . PHE A 1 348 ? 11.212 -3.757 -21.475 1.00 93.44 348 PHE A N 1
ATOM 2816 C CA . PHE A 1 348 ? 10.834 -4.476 -22.691 1.00 93.44 348 PHE A CA 1
ATOM 2817 C C . PHE A 1 348 ? 12.026 -4.971 -23.510 1.00 93.44 348 PHE A C 1
ATOM 2819 O O . PHE A 1 348 ? 11.923 -6.045 -24.104 1.00 93.44 348 PHE A O 1
ATOM 2826 N N . CYS A 1 349 ? 13.153 -4.256 -23.504 1.00 91.00 349 CYS A N 1
ATOM 2827 C CA . CYS A 1 349 ? 14.402 -4.752 -24.077 1.00 91.00 349 CYS A CA 1
ATOM 2828 C C . CYS A 1 349 ? 14.857 -6.015 -23.338 1.00 91.00 349 CYS A C 1
ATOM 2830 O O . CYS A 1 349 ? 15.068 -7.046 -23.970 1.00 91.00 349 CYS A O 1
ATOM 2832 N N . GLU A 1 350 ? 14.882 -5.975 -22.003 1.00 93.12 350 GLU A N 1
ATOM 2833 C CA . GLU A 1 350 ? 15.292 -7.113 -21.176 1.00 93.12 350 GLU A CA 1
ATOM 2834 C C . GLU A 1 350 ? 14.336 -8.312 -21.324 1.00 93.12 350 GLU A C 1
ATOM 2836 O O . GLU A 1 350 ? 14.775 -9.449 -21.478 1.00 93.12 350 GLU A O 1
ATOM 2841 N N . LEU A 1 351 ? 13.017 -8.085 -21.353 1.00 94.38 351 LEU A N 1
ATOM 2842 C CA . LEU A 1 351 ? 12.047 -9.157 -21.613 1.00 94.38 351 LEU A CA 1
ATOM 2843 C C . LEU A 1 351 ? 12.252 -9.795 -22.994 1.00 94.38 351 LEU A C 1
ATOM 2845 O O . LEU A 1 351 ? 12.162 -11.016 -23.115 1.00 94.38 351 LEU A O 1
ATOM 2849 N N . THR A 1 352 ? 12.536 -8.987 -24.016 1.00 90.56 352 THR A N 1
ATOM 2850 C CA . THR A 1 352 ? 12.765 -9.473 -25.384 1.00 90.56 352 THR A CA 1
ATOM 2851 C C . THR A 1 352 ? 14.047 -10.299 -25.464 1.00 90.56 352 THR A C 1
ATOM 2853 O O . THR A 1 352 ? 14.020 -11.397 -26.017 1.00 90.56 352 THR A O 1
ATOM 2856 N N . GLU A 1 353 ? 15.143 -9.834 -24.857 1.00 89.75 353 GLU A N 1
ATOM 2857 C CA . GLU A 1 353 ? 16.409 -10.580 -24.782 1.00 89.75 353 GLU A CA 1
ATOM 2858 C C . GLU A 1 353 ? 16.264 -11.910 -24.036 1.00 89.75 353 GLU A C 1
ATOM 2860 O O . GLU A 1 353 ? 16.835 -12.922 -24.442 1.00 89.75 353 GLU A O 1
ATOM 2865 N N . LEU A 1 354 ? 15.471 -11.937 -22.963 1.00 92.44 354 LEU A N 1
ATOM 2866 C CA . LEU A 1 354 ? 15.215 -13.149 -22.183 1.00 92.44 354 LEU A CA 1
ATOM 2867 C C . LEU A 1 354 ? 14.169 -14.080 -22.824 1.00 92.44 354 LEU A C 1
ATOM 2869 O O . LEU A 1 354 ? 13.917 -15.160 -22.287 1.00 92.44 354 LEU A O 1
ATOM 2873 N N . GLY A 1 355 ? 13.549 -13.686 -23.942 1.00 92.94 355 GLY A N 1
ATOM 2874 C CA . GLY A 1 355 ? 12.489 -14.454 -24.602 1.00 92.94 355 GLY A CA 1
ATOM 2875 C C . GLY A 1 355 ? 11.213 -14.582 -23.761 1.00 92.94 355 GLY A C 1
ATOM 2876 O O . GLY A 1 355 ? 10.524 -15.602 -23.825 1.00 92.94 355 GLY A O 1
ATOM 2877 N N . LEU A 1 356 ? 10.914 -13.578 -22.934 1.00 96.31 356 LEU A N 1
ATOM 2878 C CA . LEU A 1 356 ? 9.793 -13.572 -21.999 1.00 96.31 356 LEU A CA 1
ATOM 2879 C C . LEU A 1 356 ? 8.539 -12.890 -22.587 1.00 96.31 356 LEU A C 1
ATOM 2881 O O . LEU A 1 356 ? 8.642 -11.969 -23.399 1.00 96.31 356 LEU A O 1
ATOM 2885 N N . PRO A 1 357 ? 7.331 -13.325 -22.180 1.00 96.00 357 PRO A N 1
ATOM 2886 C CA . PRO A 1 357 ? 6.076 -12.787 -22.700 1.00 96.00 357 PRO A CA 1
ATOM 2887 C C . PRO A 1 357 ? 5.714 -11.411 -22.116 1.00 96.00 357 PRO A C 1
ATOM 2889 O O . PRO A 1 357 ? 6.293 -10.942 -21.135 1.00 96.00 357 PRO A O 1
ATOM 2892 N N . MET A 1 358 ? 4.682 -10.791 -22.695 1.00 95.56 358 MET A N 1
ATOM 2893 C CA . MET A 1 358 ? 4.103 -9.535 -22.220 1.00 95.56 358 MET A CA 1
ATOM 2894 C C . MET A 1 358 ? 3.504 -9.715 -20.812 1.00 95.56 358 MET A C 1
ATOM 2896 O O . MET A 1 358 ? 2.664 -10.605 -20.634 1.00 95.56 358 MET A O 1
ATOM 2900 N N . PRO A 1 359 ? 3.861 -8.881 -19.814 1.00 96.94 359 PRO A N 1
ATOM 2901 C CA . PRO A 1 359 ? 3.254 -8.957 -18.488 1.00 96.94 359 PRO A CA 1
ATOM 2902 C C . PRO A 1 359 ? 1.736 -8.713 -18.529 1.00 96.94 359 PRO A C 1
ATOM 2904 O O . PRO A 1 359 ? 1.252 -7.899 -19.314 1.00 96.94 359 PRO A O 1
ATOM 2907 N N . ALA A 1 360 ? 0.973 -9.391 -17.665 1.00 95.56 360 ALA A N 1
ATOM 2908 C CA . ALA A 1 360 ? -0.490 -9.257 -17.645 1.00 95.56 360 ALA A CA 1
ATOM 2909 C C . ALA A 1 360 ? -0.974 -7.967 -16.966 1.00 95.56 360 ALA A C 1
ATOM 2911 O O . ALA A 1 360 ? -1.718 -7.197 -17.574 1.00 95.56 360 ALA A O 1
ATOM 2912 N N . GLU A 1 361 ? -0.595 -7.758 -15.700 1.00 95.25 361 GLU A N 1
ATOM 2913 C CA . GLU A 1 361 ? -1.015 -6.600 -14.903 1.00 95.25 361 GLU A CA 1
ATOM 2914 C C . GLU A 1 361 ? 0.146 -5.624 -14.674 1.00 95.25 361 GLU A C 1
ATOM 2916 O O . GLU A 1 361 ? 1.214 -6.018 -14.197 1.00 95.25 361 GLU A O 1
ATOM 2921 N N . LEU A 1 362 ? -0.095 -4.343 -14.951 1.00 95.25 362 LEU A N 1
ATOM 2922 C CA . LEU A 1 362 ? 0.760 -3.228 -14.553 1.00 95.25 362 LEU A CA 1
ATOM 2923 C C . LEU A 1 362 ? 0.158 -2.524 -13.332 1.00 95.25 362 L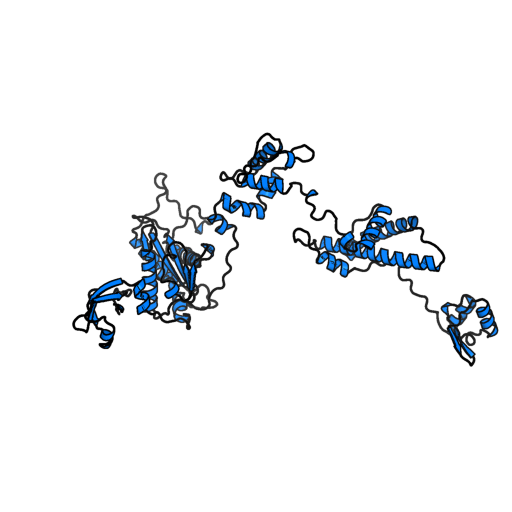EU A C 1
ATOM 2925 O O . LEU A 1 362 ? -0.952 -1.999 -13.389 1.00 95.25 362 LEU A O 1
ATOM 2929 N N . GLU A 1 363 ? 0.905 -2.478 -12.231 1.00 93.31 363 GLU A N 1
ATOM 2930 C CA . GLU A 1 363 ? 0.527 -1.781 -11.000 1.00 93.31 363 GLU A CA 1
ATOM 2931 C C . GLU A 1 363 ? 1.382 -0.518 -10.797 1.00 93.31 363 GLU A C 1
ATOM 2933 O O . GLU A 1 363 ? 2.600 -0.605 -10.617 1.00 93.31 363 GLU A O 1
ATOM 2938 N N . VAL A 1 364 ? 0.750 0.660 -10.790 1.00 90.88 364 VAL A N 1
ATOM 2939 C CA . VAL A 1 364 ? 1.434 1.968 -10.809 1.00 90.88 364 VAL A CA 1
ATOM 2940 C C . VAL A 1 364 ? 0.770 3.011 -9.909 1.00 90.88 364 VAL A C 1
ATOM 2942 O O . VAL A 1 364 ? -0.377 2.863 -9.500 1.00 90.88 364 VAL A O 1
ATOM 2945 N N . GLU A 1 365 ? 1.494 4.088 -9.588 1.00 84.00 365 GLU A N 1
ATOM 2946 C CA . GLU A 1 365 ? 0.899 5.281 -8.963 1.00 84.00 365 GLU A CA 1
ATOM 2947 C C . GLU A 1 365 ? 0.273 6.217 -9.998 1.00 84.00 365 GLU A C 1
ATOM 2949 O O . GLU A 1 365 ? 0.723 6.284 -11.137 1.00 84.00 365 GLU A O 1
ATOM 2954 N N . HIS A 1 366 ? -0.741 6.978 -9.584 1.00 79.12 366 HIS A N 1
ATOM 2955 C CA . HIS A 1 366 ? -1.531 7.818 -10.487 1.00 79.12 366 HIS A CA 1
ATOM 2956 C C . HIS A 1 366 ? -0.739 8.990 -11.102 1.00 79.12 366 HIS A C 1
ATOM 2958 O O . HIS A 1 366 ? -0.987 9.364 -12.240 1.00 79.12 366 HIS A O 1
ATOM 2964 N N . HIS A 1 367 ? 0.226 9.575 -10.383 1.00 79.12 367 HIS A N 1
ATOM 2965 C CA . HIS A 1 367 ? 0.788 10.892 -10.718 1.00 79.12 367 HIS A CA 1
ATOM 2966 C C . HIS A 1 367 ? 1.457 10.979 -12.105 1.00 79.12 367 HIS A C 1
ATOM 2968 O O . HIS A 1 367 ? 1.020 11.766 -12.941 1.00 79.12 367 HIS A O 1
ATOM 2974 N N . LEU A 1 368 ? 2.495 10.174 -12.363 1.00 82.19 368 LEU A N 1
ATOM 2975 C CA . LEU A 1 368 ? 3.251 10.218 -13.627 1.00 82.19 368 LEU A CA 1
ATOM 2976 C C . LEU A 1 368 ? 2.658 9.323 -14.729 1.00 82.19 368 LEU A C 1
ATOM 2978 O O . LEU A 1 368 ? 3.011 9.481 -15.892 1.00 82.19 368 LEU A O 1
ATOM 2982 N N . MET A 1 369 ? 1.775 8.387 -14.370 1.00 86.44 369 MET A N 1
ATOM 2983 C CA . MET A 1 369 ? 1.298 7.327 -15.269 1.00 86.44 369 MET A CA 1
ATOM 2984 C C . MET A 1 369 ? -0.096 7.585 -15.848 1.00 86.44 369 MET A C 1
ATOM 2986 O O . MET A 1 369 ? -0.448 6.974 -16.849 1.00 86.44 369 MET A O 1
ATOM 2990 N N . GLN A 1 370 ? -0.889 8.485 -15.252 1.00 80.81 370 GLN A N 1
ATOM 2991 C CA . GLN A 1 370 ? -2.260 8.772 -15.708 1.00 80.81 370 GLN A CA 1
ATOM 2992 C C . GLN A 1 370 ? -2.342 9.321 -17.141 1.00 80.81 370 GLN A C 1
ATOM 2994 O O . GLN A 1 370 ? -3.366 9.153 -17.786 1.00 80.81 370 GLN A O 1
ATOM 2999 N N . ASN A 1 371 ? -1.278 9.969 -17.625 1.00 81.62 371 ASN A N 1
ATOM 3000 C CA . ASN A 1 371 ? -1.240 10.612 -18.943 1.00 81.62 371 ASN A CA 1
ATOM 3001 C C . ASN A 1 371 ? -0.631 9.704 -20.028 1.00 81.62 371 ASN A C 1
ATOM 3003 O O . ASN A 1 371 ? -0.235 10.191 -21.084 1.00 81.62 371 ASN A O 1
ATOM 3007 N N . ILE A 1 372 ? -0.450 8.410 -19.743 1.00 89.69 372 ILE A N 1
ATOM 3008 C CA . ILE A 1 372 ? 0.133 7.451 -20.683 1.00 89.69 372 ILE A CA 1
ATOM 3009 C C . ILE A 1 372 ? -0.994 6.611 -21.286 1.00 89.69 372 ILE A C 1
ATOM 3011 O O . ILE A 1 372 ? -1.367 5.559 -20.764 1.00 89.69 372 ILE A O 1
ATOM 3015 N N . ASP A 1 373 ? -1.524 7.083 -22.410 1.00 88.94 373 ASP A N 1
ATOM 3016 C CA . ASP A 1 373 ? -2.762 6.557 -22.999 1.00 88.94 373 ASP A CA 1
ATOM 3017 C C . ASP A 1 373 ? -2.636 5.130 -23.551 1.00 88.94 373 ASP A C 1
ATOM 3019 O O . ASP A 1 373 ? -3.627 4.415 -23.656 1.00 88.94 373 ASP A O 1
ATOM 3023 N N . TRP A 1 374 ? -1.418 4.680 -23.868 1.00 91.50 374 TRP A N 1
ATOM 3024 C CA . TRP A 1 374 ? -1.178 3.363 -24.466 1.00 91.50 374 TRP A CA 1
ATOM 3025 C C . TRP A 1 374 ? -1.128 2.214 -23.451 1.00 91.50 374 TRP A C 1
ATOM 3027 O O . TRP A 1 374 ? -1.153 1.046 -23.843 1.00 91.50 374 TRP A O 1
ATOM 3037 N N . LEU A 1 375 ? -1.066 2.498 -22.142 1.00 92.31 375 LEU A N 1
ATOM 3038 C CA . LEU A 1 375 ? -0.966 1.446 -21.120 1.00 92.31 375 LEU A CA 1
ATOM 3039 C C . LEU A 1 375 ? -2.115 0.422 -21.201 1.00 92.31 375 LEU A C 1
ATOM 3041 O O . LEU A 1 375 ? -1.817 -0.774 -21.151 1.00 92.31 375 LEU A O 1
ATOM 3045 N N . PRO A 1 376 ? -3.397 0.822 -21.355 1.00 89.94 376 PRO A N 1
ATOM 3046 C CA . PRO A 1 376 ? -4.509 -0.122 -21.477 1.00 89.94 376 PRO A CA 1
ATOM 3047 C C . PRO A 1 376 ? -4.524 -0.893 -22.805 1.00 89.94 376 PRO A C 1
ATOM 3049 O O . PRO A 1 376 ? -5.168 -1.935 -22.892 1.00 89.94 376 PRO A O 1
ATOM 3052 N N . GLU A 1 377 ? -3.842 -0.393 -23.840 1.00 88.31 377 GLU A N 1
ATOM 3053 C CA . GLU A 1 377 ? -3.688 -1.103 -25.117 1.00 88.31 377 GLU A CA 1
ATOM 3054 C C . GLU A 1 377 ? -2.605 -2.185 -25.031 1.00 88.31 377 GLU A C 1
ATOM 3056 O O . GLU A 1 377 ? -2.731 -3.250 -25.641 1.00 88.31 377 GLU A O 1
ATOM 3061 N N . ALA A 1 378 ? -1.546 -1.921 -24.260 1.00 89.06 378 ALA A N 1
ATOM 3062 C CA . ALA A 1 378 ? -0.422 -2.830 -24.089 1.00 89.06 378 ALA A CA 1
ATOM 3063 C C . ALA A 1 378 ? -0.695 -3.917 -23.034 1.00 89.06 378 ALA A C 1
ATOM 3065 O O . ALA A 1 378 ? -0.489 -5.103 -23.299 1.00 89.06 378 ALA A O 1
ATOM 3066 N N . PHE A 1 379 ? -1.148 -3.538 -21.838 1.00 93.00 379 PHE A N 1
ATOM 3067 C CA . PHE A 1 379 ? -1.348 -4.462 -20.719 1.00 93.00 379 PHE A CA 1
ATOM 3068 C C . PHE A 1 379 ? -2.787 -4.970 -20.657 1.00 93.00 379 PHE A C 1
ATOM 3070 O O . PHE A 1 379 ? -3.735 -4.231 -20.901 1.00 93.00 379 PHE A O 1
ATOM 3077 N N . GLN A 1 380 ? -2.969 -6.230 -20.251 1.00 93.44 380 GLN A N 1
ATOM 3078 C CA . GLN A 1 380 ? -4.312 -6.787 -20.059 1.00 93.44 380 GLN A CA 1
ATOM 3079 C C . GLN A 1 380 ? -5.055 -6.083 -18.916 1.00 93.44 380 GLN A C 1
ATOM 3081 O O . GLN A 1 380 ? -6.271 -5.904 -18.978 1.00 93.44 380 GLN A O 1
ATOM 3086 N N . PHE A 1 381 ? -4.321 -5.698 -17.871 1.00 93.69 381 PHE A N 1
ATOM 3087 C CA . PHE A 1 381 ? -4.850 -4.970 -16.729 1.00 93.69 381 PHE A CA 1
ATOM 3088 C C . PHE A 1 381 ? -3.894 -3.845 -16.336 1.00 93.69 381 PHE A C 1
ATOM 3090 O O . PHE A 1 381 ? -2.696 -4.063 -16.173 1.00 93.69 381 PHE A O 1
ATOM 3097 N N . VAL A 1 382 ? -4.436 -2.649 -16.116 1.00 93.62 382 VAL A N 1
ATOM 3098 C CA . VAL A 1 382 ? -3.696 -1.520 -15.542 1.00 93.62 382 VAL A CA 1
ATOM 3099 C C . VAL A 1 382 ? -4.380 -1.123 -14.246 1.00 93.62 382 VAL A C 1
ATOM 3101 O O . VAL A 1 382 ? -5.573 -0.820 -14.224 1.00 93.62 382 VAL A O 1
ATOM 3104 N N . ARG A 1 383 ? -3.627 -1.142 -13.148 1.00 90.50 383 ARG A N 1
ATOM 3105 C CA . ARG A 1 383 ? -4.106 -0.766 -11.823 1.00 90.50 383 ARG A CA 1
ATOM 3106 C C . ARG A 1 383 ? -3.390 0.486 -11.343 1.00 90.50 383 ARG A C 1
ATOM 3108 O O . ARG A 1 383 ? -2.202 0.448 -11.023 1.00 90.50 383 ARG A O 1
ATOM 3115 N N . PHE A 1 384 ? -4.155 1.562 -11.205 1.00 89.81 384 PHE A N 1
ATOM 3116 C CA . PHE A 1 384 ? -3.711 2.779 -10.538 1.00 89.81 384 PHE A CA 1
ATOM 3117 C C . PHE A 1 384 ? -3.966 2.673 -9.032 1.00 89.81 384 PHE A C 1
ATOM 3119 O O . PHE A 1 384 ? -5.110 2.630 -8.577 1.00 89.81 384 PHE A O 1
ATOM 3126 N N . CYS A 1 385 ? -2.891 2.605 -8.252 1.00 83.81 385 CYS A N 1
ATOM 3127 C CA . CYS A 1 385 ? -2.943 2.536 -6.798 1.00 83.81 385 CYS A CA 1
ATOM 3128 C C . CYS A 1 385 ? -3.412 3.867 -6.201 1.00 83.81 385 CYS A C 1
ATOM 3130 O O . CYS A 1 385 ? -2.907 4.938 -6.541 1.00 83.81 385 CYS A O 1
ATOM 3132 N N . SER A 1 386 ? -4.341 3.780 -5.250 1.00 74.69 386 SER A N 1
ATOM 3133 C CA . SER A 1 386 ? -4.930 4.929 -4.550 1.00 74.69 386 SER A CA 1
ATOM 3134 C C . SER A 1 386 ? -4.134 5.363 -3.315 1.00 74.69 386 SER A C 1
ATOM 3136 O O . SER A 1 386 ? -4.317 6.465 -2.797 1.00 74.69 386 SER A O 1
ATOM 3138 N N . SER A 1 387 ? -3.267 4.484 -2.804 1.00 72.44 387 SER A N 1
ATOM 3139 C CA . SER A 1 387 ? -2.385 4.764 -1.671 1.00 72.44 387 SER A CA 1
ATOM 3140 C C . SER A 1 387 ? -1.037 4.053 -1.813 1.00 72.44 387 SER A C 1
ATOM 3142 O O . SER A 1 387 ? -0.998 2.961 -2.389 1.00 72.44 387 SER A O 1
ATOM 3144 N N . PRO A 1 388 ? 0.042 4.575 -1.195 1.00 68.25 388 PRO A N 1
ATOM 3145 C CA . PRO A 1 388 ? 1.346 3.904 -1.198 1.00 68.25 388 PRO A CA 1
ATOM 3146 C C . PRO A 1 388 ? 1.268 2.472 -0.648 1.00 68.25 388 PRO A C 1
ATOM 3148 O O . PRO A 1 388 ? 1.820 1.530 -1.210 1.00 68.25 388 PRO A O 1
ATOM 3151 N N . THR A 1 389 ? 0.446 2.262 0.389 1.00 71.56 389 THR A N 1
ATOM 3152 C CA . THR A 1 389 ? 0.267 0.942 1.014 1.00 71.56 389 THR A CA 1
ATOM 3153 C C . THR A 1 389 ? -0.518 -0.069 0.185 1.00 71.56 389 THR A C 1
ATOM 3155 O O . THR A 1 389 ? -0.692 -1.202 0.632 1.00 71.56 389 THR A O 1
ATOM 3158 N N . GLU A 1 390 ? -1.021 0.304 -0.988 1.00 77.62 390 GLU A N 1
ATOM 3159 C CA . GLU A 1 390 ? -1.623 -0.608 -1.966 1.00 77.62 390 GLU A CA 1
ATOM 3160 C C . GLU A 1 390 ? -0.573 -1.192 -2.921 1.00 77.62 390 GLU A C 1
ATOM 3162 O O . GLU A 1 390 ? -0.722 -2.318 -3.393 1.00 77.62 390 GLU A O 1
ATOM 3167 N N . LYS A 1 391 ? 0.539 -0.483 -3.119 1.00 81.56 391 LYS A N 1
ATOM 3168 C CA . LYS A 1 391 ? 1.571 -0.809 -4.099 1.00 81.56 391 LYS A CA 1
ATOM 3169 C C . LYS A 1 391 ? 2.523 -1.887 -3.601 1.00 81.56 391 LYS A C 1
ATOM 3171 O O . LYS A 1 391 ? 2.772 -2.023 -2.398 1.00 81.56 391 LYS A O 1
ATOM 3176 N N . ARG A 1 392 ? 3.004 -2.761 -4.482 1.00 85.81 392 ARG A N 1
ATOM 3177 C CA . ARG A 1 392 ? 3.930 -3.852 -4.141 1.00 85.81 392 ARG A CA 1
ATOM 3178 C C . ARG A 1 392 ? 5.389 -3.433 -4.249 1.00 85.81 392 ARG A C 1
ATOM 3180 O O . ARG A 1 392 ? 6.194 -3.936 -3.462 1.00 85.81 392 ARG A O 1
ATOM 3187 N N . ALA A 1 393 ? 5.708 -2.503 -5.146 1.00 83.31 393 ALA A N 1
ATOM 3188 C CA . ALA A 1 393 ? 7.054 -1.971 -5.319 1.00 83.31 393 ALA A CA 1
ATOM 3189 C C . ALA A 1 393 ? 7.697 -1.537 -3.991 1.00 83.31 393 ALA A C 1
ATOM 3191 O O . ALA A 1 393 ? 8.828 -1.933 -3.727 1.00 83.31 393 ALA A O 1
ATOM 3192 N N . GLU A 1 394 ? 6.966 -0.869 -3.087 1.00 84.25 394 GLU A N 1
ATOM 3193 C CA . GLU A 1 394 ? 7.497 -0.431 -1.783 1.00 84.25 394 GLU A CA 1
ATOM 3194 C C . GLU A 1 394 ? 8.103 -1.584 -0.954 1.00 84.25 394 GLU A C 1
ATOM 3196 O O . GLU A 1 394 ? 9.162 -1.442 -0.333 1.00 84.25 394 GLU A O 1
ATOM 3201 N N . HIS A 1 395 ? 7.477 -2.765 -0.971 1.00 86.81 395 HIS A N 1
ATOM 3202 C CA . HIS A 1 395 ? 8.003 -3.942 -0.277 1.00 86.81 395 HIS A CA 1
ATOM 3203 C C . HIS A 1 395 ? 9.324 -4.417 -0.897 1.00 86.81 395 HIS A C 1
ATOM 3205 O O . HIS A 1 395 ? 10.273 -4.727 -0.174 1.00 86.81 395 HIS A O 1
ATOM 3211 N N . ASN A 1 396 ? 9.400 -4.450 -2.228 1.00 89.38 396 ASN A N 1
ATOM 3212 C CA . ASN A 1 396 ? 10.605 -4.856 -2.947 1.00 89.38 396 ASN A CA 1
ATOM 3213 C C . ASN A 1 396 ? 11.727 -3.824 -2.781 1.00 89.38 396 ASN A C 1
ATOM 3215 O O . ASN A 1 396 ? 12.860 -4.212 -2.498 1.00 89.38 396 ASN A O 1
ATOM 3219 N N . ILE A 1 397 ? 11.414 -2.523 -2.824 1.00 90.44 397 ILE A N 1
ATOM 3220 C CA . ILE A 1 397 ? 12.351 -1.425 -2.532 1.00 90.44 397 ILE A CA 1
ATOM 3221 C C . ILE A 1 397 ? 12.967 -1.625 -1.150 1.00 90.44 397 ILE A C 1
ATOM 3223 O O . ILE A 1 397 ? 14.184 -1.550 -0.989 1.00 90.44 397 ILE A O 1
ATOM 3227 N N . ARG A 1 398 ? 12.147 -1.930 -0.137 1.00 89.31 398 ARG A N 1
ATOM 3228 C CA . ARG A 1 398 ? 12.641 -2.212 1.218 1.00 89.31 398 ARG A CA 1
ATOM 3229 C C . ARG A 1 398 ? 13.509 -3.467 1.273 1.00 89.31 398 ARG A C 1
ATOM 3231 O O . ARG A 1 398 ? 14.493 -3.450 2.009 1.00 89.31 398 ARG A O 1
ATOM 3238 N N . SER A 1 399 ? 13.163 -4.511 0.519 1.00 91.44 399 SER A N 1
ATOM 3239 C CA . SER A 1 399 ? 13.937 -5.756 0.440 1.00 91.44 399 SER A CA 1
ATOM 3240 C C . SER A 1 399 ? 15.339 -5.523 -0.127 1.00 91.44 399 SER A C 1
ATOM 3242 O O . SER A 1 399 ? 16.311 -5.938 0.499 1.00 91.44 399 SER A O 1
ATOM 3244 N N . LEU A 1 400 ? 15.460 -4.825 -1.260 1.00 93.25 400 LEU A N 1
ATOM 3245 C CA . LEU A 1 400 ? 16.755 -4.480 -1.860 1.00 93.25 400 LEU A CA 1
ATOM 3246 C C . LEU A 1 400 ? 17.560 -3.569 -0.921 1.00 93.25 400 LEU A C 1
ATOM 3248 O O . LEU A 1 400 ? 18.686 -3.883 -0.536 1.00 93.25 400 LEU A O 1
ATOM 3252 N N . LYS A 1 401 ? 16.927 -2.480 -0.467 1.00 90.44 401 LYS A N 1
ATOM 3253 C CA . LYS A 1 401 ? 17.551 -1.441 0.360 1.00 90.44 401 LYS A CA 1
ATOM 3254 C C . LYS A 1 401 ? 18.133 -1.985 1.661 1.00 90.44 401 LYS A C 1
ATOM 3256 O O . LYS A 1 401 ? 19.264 -1.665 2.009 1.00 90.44 401 LYS A O 1
ATOM 3261 N N . TRP A 1 402 ? 17.349 -2.752 2.419 1.00 88.81 402 TRP A N 1
ATOM 3262 C CA . TRP A 1 402 ? 17.763 -3.247 3.736 1.00 88.81 402 TRP A CA 1
ATOM 3263 C C . TRP A 1 402 ? 18.418 -4.628 3.7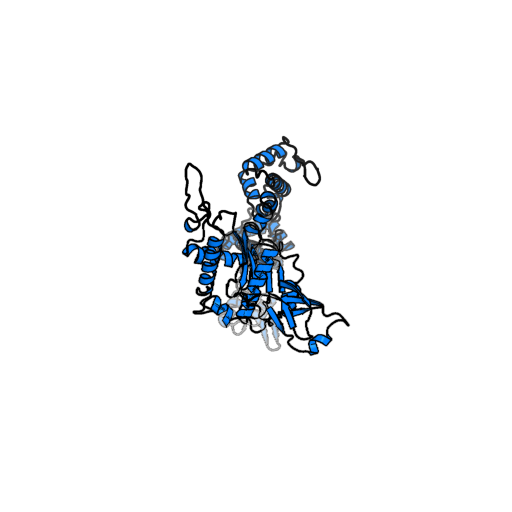01 1.00 88.81 402 TRP A C 1
ATOM 3265 O O . TRP A 1 402 ? 18.983 -5.042 4.714 1.00 88.81 402 TRP A O 1
ATOM 3275 N N . GLY A 1 403 ? 18.353 -5.317 2.562 1.00 90.88 403 GLY A N 1
ATOM 3276 C CA . GLY A 1 403 ? 19.080 -6.548 2.289 1.00 90.88 403 GLY A CA 1
ATOM 3277 C C . GLY A 1 403 ? 20.415 -6.245 1.620 1.00 90.88 403 GLY A C 1
ATOM 3278 O O . GLY A 1 403 ? 21.380 -5.871 2.288 1.00 90.88 403 GLY A O 1
ATOM 3279 N N . THR A 1 404 ? 20.457 -6.424 0.305 1.00 93.06 404 THR A N 1
ATOM 3280 C CA . THR A 1 404 ? 21.671 -6.407 -0.517 1.00 93.06 404 THR A CA 1
ATOM 3281 C C . THR A 1 404 ? 22.420 -5.073 -0.426 1.00 93.06 404 THR A C 1
ATOM 3283 O O . THR A 1 404 ? 23.563 -5.062 0.029 1.00 93.06 404 THR A O 1
ATOM 3286 N N . SER A 1 405 ? 21.763 -3.934 -0.677 1.00 91.56 405 SER A N 1
ATOM 3287 C CA . SER A 1 405 ? 22.433 -2.619 -0.676 1.00 91.56 405 SER A CA 1
ATOM 3288 C C . SER A 1 405 ? 23.008 -2.207 0.678 1.00 91.56 405 SER A C 1
ATOM 3290 O O . SER A 1 405 ? 23.993 -1.472 0.759 1.00 91.56 405 SER A O 1
ATOM 3292 N N . LYS A 1 406 ? 22.400 -2.662 1.779 1.00 90.00 406 LYS A N 1
ATOM 3293 C CA . LYS A 1 406 ? 22.944 -2.423 3.120 1.00 90.00 406 LYS A CA 1
ATOM 3294 C C . LYS A 1 406 ? 24.178 -3.275 3.387 1.00 90.00 406 LYS A C 1
ATOM 3296 O O . LYS A 1 406 ? 25.126 -2.763 3.974 1.00 90.00 406 LYS A O 1
ATOM 3301 N N . LYS A 1 407 ? 24.178 -4.544 2.968 1.00 90.25 407 LYS A N 1
ATOM 3302 C CA . LYS A 1 407 ? 25.348 -5.425 3.104 1.00 90.25 407 LYS A CA 1
ATOM 3303 C C . LYS A 1 407 ? 26.542 -4.901 2.305 1.00 90.25 407 LYS A C 1
ATOM 3305 O O . LYS A 1 407 ? 27.655 -4.976 2.806 1.00 90.25 407 LYS A O 1
ATOM 3310 N N . GLN A 1 408 ? 26.293 -4.318 1.131 1.00 90.50 408 GLN A N 1
ATOM 3311 C CA . GLN A 1 408 ? 27.328 -3.709 0.286 1.00 90.50 408 GLN A CA 1
ATOM 3312 C C . GLN A 1 408 ? 27.750 -2.296 0.735 1.00 90.50 408 GLN A C 1
ATOM 3314 O O . GLN A 1 408 ? 28.661 -1.704 0.172 1.00 90.50 408 GLN A O 1
ATOM 3319 N N . GLY A 1 409 ? 27.111 -1.714 1.758 1.00 86.38 409 GLY A N 1
ATOM 3320 C CA . GLY A 1 409 ? 27.450 -0.370 2.248 1.00 86.38 409 GLY A CA 1
ATOM 3321 C C . GLY A 1 409 ? 27.011 0.785 1.333 1.00 86.38 409 GLY A C 1
ATOM 3322 O O . GLY A 1 409 ? 27.293 1.950 1.621 1.00 86.38 409 GLY A O 1
ATOM 3323 N N . HIS A 1 410 ? 26.271 0.496 0.262 1.00 88.44 410 HIS A N 1
ATOM 3324 C CA . HIS A 1 410 ? 25.738 1.484 -0.682 1.00 88.44 410 HIS A CA 1
ATOM 3325 C C . HIS A 1 410 ? 24.490 2.203 -0.145 1.00 88.44 410 HIS A C 1
ATOM 3327 O O . HIS A 1 410 ? 24.119 3.289 -0.608 1.00 88.44 410 HIS A O 1
ATOM 3333 N N . MET A 1 411 ? 23.857 1.628 0.878 1.00 84.31 411 MET A N 1
ATOM 3334 C CA . MET A 1 411 ? 22.683 2.170 1.551 1.00 84.31 411 MET A CA 1
ATOM 3335 C C . MET A 1 411 ? 23.038 2.960 2.820 1.00 84.31 411 MET A C 1
ATOM 3337 O O . MET A 1 411 ? 23.838 2.524 3.647 1.00 84.31 411 MET A O 1
ATOM 3341 N N . ARG A 1 412 ? 22.369 4.106 3.024 1.00 77.88 412 ARG A N 1
ATOM 3342 C CA . ARG A 1 412 ? 22.461 4.910 4.253 1.00 77.88 412 ARG A CA 1
ATOM 3343 C C . ARG A 1 412 ? 21.131 5.025 4.989 1.00 77.88 412 ARG A C 1
ATOM 3345 O O . ARG A 1 412 ? 20.095 5.367 4.414 1.00 77.88 412 ARG A O 1
ATOM 3352 N N . GLY A 1 413 ? 21.189 4.747 6.290 1.00 74.81 413 GLY A N 1
ATOM 3353 C CA . GLY A 1 413 ? 20.094 4.927 7.238 1.00 74.81 413 GLY A CA 1
ATOM 3354 C C . GLY A 1 413 ? 19.714 6.391 7.468 1.00 74.81 413 GLY A C 1
ATOM 3355 O O . GLY A 1 413 ? 20.420 7.309 7.059 1.00 74.81 413 GLY A O 1
ATOM 3356 N N . ARG A 1 414 ? 18.593 6.614 8.161 1.00 73.31 414 ARG A N 1
ATOM 3357 C CA . ARG A 1 414 ? 18.197 7.952 8.634 1.00 73.31 414 ARG A CA 1
ATOM 3358 C C . ARG A 1 414 ? 18.692 8.123 10.062 1.00 73.31 414 ARG A C 1
ATOM 3360 O O . ARG A 1 414 ? 18.453 7.245 10.882 1.00 73.31 414 ARG A O 1
ATOM 3367 N N . TRP A 1 415 ? 19.296 9.258 10.405 1.00 64.56 415 TRP A N 1
ATOM 3368 C CA . TRP A 1 415 ? 19.831 9.485 11.758 1.00 64.56 415 TRP A CA 1
ATOM 3369 C C . TRP A 1 415 ? 18.774 9.365 12.876 1.00 64.56 415 TRP A C 1
ATOM 3371 O O . TRP A 1 415 ? 19.106 9.019 14.007 1.00 64.56 415 TRP A O 1
ATOM 3381 N N . TYR A 1 416 ? 17.497 9.617 12.565 1.00 65.88 416 TYR A N 1
ATOM 3382 C CA . TYR A 1 416 ? 16.348 9.473 13.471 1.00 65.88 416 TYR A CA 1
ATOM 3383 C C . TYR A 1 416 ? 15.604 8.133 13.323 1.00 65.88 416 TYR A C 1
ATOM 3385 O O . TYR A 1 416 ? 14.479 7.989 13.803 1.00 65.88 416 TYR A O 1
ATOM 3393 N N . GLY A 1 417 ? 16.185 7.146 12.634 1.00 71.81 417 GLY A N 1
ATOM 3394 C CA . GLY A 1 417 ? 15.591 5.816 12.499 1.00 71.81 417 GLY A CA 1
ATOM 3395 C C . GLY A 1 417 ? 15.265 5.206 13.868 1.00 71.81 417 GLY A C 1
ATOM 3396 O O . GLY A 1 417 ? 16.033 5.362 14.811 1.00 71.81 417 GLY A O 1
ATOM 3397 N N . LYS A 1 418 ? 14.121 4.519 14.001 1.00 72.69 418 LYS A N 1
ATOM 3398 C CA . LYS A 1 418 ? 13.679 3.970 15.298 1.00 72.69 418 LYS A CA 1
ATOM 3399 C C . LYS A 1 418 ? 14.669 2.948 15.873 1.00 72.69 418 LYS A C 1
ATOM 3401 O O . LYS A 1 418 ? 15.042 3.059 17.035 1.00 72.69 418 LYS A O 1
ATOM 3406 N N . ALA A 1 419 ? 15.105 1.983 15.060 1.00 77.62 419 ALA A N 1
ATOM 3407 C CA . ALA A 1 419 ? 16.099 0.990 15.466 1.00 77.62 419 ALA A CA 1
ATOM 3408 C C . ALA A 1 419 ? 17.511 1.441 15.084 1.00 77.62 419 ALA A C 1
ATOM 3410 O O . ALA A 1 419 ? 17.713 2.009 14.010 1.00 77.62 419 ALA A O 1
ATOM 3411 N N . GLU A 1 420 ? 18.483 1.142 15.942 1.00 77.94 420 GLU A N 1
ATOM 3412 C CA . GLU A 1 420 ? 19.890 1.506 15.752 1.00 77.94 420 GLU A CA 1
ATOM 3413 C C . GLU A 1 420 ? 20.458 0.999 14.423 1.00 77.94 420 GLU A C 1
ATOM 3415 O O . GLU A 1 420 ? 21.077 1.764 13.692 1.00 77.94 420 GLU A O 1
ATOM 3420 N N . ALA A 1 421 ? 20.126 -0.235 14.033 1.00 73.81 421 ALA A N 1
ATOM 3421 C CA . ALA A 1 421 ? 20.548 -0.821 12.763 1.00 73.81 421 ALA A CA 1
ATOM 3422 C C . ALA A 1 421 ? 20.085 -0.031 11.518 1.00 73.81 421 ALA A C 1
ATOM 3424 O O . ALA A 1 421 ? 20.578 -0.277 10.418 1.00 73.81 421 ALA A O 1
ATOM 3425 N N . PHE A 1 422 ? 19.119 0.880 11.650 1.00 73.88 422 PHE A N 1
ATOM 3426 C CA . PHE A 1 422 ? 18.613 1.724 10.566 1.00 73.88 422 PHE A CA 1
ATOM 3427 C C . PHE A 1 422 ? 19.108 3.176 10.652 1.00 73.88 422 PHE A C 1
ATOM 3429 O O . PHE A 1 422 ? 18.677 4.009 9.845 1.00 73.88 422 PHE A O 1
ATOM 3436 N N . LYS A 1 423 ? 19.986 3.489 11.614 1.00 77.75 423 LYS A N 1
ATOM 3437 C CA . LYS A 1 423 ? 20.578 4.816 11.800 1.00 77.75 423 LYS A CA 1
ATOM 3438 C C . LYS A 1 423 ? 21.889 4.949 11.031 1.00 77.75 423 LYS A C 1
ATOM 3440 O O . LYS A 1 423 ? 22.659 4.002 10.924 1.00 77.75 423 LYS A O 1
ATOM 3445 N N . SER A 1 424 ? 22.132 6.138 10.489 1.00 74.31 424 SER A N 1
ATOM 3446 C CA . SER A 1 424 ? 23.448 6.533 9.984 1.00 74.31 424 SER A CA 1
ATOM 3447 C C . SER A 1 424 ? 24.300 7.113 11.115 1.00 74.31 424 SER A C 1
ATOM 3449 O O . SER A 1 424 ? 23.778 7.766 12.024 1.00 74.31 424 SER A O 1
ATOM 3451 N N . VAL A 1 425 ? 25.615 6.881 11.053 1.00 71.12 425 VAL A N 1
ATOM 3452 C CA . VAL A 1 425 ? 26.579 7.519 11.959 1.00 71.12 425 VAL A CA 1
ATOM 3453 C C . VAL A 1 425 ? 26.636 9.012 11.644 1.00 71.12 425 VAL A C 1
ATOM 3455 O O . VAL A 1 425 ? 26.682 9.418 10.483 1.00 71.12 425 VAL A O 1
ATOM 3458 N N . ARG A 1 426 ? 26.600 9.837 12.690 1.00 67.00 426 ARG A N 1
ATOM 3459 C CA . ARG A 1 426 ? 26.674 11.293 12.575 1.00 67.00 426 ARG A CA 1
ATOM 3460 C C . ARG A 1 426 ? 28.132 11.734 12.462 1.00 67.00 426 ARG A C 1
ATOM 3462 O O . ARG A 1 426 ? 28.824 11.783 13.474 1.00 67.00 426 ARG A O 1
ATOM 3469 N N . ASN A 1 427 ? 28.558 12.134 11.268 1.00 68.31 427 ASN A N 1
ATOM 3470 C CA . ASN A 1 427 ? 29.851 12.789 11.080 1.00 68.31 427 ASN A CA 1
ATOM 3471 C C . ASN A 1 427 ? 29.675 14.303 11.229 1.00 68.31 427 ASN A C 1
ATOM 3473 O O . ASN A 1 427 ? 29.107 14.953 10.353 1.00 68.31 427 ASN A O 1
ATOM 3477 N N . LYS A 1 428 ? 30.126 14.850 12.364 1.00 72.62 428 LYS A N 1
ATOM 3478 C CA . LYS A 1 428 ? 30.194 16.297 12.586 1.00 72.62 428 LYS A CA 1
ATOM 3479 C C . LYS A 1 428 ? 31.592 16.803 12.278 1.00 72.62 428 LYS A C 1
ATOM 3481 O O . LYS A 1 428 ? 32.554 16.342 12.883 1.00 72.62 428 LYS A O 1
ATOM 3486 N N . VAL A 1 429 ? 31.683 17.787 11.398 1.00 69.56 429 VAL A N 1
ATOM 3487 C CA . VAL A 1 429 ? 32.918 18.504 11.085 1.00 69.56 429 VAL A CA 1
ATOM 3488 C C . VAL A 1 429 ? 32.630 19.985 11.312 1.00 69.56 429 VAL A C 1
ATOM 3490 O O . VAL A 1 429 ? 31.713 20.528 10.712 1.00 69.56 429 VAL A O 1
ATOM 3493 N N . HIS A 1 430 ? 33.362 20.621 12.232 1.00 74.50 430 HIS A N 1
ATOM 3494 C CA . HIS A 1 430 ? 33.166 22.031 12.622 1.00 74.50 430 HIS A CA 1
ATOM 3495 C C . HIS A 1 430 ? 31.731 22.397 13.060 1.00 74.50 430 HIS A C 1
ATOM 3497 O O . HIS A 1 430 ? 31.272 23.511 12.855 1.00 74.50 430 HIS A O 1
ATOM 3503 N N . GLY A 1 431 ? 31.018 21.459 13.695 1.00 68.75 431 GLY A N 1
ATOM 3504 C CA . GLY A 1 431 ? 29.647 21.671 14.183 1.00 68.75 431 GLY A CA 1
ATOM 3505 C C . GLY A 1 431 ? 28.554 21.265 13.192 1.00 68.75 431 GLY A C 1
ATOM 3506 O O . GLY A 1 431 ? 27.467 20.886 13.640 1.00 68.75 431 GLY A O 1
ATOM 3507 N N . ASP A 1 432 ? 28.879 21.201 11.899 1.00 65.38 432 ASP A N 1
ATOM 3508 C CA . ASP A 1 432 ? 27.957 20.821 10.832 1.00 65.38 432 ASP A CA 1
ATOM 3509 C C . ASP A 1 432 ? 28.009 19.326 10.521 1.00 65.38 432 ASP A C 1
ATOM 3511 O O . ASP A 1 432 ? 29.056 18.673 10.568 1.00 65.38 432 ASP A O 1
ATOM 3515 N N . PHE A 1 433 ? 26.846 18.764 10.194 1.00 66.38 433 PHE A N 1
ATOM 3516 C CA . PHE A 1 433 ? 26.756 17.396 9.701 1.00 66.38 433 PHE A CA 1
ATOM 3517 C C . PHE A 1 433 ? 27.132 17.370 8.220 1.00 66.38 433 PHE A C 1
ATOM 3519 O O . PHE A 1 433 ? 26.408 17.918 7.389 1.00 66.38 433 PHE A O 1
ATOM 3526 N N . ILE A 1 434 ? 28.243 16.712 7.889 1.00 69.69 434 ILE A N 1
ATOM 3527 C CA . ILE A 1 434 ? 28.694 16.571 6.502 1.00 69.69 434 ILE A CA 1
ATOM 3528 C C . ILE A 1 434 ? 28.421 15.145 6.031 1.00 69.69 434 ILE A C 1
ATOM 3530 O O . ILE A 1 434 ? 29.014 14.183 6.523 1.00 69.69 434 ILE A O 1
ATOM 3534 N N . ASP A 1 435 ? 27.540 15.021 5.040 1.00 74.12 435 ASP A N 1
ATOM 3535 C CA . ASP A 1 435 ? 27.344 13.778 4.302 1.00 74.12 435 ASP A CA 1
ATOM 3536 C C . ASP A 1 435 ? 28.334 13.698 3.130 1.00 74.12 435 ASP A C 1
ATOM 3538 O O . ASP A 1 435 ? 28.345 14.600 2.288 1.00 74.12 435 ASP A O 1
ATOM 3542 N N . PRO A 1 436 ? 29.125 12.612 3.021 1.00 82.69 436 PRO A N 1
ATOM 3543 C CA . PRO A 1 436 ? 29.914 12.331 1.829 1.00 82.69 436 PRO A CA 1
ATOM 3544 C C . PRO A 1 436 ? 29.083 12.404 0.549 1.00 82.69 436 PRO A C 1
ATOM 3546 O O . PRO A 1 436 ? 28.004 11.807 0.473 1.00 82.69 436 PRO A O 1
ATOM 3549 N N . THR A 1 437 ? 29.615 13.106 -0.447 1.00 88.31 437 THR A N 1
ATOM 3550 C CA . THR A 1 437 ? 29.042 13.202 -1.786 1.00 88.31 437 THR A CA 1
ATOM 3551 C C . THR A 1 437 ? 29.797 12.302 -2.756 1.00 88.31 437 THR A C 1
ATOM 3553 O O . THR A 1 437 ? 31.001 12.095 -2.632 1.00 88.31 437 THR A O 1
ATOM 3556 N N . PHE A 1 438 ? 29.076 11.758 -3.732 1.00 91.88 438 PHE A N 1
ATOM 3557 C CA . PHE A 1 438 ? 29.622 10.862 -4.753 1.00 91.88 438 PHE A CA 1
ATOM 3558 C C . PHE A 1 438 ? 29.284 11.377 -6.152 1.00 91.88 438 PHE A C 1
ATOM 3560 O O . PHE A 1 438 ? 28.359 12.174 -6.320 1.00 91.88 438 PHE A O 1
ATOM 3567 N N . GLN A 1 439 ? 29.999 10.917 -7.177 1.00 95.62 439 GLN A N 1
ATOM 3568 C CA . GLN A 1 439 ? 29.564 11.175 -8.549 1.00 95.62 439 GLN A CA 1
ATOM 3569 C C . GLN A 1 439 ? 28.267 10.396 -8.832 1.00 95.62 439 GLN A C 1
ATOM 3571 O O . GLN A 1 439 ? 28.152 9.251 -8.383 1.00 95.62 439 GLN A O 1
ATOM 3576 N N . PRO A 1 440 ? 27.288 10.971 -9.560 1.00 95.62 440 PRO A N 1
ATOM 3577 C CA . PRO A 1 440 ? 26.047 10.271 -9.894 1.00 95.62 440 PRO A CA 1
ATOM 3578 C C . PRO A 1 440 ? 26.280 8.894 -10.525 1.00 95.62 440 PRO A C 1
ATOM 3580 O O . PRO A 1 440 ? 25.632 7.931 -10.136 1.00 95.62 440 PRO A O 1
ATOM 3583 N N . GLN A 1 441 ? 27.257 8.785 -11.428 1.00 96.00 441 GLN A N 1
ATOM 3584 C CA . GLN A 1 441 ? 27.603 7.544 -12.122 1.00 96.00 441 GLN A CA 1
ATOM 3585 C C . GLN A 1 441 ? 28.071 6.450 -11.159 1.00 96.00 441 GLN A C 1
ATOM 3587 O O . GLN A 1 441 ? 27.695 5.298 -11.331 1.00 96.00 441 GLN A O 1
ATOM 3592 N N . THR A 1 442 ? 28.829 6.804 -10.117 1.00 95.50 442 THR A N 1
ATOM 3593 C CA . THR A 1 442 ? 29.245 5.852 -9.075 1.00 95.50 442 THR A CA 1
ATOM 3594 C C . THR A 1 442 ? 28.037 5.317 -8.315 1.00 95.50 442 THR A C 1
ATOM 3596 O O . THR A 1 442 ? 27.919 4.119 -8.101 1.00 95.50 442 THR A O 1
ATOM 3599 N N . ILE A 1 443 ? 27.100 6.197 -7.945 1.00 95.44 443 ILE A N 1
ATOM 3600 C CA . ILE A 1 443 ? 25.885 5.789 -7.230 1.00 95.44 443 ILE A CA 1
ATOM 3601 C C . ILE A 1 443 ? 25.042 4.839 -8.093 1.00 95.44 443 ILE A C 1
ATOM 3603 O O . ILE A 1 443 ? 24.519 3.859 -7.569 1.00 95.44 443 ILE A O 1
ATOM 3607 N N . ILE A 1 444 ? 24.913 5.139 -9.389 1.00 96.56 444 ILE A N 1
ATOM 3608 C CA . ILE A 1 444 ? 24.166 4.324 -10.353 1.00 96.56 444 ILE A CA 1
ATOM 3609 C C . ILE A 1 444 ? 24.837 2.960 -10.544 1.00 96.56 444 ILE A C 1
ATOM 3611 O O . ILE A 1 444 ? 24.158 1.944 -10.449 1.00 96.56 444 ILE A O 1
ATOM 3615 N N . ALA A 1 445 ? 26.154 2.925 -10.763 1.00 96.88 445 ALA A N 1
ATOM 3616 C CA . ALA A 1 445 ? 26.900 1.681 -10.955 1.00 96.88 445 ALA A CA 1
ATOM 3617 C C . ALA A 1 445 ? 26.777 0.742 -9.745 1.00 96.88 445 ALA A C 1
ATOM 3619 O O . ALA A 1 445 ? 26.505 -0.445 -9.906 1.00 96.88 445 ALA A O 1
ATOM 3620 N N . ASP A 1 446 ? 26.900 1.288 -8.536 1.00 96.44 446 ASP A N 1
ATOM 3621 C CA . ASP A 1 446 ? 26.738 0.532 -7.295 1.00 96.44 446 ASP A CA 1
ATOM 3622 C C . ASP A 1 446 ? 25.302 -0.001 -7.116 1.00 96.44 446 ASP A C 1
ATOM 3624 O O . ASP A 1 446 ? 25.112 -1.129 -6.667 1.00 96.44 446 ASP A O 1
ATOM 3628 N N . ASP A 1 447 ? 24.277 0.789 -7.465 1.00 97.06 447 ASP A N 1
ATOM 3629 C CA . ASP A 1 447 ? 22.874 0.353 -7.386 1.00 97.06 447 ASP A CA 1
ATOM 3630 C C . ASP A 1 447 ? 22.554 -0.733 -8.427 1.00 97.06 447 ASP A C 1
ATOM 3632 O O . ASP A 1 447 ? 21.842 -1.683 -8.110 1.00 97.06 447 ASP A O 1
ATOM 3636 N N . LEU A 1 448 ? 23.117 -0.644 -9.636 1.00 97.25 448 LEU A N 1
ATOM 3637 C CA . LEU A 1 448 ? 23.017 -1.697 -10.652 1.00 97.25 448 LEU A CA 1
ATOM 3638 C C . LEU A 1 448 ? 23.697 -2.994 -10.188 1.00 97.25 448 LEU A C 1
ATOM 3640 O O . LEU A 1 448 ? 23.119 -4.069 -10.335 1.00 97.25 448 LEU A O 1
ATOM 3644 N N . ALA A 1 449 ? 24.878 -2.902 -9.570 1.00 97.25 449 ALA A N 1
ATOM 3645 C CA . ALA A 1 449 ? 25.564 -4.060 -8.997 1.00 97.25 449 ALA A CA 1
ATOM 3646 C C . ALA A 1 449 ? 24.761 -4.699 -7.848 1.00 97.25 449 ALA A C 1
ATOM 3648 O O . ALA A 1 449 ? 24.665 -5.925 -7.758 1.00 97.25 449 ALA A O 1
ATOM 3649 N N . ASP A 1 450 ? 24.138 -3.881 -6.993 1.00 97.25 450 ASP A N 1
ATOM 3650 C CA . ASP A 1 450 ? 23.244 -4.365 -5.939 1.00 97.25 450 ASP A CA 1
ATOM 3651 C C . ASP A 1 450 ? 22.019 -5.084 -6.515 1.00 97.25 450 ASP A C 1
ATOM 3653 O O . ASP A 1 450 ? 21.604 -6.107 -5.971 1.00 97.25 450 ASP A O 1
ATOM 3657 N N . ILE A 1 451 ? 21.430 -4.556 -7.592 1.00 97.69 451 ILE A N 1
ATOM 3658 C CA . ILE A 1 451 ? 20.285 -5.165 -8.282 1.00 97.69 451 ILE A CA 1
ATOM 3659 C C . ILE A 1 451 ? 20.673 -6.520 -8.872 1.00 97.69 451 ILE A C 1
ATOM 3661 O O . ILE A 1 451 ? 19.962 -7.499 -8.641 1.00 97.69 451 ILE A O 1
ATOM 3665 N N . GLU A 1 452 ? 21.814 -6.604 -9.556 1.00 97.62 452 GLU A N 1
ATOM 3666 C CA . GLU A 1 452 ? 22.304 -7.857 -10.134 1.00 97.62 452 GLU A CA 1
ATOM 3667 C C . GLU A 1 452 ? 22.534 -8.913 -9.047 1.00 97.62 452 GLU A C 1
ATOM 3669 O O . GLU A 1 452 ? 22.062 -10.049 -9.146 1.00 97.62 452 GLU A O 1
ATOM 3674 N N . LEU A 1 453 ? 23.181 -8.530 -7.943 1.00 97.81 453 LEU A N 1
ATOM 3675 C CA . LEU A 1 453 ? 23.359 -9.425 -6.805 1.00 97.81 453 LEU A CA 1
ATOM 3676 C C . LEU A 1 453 ? 22.007 -9.843 -6.208 1.00 97.81 453 LEU A C 1
ATOM 3678 O O . LEU A 1 453 ? 21.795 -11.022 -5.937 1.00 97.81 453 LEU A O 1
ATOM 3682 N N . HIS A 1 454 ? 21.070 -8.908 -6.043 1.00 97.38 454 HIS A N 1
ATOM 3683 C CA . HIS A 1 454 ? 19.745 -9.184 -5.492 1.00 97.38 454 HIS A CA 1
ATOM 3684 C C . HIS A 1 454 ? 18.946 -10.173 -6.347 1.00 97.38 454 HIS A C 1
ATOM 3686 O O . HIS A 1 454 ? 18.318 -11.093 -5.814 1.00 97.38 454 HIS A O 1
ATOM 3692 N N . ASN A 1 455 ? 18.989 -10.008 -7.667 1.00 98.25 455 ASN A N 1
ATOM 3693 C CA . ASN A 1 455 ? 18.316 -10.877 -8.626 1.00 98.25 455 ASN A CA 1
ATOM 3694 C C . ASN A 1 455 ? 18.877 -12.307 -8.605 1.00 98.25 455 ASN A C 1
ATOM 3696 O O . ASN A 1 455 ? 18.119 -13.266 -8.780 1.00 98.25 455 ASN A O 1
ATOM 3700 N N . ASN A 1 456 ? 20.171 -12.460 -8.316 1.00 98.00 456 ASN A N 1
ATOM 3701 C CA . ASN A 1 456 ? 20.840 -13.755 -8.188 1.00 98.00 456 ASN A CA 1
ATOM 3702 C C . ASN A 1 456 ? 20.850 -14.322 -6.752 1.00 98.00 456 ASN A C 1
ATOM 3704 O O . ASN A 1 456 ? 21.290 -15.450 -6.539 1.00 98.00 456 ASN A O 1
ATOM 3708 N N . GLU A 1 457 ? 20.326 -13.608 -5.752 1.00 97.06 457 GLU A N 1
ATOM 3709 C CA . GLU A 1 457 ? 20.086 -14.171 -4.419 1.00 97.06 457 GLU A CA 1
ATOM 3710 C C . GLU A 1 457 ? 18.885 -15.138 -4.429 1.00 97.06 457 GLU A C 1
ATOM 3712 O O . GLU A 1 457 ? 17.903 -14.952 -5.161 1.00 97.06 457 GLU A O 1
ATOM 3717 N N . LEU A 1 458 ? 18.922 -16.139 -3.537 1.00 97.81 458 LEU A N 1
ATOM 3718 C CA . LEU A 1 458 ? 17.816 -17.075 -3.316 1.00 97.81 458 LEU A CA 1
ATOM 3719 C C . LEU A 1 458 ? 16.488 -16.343 -3.083 1.00 97.81 458 LEU A C 1
ATOM 3721 O O . LEU A 1 458 ? 16.395 -15.374 -2.317 1.00 97.81 458 LEU A O 1
ATOM 3725 N N . HIS A 1 459 ? 15.437 -16.848 -3.722 1.00 96.69 459 HIS A N 1
ATOM 3726 C CA . HIS A 1 459 ? 14.092 -16.315 -3.594 1.00 96.69 459 HIS A CA 1
ATOM 3727 C C . HIS A 1 459 ? 13.572 -16.471 -2.148 1.00 96.69 459 HIS A C 1
ATOM 3729 O O . HIS A 1 459 ? 13.732 -17.539 -1.561 1.00 96.69 459 HIS A O 1
ATOM 3735 N N . PRO A 1 460 ? 12.891 -15.484 -1.536 1.00 94.19 460 PRO A N 1
ATOM 3736 C CA . PRO A 1 460 ? 12.466 -15.578 -0.132 1.00 94.19 460 PRO A CA 1
ATOM 3737 C C . PRO A 1 460 ? 11.467 -16.718 0.147 1.00 94.19 460 PRO A C 1
ATOM 3739 O O . PRO A 1 460 ? 11.433 -17.263 1.249 1.00 94.19 460 PRO A O 1
ATOM 3742 N N . ARG A 1 461 ? 10.653 -17.114 -0.843 1.00 93.88 461 ARG A N 1
ATOM 3743 C CA . ARG A 1 461 ? 9.685 -18.229 -0.736 1.00 93.88 461 ARG A CA 1
ATOM 3744 C C . ARG A 1 461 ? 10.325 -19.576 -1.098 1.00 93.88 461 ARG A C 1
ATOM 3746 O O . ARG A 1 461 ? 9.846 -20.262 -1.994 1.00 93.88 461 ARG A O 1
ATOM 3753 N N . GLN A 1 462 ? 11.373 -19.978 -0.380 1.00 95.56 462 GLN A N 1
ATOM 3754 C CA . GLN A 1 462 ? 12.086 -21.243 -0.635 1.00 95.56 462 GLN A CA 1
ATOM 3755 C C . GLN A 1 462 ? 11.218 -22.504 -0.477 1.00 95.56 462 GLN A C 1
ATOM 3757 O O . GLN A 1 462 ? 11.530 -23.536 -1.053 1.00 95.56 462 GLN A O 1
ATOM 3762 N N . LYS A 1 463 ? 10.106 -22.439 0.268 1.00 95.00 463 LYS A N 1
ATOM 3763 C CA . LYS A 1 463 ? 9.158 -23.566 0.364 1.00 95.00 463 LYS A CA 1
ATOM 3764 C C . LYS A 1 463 ? 8.463 -23.884 -0.965 1.00 95.00 463 LYS A C 1
ATOM 3766 O O . LYS A 1 463 ? 8.065 -25.019 -1.179 1.00 95.00 463 LYS A O 1
ATOM 3771 N N . GLU A 1 464 ? 8.276 -22.877 -1.810 1.00 93.69 464 GLU A N 1
ATOM 3772 C CA . GLU A 1 464 ? 7.590 -22.997 -3.101 1.00 93.69 464 GLU A CA 1
ATOM 3773 C C . GLU A 1 464 ? 8.572 -23.026 -4.268 1.00 93.69 464 GLU A C 1
ATOM 3775 O O . GLU A 1 464 ? 8.343 -23.735 -5.241 1.00 93.69 464 GLU A O 1
ATOM 3780 N N . PHE A 1 465 ? 9.687 -22.303 -4.134 1.00 96.00 465 PHE A N 1
ATOM 3781 C CA . PHE A 1 465 ? 10.763 -22.233 -5.118 1.00 96.00 465 PHE A CA 1
ATOM 3782 C C . PHE A 1 465 ? 12.086 -22.710 -4.492 1.00 96.00 465 PHE A C 1
ATOM 3784 O O . PHE A 1 465 ? 12.967 -21.890 -4.216 1.00 96.00 465 PHE A O 1
ATOM 3791 N N . PRO A 1 466 ? 12.215 -24.012 -4.181 1.00 97.00 466 PRO A N 1
ATOM 3792 C CA . PRO A 1 466 ? 13.379 -24.541 -3.480 1.00 97.00 466 PRO A CA 1
ATOM 3793 C C . PRO A 1 466 ? 14.643 -24.438 -4.336 1.00 97.00 466 PRO A C 1
ATOM 3795 O O . PRO A 1 466 ? 14.684 -24.923 -5.463 1.00 97.00 466 PRO A O 1
ATOM 3798 N N . GLY A 1 467 ? 15.680 -23.809 -3.784 1.00 97.56 467 GLY A N 1
ATOM 3799 C CA . GLY A 1 467 ? 16.992 -23.654 -4.411 1.00 97.56 467 GLY A CA 1
ATOM 3800 C C . GLY A 1 467 ? 17.057 -22.620 -5.535 1.00 97.56 467 GLY A C 1
ATOM 3801 O O . GLY A 1 467 ? 18.138 -22.407 -6.067 1.00 97.56 467 GLY A O 1
ATOM 3802 N N . LEU A 1 468 ? 15.941 -21.969 -5.883 1.00 98.31 468 LEU A N 1
ATOM 3803 C CA . LEU A 1 468 ? 15.893 -21.028 -7.001 1.00 98.31 468 LEU A CA 1
ATOM 3804 C C . LEU A 1 468 ? 16.191 -19.590 -6.562 1.00 98.31 468 LEU A C 1
ATOM 3806 O O . LEU A 1 468 ? 15.718 -19.124 -5.514 1.00 98.31 468 LEU A O 1
ATOM 3810 N N . THR A 1 469 ? 16.937 -18.868 -7.396 1.00 98.44 469 THR A N 1
ATOM 3811 C CA . THR A 1 469 ? 17.124 -17.411 -7.295 1.00 98.44 469 THR A CA 1
ATOM 3812 C C . THR A 1 469 ? 15.904 -16.653 -7.822 1.00 98.44 469 THR A C 1
ATOM 3814 O O . THR A 1 469 ? 15.030 -17.231 -8.470 1.00 98.44 469 THR A O 1
ATOM 3817 N N . ARG A 1 470 ? 15.813 -15.341 -7.573 1.00 98.06 470 ARG A N 1
ATOM 3818 C CA . ARG A 1 470 ? 14.723 -14.513 -8.137 1.00 98.06 470 ARG A CA 1
ATOM 3819 C C . ARG A 1 470 ? 14.725 -14.551 -9.665 1.00 98.06 470 ARG A C 1
ATOM 3821 O O . ARG A 1 470 ? 13.668 -14.736 -10.264 1.00 98.06 470 ARG A O 1
ATOM 3828 N N . ARG A 1 471 ? 15.908 -14.454 -10.281 1.00 98.25 471 ARG A N 1
ATOM 3829 C CA . ARG A 1 471 ? 16.100 -14.579 -11.734 1.00 98.25 471 ARG A CA 1
ATOM 3830 C C . ARG A 1 471 ? 15.628 -15.932 -12.252 1.00 98.25 471 ARG A C 1
ATOM 3832 O O . ARG A 1 471 ? 14.910 -15.997 -13.243 1.00 98.25 471 ARG A O 1
ATOM 3839 N N . GLU A 1 472 ? 15.968 -17.020 -11.570 1.00 98.25 472 GLU A N 1
ATOM 3840 C CA . GLU A 1 472 ? 15.503 -18.345 -11.979 1.00 98.25 472 GLU A CA 1
ATOM 3841 C C . GLU A 1 472 ? 13.994 -18.523 -11.816 1.00 98.25 472 GLU A C 1
ATOM 3843 O O . GLU A 1 472 ? 13.380 -19.179 -12.652 1.00 98.25 472 GLU A O 1
ATOM 3848 N N . VAL A 1 473 ? 13.380 -17.936 -10.784 1.00 97.94 473 VAL A N 1
ATOM 3849 C CA . VAL A 1 473 ? 11.918 -17.939 -10.638 1.00 97.94 473 VAL A CA 1
ATOM 3850 C C . VAL A 1 473 ? 11.261 -17.161 -11.778 1.00 97.94 473 VAL A C 1
ATOM 3852 O O . VAL A 1 473 ? 10.283 -17.650 -12.338 1.00 97.94 473 VAL A O 1
ATOM 3855 N N . LEU A 1 474 ? 11.801 -16.001 -12.167 1.00 98.12 474 LEU A N 1
ATOM 3856 C CA . LEU A 1 474 ? 11.311 -15.248 -13.326 1.00 98.12 474 LEU A CA 1
ATOM 3857 C C . LEU A 1 474 ? 11.331 -16.110 -14.598 1.00 98.12 474 LEU A C 1
ATOM 3859 O O . LEU A 1 474 ? 10.313 -16.223 -15.273 1.00 98.12 474 LEU A O 1
ATOM 3863 N N . LEU A 1 475 ? 12.471 -16.742 -14.892 1.00 97.94 475 LEU A N 1
ATOM 3864 C CA . LEU A 1 475 ? 12.678 -17.498 -16.130 1.00 97.94 475 LEU A CA 1
ATOM 3865 C C . LEU A 1 475 ? 11.916 -18.830 -16.157 1.00 97.94 475 LEU A C 1
ATOM 3867 O O . LEU A 1 475 ? 11.289 -19.166 -17.156 1.00 97.94 475 LEU A O 1
ATOM 3871 N N . LYS A 1 476 ? 11.957 -19.606 -15.065 1.00 96.81 476 LYS A N 1
ATOM 3872 C CA . LYS A 1 476 ? 11.390 -20.968 -15.007 1.00 96.81 476 LYS A CA 1
ATOM 3873 C C . LYS A 1 476 ? 9.898 -20.984 -14.669 1.00 96.81 476 LYS A C 1
ATOM 3875 O O . LYS A 1 476 ? 9.226 -21.972 -14.955 1.00 96.81 476 LYS A O 1
ATOM 3880 N N . HIS A 1 477 ? 9.380 -19.923 -14.047 1.00 96.44 477 HIS A N 1
ATOM 3881 C CA . HIS A 1 477 ? 7.984 -19.823 -13.607 1.00 96.44 477 HIS A CA 1
ATOM 3882 C C . HIS A 1 477 ? 7.247 -18.618 -14.209 1.00 96.44 477 HIS A C 1
ATOM 3884 O O . HIS A 1 477 ? 6.262 -18.150 -13.626 1.00 96.44 477 HIS A O 1
ATOM 3890 N N . ALA A 1 478 ? 7.688 -18.131 -15.374 1.00 96.56 478 ALA A N 1
ATOM 3891 C CA . ALA A 1 478 ? 6.910 -17.206 -16.191 1.00 96.56 478 ALA A CA 1
ATOM 3892 C C . ALA A 1 478 ? 5.524 -17.796 -16.490 1.00 96.56 478 ALA A C 1
ATOM 3894 O O . ALA A 1 478 ? 5.371 -19.001 -16.702 1.00 96.56 478 ALA A O 1
ATOM 3895 N N . ASN A 1 479 ? 4.491 -16.955 -16.465 1.00 96.06 479 ASN A N 1
ATOM 3896 C CA . ASN A 1 479 ? 3.127 -17.412 -16.687 1.00 96.06 479 ASN A CA 1
ATOM 3897 C C . ASN A 1 479 ? 2.950 -17.918 -18.139 1.00 96.06 479 ASN A C 1
ATOM 3899 O O . ASN A 1 479 ? 3.088 -17.127 -19.075 1.00 96.06 479 ASN A O 1
ATOM 3903 N N . PRO A 1 480 ? 2.607 -19.207 -18.339 1.00 93.94 480 PRO A N 1
ATOM 3904 C CA . PRO A 1 480 ? 2.580 -19.824 -19.664 1.00 93.94 480 PRO A CA 1
ATOM 3905 C C . PRO A 1 480 ? 1.405 -19.367 -20.537 1.00 93.94 480 PRO A C 1
ATOM 3907 O O . PRO A 1 480 ? 1.404 -19.634 -21.733 1.00 93.94 480 PRO A O 1
ATOM 3910 N N . THR A 1 481 ? 0.390 -18.708 -19.968 1.00 94.88 481 THR A N 1
ATOM 3911 C CA . THR A 1 481 ? -0.792 -18.250 -20.720 1.00 94.88 481 THR A CA 1
ATOM 3912 C C . THR A 1 481 ? -0.672 -16.809 -21.212 1.00 94.88 481 THR A C 1
ATOM 3914 O O . THR A 1 481 ? -1.639 -16.267 -21.747 1.00 94.88 481 THR A O 1
ATOM 3917 N N . LEU A 1 482 ? 0.463 -16.149 -20.970 1.00 95.44 482 LEU A N 1
ATOM 3918 C CA . LEU A 1 482 ? 0.676 -14.770 -21.396 1.00 95.44 482 LEU A CA 1
ATOM 3919 C C . LEU A 1 482 ? 0.913 -14.682 -22.902 1.00 95.44 482 LEU A C 1
ATOM 3921 O O . LEU A 1 482 ? 1.420 -15.605 -23.537 1.00 95.44 482 LEU A O 1
ATOM 3925 N N . ARG A 1 483 ? 0.529 -13.541 -23.473 1.00 93.00 483 ARG A N 1
ATOM 3926 C CA . ARG A 1 483 ? 0.723 -13.259 -24.896 1.00 93.00 483 ARG A CA 1
ATOM 3927 C C . ARG A 1 483 ? 2.197 -12.933 -25.157 1.00 93.00 483 ARG A C 1
ATOM 3929 O O . ARG A 1 483 ? 2.833 -12.326 -24.293 1.00 93.00 483 ARG A O 1
ATOM 3936 N N . PRO A 1 484 ? 2.740 -13.275 -26.335 1.00 93.44 484 PRO A N 1
ATOM 3937 C CA . PRO A 1 484 ? 4.050 -12.773 -26.727 1.00 93.44 484 PRO A CA 1
ATOM 3938 C C . PRO A 1 484 ? 4.028 -11.241 -26.795 1.00 93.44 484 PRO A C 1
ATOM 3940 O O . PRO A 1 484 ? 2.980 -10.631 -27.028 1.00 93.44 484 PRO A O 1
ATOM 3943 N N . ILE A 1 485 ? 5.190 -10.623 -26.592 1.00 92.44 485 ILE A N 1
ATOM 3944 C CA . ILE A 1 485 ? 5.369 -9.197 -26.875 1.00 92.44 485 ILE A CA 1
ATOM 3945 C C . ILE A 1 485 ? 5.157 -8.997 -28.380 1.00 92.44 485 ILE A C 1
ATOM 3947 O O . ILE A 1 485 ? 5.622 -9.809 -29.175 1.00 92.44 485 ILE A O 1
ATOM 3951 N N . ALA A 1 486 ? 4.436 -7.938 -28.752 1.00 91.00 486 ALA A N 1
ATOM 3952 C CA . ALA A 1 486 ? 4.191 -7.531 -30.136 1.00 91.00 486 ALA A CA 1
ATOM 3953 C C . ALA A 1 486 ? 4.969 -6.230 -30.412 1.00 91.00 486 ALA A C 1
ATOM 3955 O O . ALA A 1 486 ? 4.417 -5.138 -30.199 1.00 91.00 486 ALA A O 1
ATOM 3956 N N . PRO A 1 487 ? 6.263 -6.308 -30.792 1.00 89.81 487 PRO A N 1
ATOM 3957 C CA . PRO A 1 487 ? 7.125 -5.134 -30.905 1.00 89.81 487 PRO A CA 1
ATOM 3958 C C . PRO A 1 487 ? 6.609 -4.129 -31.933 1.00 89.81 487 PRO A C 1
ATOM 3960 O O . PRO A 1 487 ? 6.741 -2.925 -31.732 1.00 89.81 487 PRO A O 1
ATOM 3963 N N . GLU A 1 488 ? 5.934 -4.599 -32.984 1.00 88.19 488 GLU A N 1
ATOM 3964 C CA . GLU A 1 488 ? 5.346 -3.753 -34.011 1.00 88.19 488 GLU A CA 1
ATOM 3965 C C . GLU A 1 488 ? 4.359 -2.744 -33.408 1.00 88.19 488 GLU A C 1
ATOM 3967 O O . GLU A 1 488 ? 4.401 -1.560 -33.739 1.00 88.19 488 GLU A O 1
ATOM 3972 N N . ARG A 1 489 ? 3.522 -3.161 -32.455 1.00 89.31 489 ARG A N 1
ATOM 3973 C CA . ARG A 1 489 ? 2.574 -2.256 -31.788 1.00 89.31 489 ARG A CA 1
ATOM 3974 C C . ARG A 1 489 ? 3.257 -1.443 -30.700 1.00 89.31 489 ARG A C 1
ATOM 3976 O O . ARG A 1 489 ? 3.087 -0.232 -30.633 1.00 89.31 489 ARG A O 1
ATOM 3983 N N . LEU A 1 490 ? 4.053 -2.111 -29.872 1.00 91.12 490 LEU A N 1
ATOM 3984 C CA . LEU A 1 490 ? 4.649 -1.516 -28.685 1.00 91.12 490 LEU A CA 1
ATOM 3985 C C . LEU A 1 490 ? 5.652 -0.405 -29.028 1.00 91.12 490 LEU A C 1
ATOM 3987 O O . LEU A 1 490 ? 5.648 0.650 -28.393 1.00 91.12 490 LEU A O 1
ATOM 3991 N N . TYR A 1 491 ? 6.488 -0.600 -30.052 1.00 92.12 491 TYR A N 1
ATOM 3992 C CA . TYR A 1 491 ? 7.560 0.342 -30.387 1.00 92.12 491 TYR A CA 1
ATOM 3993 C C . TYR A 1 491 ? 7.027 1.681 -30.899 1.00 92.12 491 TYR A C 1
ATOM 3995 O O . TYR A 1 491 ? 7.734 2.676 -30.794 1.00 92.12 491 TYR A O 1
ATOM 4003 N N . LYS A 1 492 ? 5.770 1.763 -31.352 1.00 90.88 492 LYS A N 1
ATOM 4004 C CA . LYS A 1 492 ? 5.130 3.056 -31.647 1.00 90.88 492 LYS A CA 1
ATOM 4005 C C . LYS A 1 492 ? 5.062 3.983 -30.438 1.00 90.88 492 LYS A C 1
ATOM 4007 O O . LYS A 1 492 ? 5.059 5.199 -30.595 1.00 90.88 492 LYS A O 1
ATOM 4012 N N . HIS A 1 493 ? 4.976 3.400 -29.247 1.00 90.62 493 HIS A N 1
ATOM 4013 C CA . HIS A 1 493 ? 4.775 4.132 -28.006 1.00 90.62 493 HIS A CA 1
ATOM 4014 C C . HIS A 1 493 ? 6.083 4.390 -27.267 1.00 90.62 493 HIS A C 1
ATOM 4016 O O . HIS A 1 493 ? 6.281 5.475 -26.729 1.00 90.62 493 HIS A O 1
ATOM 4022 N N . ILE A 1 494 ? 6.974 3.395 -27.234 1.00 91.81 494 ILE A N 1
ATOM 4023 C CA . ILE A 1 494 ? 8.221 3.459 -26.460 1.00 91.81 494 ILE A CA 1
ATOM 4024 C C . ILE A 1 494 ? 9.477 3.543 -27.332 1.00 91.81 494 ILE A C 1
ATOM 4026 O O . ILE A 1 494 ? 10.542 3.837 -26.807 1.00 91.81 494 ILE A O 1
ATOM 4030 N N . GLY A 1 495 ? 9.391 3.282 -28.635 1.00 91.69 495 GLY A N 1
ATOM 4031 C CA . GLY A 1 495 ? 10.541 3.223 -29.535 1.00 91.69 495 GLY A CA 1
ATOM 4032 C C . GLY A 1 495 ? 11.176 4.580 -29.824 1.00 91.69 495 GLY A C 1
ATOM 4033 O O . GLY A 1 495 ? 10.559 5.635 -29.677 1.00 91.69 495 GLY A O 1
ATOM 4034 N N . ASN A 1 496 ? 12.425 4.537 -30.277 1.00 91.81 496 ASN A N 1
ATOM 4035 C CA . ASN A 1 496 ? 13.052 5.652 -30.970 1.00 91.81 496 ASN A CA 1
ATOM 4036 C C . ASN A 1 496 ? 12.381 5.833 -32.332 1.00 91.81 496 ASN A C 1
ATOM 4038 O O . ASN A 1 496 ? 12.047 4.852 -32.998 1.00 91.81 496 ASN A O 1
ATOM 4042 N N . VAL A 1 497 ? 12.213 7.087 -32.746 1.00 94.62 497 VAL A N 1
ATOM 4043 C CA . VAL A 1 497 ? 11.525 7.454 -33.988 1.00 94.62 497 VAL A CA 1
ATOM 4044 C C . VAL A 1 497 ? 12.536 7.981 -34.996 1.00 94.62 497 VAL A C 1
ATOM 4046 O O . VAL A 1 497 ? 13.447 8.738 -34.655 1.00 94.62 497 VAL A O 1
ATOM 4049 N N . THR A 1 498 ? 12.410 7.580 -36.255 1.00 96.12 498 THR A N 1
ATOM 4050 C CA . THR A 1 498 ? 13.233 8.096 -37.350 1.00 96.12 498 THR A CA 1
ATOM 4051 C C . THR A 1 498 ? 12.387 8.246 -38.604 1.00 96.12 498 THR A C 1
ATOM 4053 O O . THR A 1 498 ? 11.920 7.261 -39.167 1.00 96.12 498 THR A O 1
ATOM 4056 N N . GLU A 1 499 ? 12.219 9.481 -39.066 1.00 96.88 499 GLU A N 1
ATOM 4057 C CA . GLU A 1 499 ? 11.635 9.756 -40.378 1.00 96.88 499 GLU A CA 1
ATOM 4058 C C . GLU A 1 499 ? 12.619 9.330 -41.469 1.00 96.88 499 GLU A C 1
ATOM 4060 O O . GLU A 1 499 ? 13.774 9.766 -41.491 1.00 96.88 499 GLU A O 1
ATOM 4065 N N . THR A 1 500 ? 12.190 8.444 -42.361 1.00 96.06 500 THR A N 1
ATOM 4066 C CA . THR A 1 500 ? 13.046 7.891 -43.411 1.00 96.06 500 THR A CA 1
ATOM 4067 C C . THR A 1 500 ? 12.248 7.643 -44.689 1.00 96.06 500 THR A C 1
ATOM 4069 O O . THR A 1 500 ? 11.092 8.035 -44.840 1.00 96.06 500 THR A O 1
ATOM 4072 N N . THR A 1 501 ? 12.893 7.076 -45.698 1.00 95.75 501 THR A N 1
ATOM 4073 C CA . THR A 1 501 ? 12.264 6.780 -46.987 1.00 95.75 501 THR A CA 1
ATOM 4074 C C . THR A 1 501 ? 12.794 5.457 -47.493 1.00 95.75 501 THR A C 1
ATOM 4076 O O . THR A 1 501 ? 14.000 5.207 -47.416 1.00 95.75 501 THR A O 1
ATOM 4079 N N . ILE A 1 502 ? 11.903 4.629 -48.031 1.00 95.62 502 ILE A N 1
ATOM 4080 C CA . ILE A 1 502 ? 12.280 3.359 -48.649 1.00 95.62 502 ILE A CA 1
ATOM 4081 C C . ILE A 1 502 ? 13.072 3.644 -49.928 1.00 95.62 502 ILE A C 1
ATOM 4083 O O . ILE A 1 502 ? 12.601 4.331 -50.839 1.00 95.62 502 ILE A O 1
ATOM 4087 N N . ARG A 1 503 ? 14.295 3.114 -49.990 1.00 94.00 503 ARG A N 1
ATOM 4088 C CA . ARG A 1 503 ? 15.241 3.271 -51.098 1.00 94.00 503 ARG A CA 1
ATOM 4089 C C . ARG A 1 503 ? 15.268 2.012 -51.939 1.00 94.00 503 ARG A C 1
ATOM 4091 O O . ARG A 1 503 ? 15.209 0.907 -51.409 1.00 94.00 503 ARG A O 1
ATOM 4098 N N . ASN A 1 504 ? 15.348 2.200 -53.255 1.00 92.00 504 ASN A N 1
ATOM 4099 C CA . ASN A 1 504 ? 15.420 1.124 -54.248 1.00 92.00 504 ASN A CA 1
ATOM 4100 C C . ASN A 1 504 ? 14.327 0.051 -54.099 1.00 92.00 504 ASN A C 1
ATOM 4102 O O . ASN A 1 504 ? 14.511 -1.061 -54.576 1.00 92.00 504 ASN A O 1
ATOM 4106 N N . ASN A 1 505 ? 13.192 0.395 -53.468 1.00 91.00 505 ASN A N 1
ATOM 4107 C CA . ASN A 1 505 ? 12.119 -0.543 -53.123 1.00 91.00 505 ASN A CA 1
ATOM 4108 C C . ASN A 1 505 ? 12.600 -1.744 -52.273 1.00 91.00 505 ASN A C 1
ATOM 4110 O O . ASN A 1 505 ? 12.012 -2.815 -52.354 1.00 91.00 505 ASN A O 1
ATOM 4114 N N . ASP A 1 506 ? 13.665 -1.567 -51.488 1.00 92.19 506 ASP A N 1
ATOM 4115 C CA . ASP A 1 506 ? 14.381 -2.677 -50.850 1.00 92.19 506 ASP A CA 1
ATOM 4116 C C . ASP A 1 506 ? 14.761 -2.386 -49.397 1.00 92.19 506 ASP A C 1
ATOM 4118 O O . ASP A 1 506 ? 14.567 -3.232 -48.537 1.00 92.19 506 ASP A O 1
ATOM 4122 N N . TYR A 1 507 ? 15.253 -1.186 -49.077 1.00 94.56 507 TYR A N 1
ATOM 4123 C CA . TYR A 1 507 ? 15.812 -0.935 -47.745 1.00 94.56 507 TYR A CA 1
ATOM 4124 C C . TYR A 1 507 ? 15.554 0.479 -47.219 1.00 94.56 507 TYR A C 1
ATOM 4126 O O . TYR A 1 507 ? 15.226 1.407 -47.963 1.00 94.56 507 TYR A O 1
ATOM 4134 N N . VAL A 1 508 ? 15.747 0.661 -45.913 1.00 95.94 508 VAL A N 1
ATOM 4135 C CA . VAL A 1 508 ? 15.745 1.958 -45.222 1.00 95.94 508 VAL A CA 1
ATOM 4136 C C . VAL A 1 508 ? 17.058 2.179 -44.475 1.00 95.94 508 VAL A C 1
ATOM 4138 O O . VAL A 1 508 ? 17.758 1.231 -44.125 1.00 95.94 508 VAL A O 1
ATOM 4141 N N . ARG A 1 509 ? 17.389 3.445 -44.197 1.00 95.50 509 ARG A N 1
ATOM 4142 C CA . ARG A 1 509 ? 18.487 3.813 -43.289 1.00 95.50 509 ARG A CA 1
ATOM 4143 C C . ARG A 1 509 ? 17.923 4.316 -41.970 1.00 95.50 509 ARG A C 1
ATOM 4145 O O . ARG A 1 509 ? 17.193 5.309 -41.971 1.00 95.50 509 ARG A O 1
ATOM 4152 N N . VAL A 1 510 ? 18.261 3.633 -40.881 1.00 93.69 510 VAL A N 1
ATOM 4153 C CA . VAL A 1 510 ? 17.779 3.883 -39.513 1.00 93.69 510 VAL A CA 1
ATOM 4154 C C . VAL A 1 510 ? 18.896 3.514 -38.534 1.00 93.69 510 VAL A C 1
ATOM 4156 O O . VAL A 1 510 ? 19.663 2.602 -38.814 1.00 93.69 510 VAL A O 1
ATOM 4159 N N . ALA A 1 511 ? 19.032 4.231 -37.413 1.00 90.38 511 ALA A N 1
ATOM 4160 C CA . ALA A 1 511 ? 20.046 3.943 -36.384 1.00 90.38 511 ALA A CA 1
ATOM 4161 C C . ALA A 1 511 ? 21.490 3.792 -36.927 1.00 90.38 511 ALA A C 1
ATOM 4163 O O . ALA A 1 511 ? 22.253 2.944 -36.475 1.00 90.38 511 ALA A O 1
ATOM 4164 N N . SER A 1 512 ? 21.862 4.602 -37.926 1.00 89.00 512 SER A N 1
ATOM 4165 C CA . SER A 1 512 ? 23.162 4.525 -38.622 1.00 89.00 512 SER A CA 1
ATOM 4166 C C . SER A 1 512 ? 23.455 3.189 -39.332 1.00 89.00 512 SER A C 1
ATOM 4168 O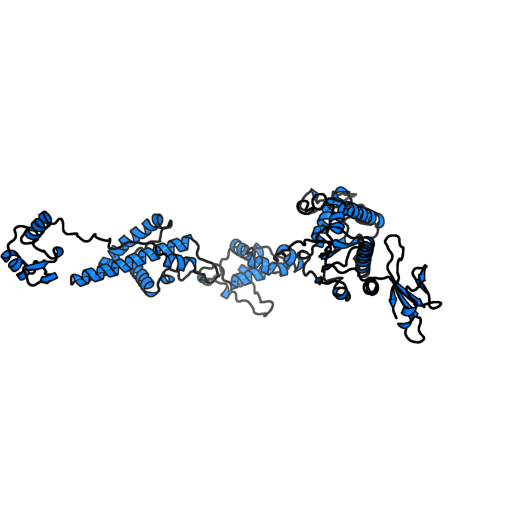 O . SER A 1 512 ? 24.598 2.944 -39.709 1.00 89.00 512 SER A O 1
ATOM 4170 N N . ALA A 1 513 ? 22.435 2.362 -39.572 1.00 93.12 513 ALA A N 1
ATOM 4171 C CA . ALA A 1 513 ? 22.513 1.090 -40.286 1.00 93.12 513 ALA A CA 1
ATOM 4172 C C . ALA A 1 513 ? 21.484 1.011 -41.433 1.00 93.12 513 ALA A C 1
ATOM 4174 O O . ALA A 1 513 ? 20.563 1.830 -41.536 1.00 93.12 513 ALA A O 1
ATOM 4175 N N . GLU A 1 514 ? 21.667 0.037 -42.325 1.00 95.44 514 GLU A N 1
ATOM 4176 C CA . GLU A 1 514 ? 20.726 -0.290 -43.401 1.00 95.44 514 GLU A CA 1
ATOM 4177 C C . GLU A 1 514 ? 19.892 -1.513 -43.017 1.00 95.44 514 GLU A C 1
ATOM 4179 O O . GLU A 1 514 ? 20.434 -2.532 -42.597 1.00 95.44 514 GLU A O 1
ATOM 4184 N N . PHE A 1 515 ? 18.573 -1.402 -43.178 1.00 95.56 515 PHE A N 1
ATOM 4185 C CA . PHE A 1 515 ? 17.618 -2.473 -42.911 1.00 95.56 515 PHE A CA 1
ATOM 4186 C C . PHE A 1 515 ? 16.856 -2.801 -44.186 1.00 95.56 515 PHE A C 1
ATOM 4188 O O . PHE A 1 515 ? 16.151 -1.938 -44.717 1.00 95.56 515 PHE A O 1
ATOM 4195 N N . ALA A 1 516 ? 17.001 -4.035 -44.663 1.00 94.75 516 ALA A N 1
ATOM 4196 C CA . ALA A 1 516 ? 16.222 -4.551 -45.780 1.00 94.75 516 ALA A CA 1
ATOM 4197 C C . ALA A 1 516 ? 14.768 -4.808 -45.357 1.00 94.75 516 ALA A C 1
ATOM 4199 O O . ALA A 1 516 ? 14.486 -5.169 -44.210 1.00 94.75 516 ALA A O 1
ATOM 4200 N N . LEU A 1 517 ? 13.842 -4.625 -46.293 1.00 93.06 517 LEU A N 1
ATOM 4201 C CA . LEU A 1 517 ? 12.455 -5.036 -46.152 1.00 93.06 517 LEU A CA 1
ATOM 4202 C C . LEU A 1 517 ? 12.403 -6.561 -46.046 1.00 93.06 517 LEU A C 1
ATOM 4204 O O . LEU A 1 517 ? 13.127 -7.272 -46.737 1.00 93.06 517 LEU A O 1
ATOM 4208 N N . ALA A 1 518 ? 11.524 -7.069 -45.184 1.00 89.12 518 ALA A N 1
ATOM 4209 C CA . ALA A 1 518 ? 11.381 -8.512 -45.022 1.00 89.12 518 ALA A CA 1
ATOM 4210 C C . ALA A 1 518 ? 10.758 -9.181 -46.261 1.00 89.12 518 ALA A C 1
ATOM 4212 O O . ALA A 1 518 ? 11.003 -10.360 -46.499 1.00 89.12 518 ALA A O 1
ATOM 4213 N N . ASP A 1 519 ? 9.952 -8.438 -47.027 1.00 90.06 519 ASP A N 1
ATOM 4214 C CA . ASP A 1 519 ? 9.326 -8.900 -48.264 1.00 90.06 519 ASP A CA 1
ATOM 4215 C C . ASP A 1 519 ? 8.982 -7.710 -49.179 1.00 90.06 519 ASP A C 1
ATOM 4217 O O . ASP A 1 519 ? 8.628 -6.624 -48.707 1.00 90.06 519 ASP A O 1
ATOM 4221 N N . PHE A 1 520 ? 9.048 -7.929 -50.491 1.00 88.88 520 PHE A N 1
ATOM 4222 C CA . PHE A 1 520 ? 8.682 -6.962 -51.522 1.00 88.88 520 PHE A CA 1
ATOM 4223 C C . PHE A 1 520 ? 7.188 -6.608 -51.476 1.00 88.88 520 PHE A C 1
ATOM 4225 O O . PHE A 1 520 ? 6.818 -5.449 -51.685 1.00 88.88 520 PHE A O 1
ATOM 4232 N N . ASP A 1 521 ? 6.326 -7.565 -51.116 1.00 90.88 521 ASP A N 1
ATOM 4233 C CA . ASP A 1 521 ? 4.873 -7.362 -51.040 1.00 90.88 521 ASP A CA 1
ATOM 4234 C C . ASP A 1 521 ? 4.470 -6.283 -50.021 1.00 90.88 521 ASP A C 1
ATOM 4236 O O . ASP A 1 521 ? 3.390 -5.694 -50.125 1.00 90.88 521 ASP A O 1
ATOM 4240 N N . MET A 1 522 ? 5.342 -5.942 -49.064 1.00 88.00 522 MET A N 1
ATOM 4241 C CA . MET A 1 522 ? 5.097 -4.868 -48.093 1.00 88.00 522 MET A CA 1
ATOM 4242 C C . MET A 1 522 ? 4.896 -3.498 -48.750 1.00 88.00 522 MET A C 1
ATOM 4244 O O . MET A 1 522 ? 4.163 -2.670 -48.209 1.00 88.00 522 MET A O 1
ATOM 4248 N N . LEU A 1 523 ? 5.479 -3.269 -49.931 1.00 90.88 523 LEU A N 1
ATOM 4249 C CA . LEU A 1 523 ? 5.333 -2.017 -50.680 1.00 90.88 523 LEU A CA 1
ATOM 4250 C C . LEU A 1 523 ? 3.889 -1.752 -51.116 1.00 90.88 523 LEU A C 1
ATOM 4252 O O . LEU A 1 523 ? 3.515 -0.597 -51.298 1.00 90.88 523 LEU A O 1
ATOM 4256 N N . SER A 1 524 ? 3.063 -2.799 -51.240 1.00 91.50 524 SER A N 1
ATOM 4257 C CA . SER A 1 524 ? 1.637 -2.671 -51.578 1.00 91.50 524 SER A CA 1
ATOM 4258 C C . SER A 1 524 ? 0.822 -1.925 -50.517 1.00 91.50 524 SER A C 1
ATOM 4260 O O . SER A 1 524 ? -0.278 -1.458 -50.803 1.00 91.50 524 SER A O 1
ATOM 4262 N N . ARG A 1 525 ? 1.357 -1.799 -49.295 1.00 91.75 525 ARG A N 1
ATOM 4263 C CA . ARG A 1 525 ? 0.722 -1.084 -48.179 1.00 91.75 525 ARG A CA 1
ATOM 4264 C C . ARG A 1 525 ? 0.974 0.420 -48.215 1.00 91.75 525 ARG A C 1
ATOM 4266 O O . ARG A 1 525 ? 0.370 1.135 -47.421 1.00 91.75 525 ARG A O 1
ATOM 4273 N N . LEU A 1 526 ? 1.871 0.881 -49.087 1.00 93.94 526 LEU A N 1
ATOM 4274 C CA . LEU A 1 526 ? 2.207 2.292 -49.187 1.00 93.94 526 LEU A CA 1
ATOM 4275 C C . LEU A 1 526 ? 1.120 3.073 -49.934 1.00 93.94 526 LEU A C 1
ATOM 4277 O O . LEU A 1 526 ? 0.501 2.574 -50.875 1.00 93.94 526 LEU A O 1
ATOM 4281 N N . GLN A 1 527 ? 0.932 4.332 -49.554 1.00 94.38 527 GLN A N 1
ATOM 4282 C CA . GLN A 1 527 ? 0.120 5.282 -50.297 1.00 94.38 527 GLN A CA 1
ATOM 4283 C C . GLN A 1 527 ? 0.695 5.481 -51.710 1.00 94.38 527 GLN A C 1
ATOM 4285 O O . GLN A 1 527 ? 1.920 5.524 -51.891 1.00 94.38 527 GLN A O 1
ATOM 4290 N N . PRO A 1 528 ? -0.164 5.636 -52.735 1.00 92.19 528 PRO A N 1
ATOM 4291 C CA . PRO A 1 528 ? 0.295 5.865 -54.097 1.00 92.19 528 PRO A CA 1
ATOM 4292 C C . PRO A 1 528 ? 1.261 7.053 -54.179 1.00 92.19 528 PRO A C 1
ATOM 4294 O O . PRO A 1 528 ? 0.945 8.156 -53.742 1.00 92.19 528 PRO A O 1
ATOM 4297 N N . ASN A 1 529 ? 2.426 6.827 -54.793 1.00 89.75 529 ASN A N 1
ATOM 4298 C CA . ASN A 1 529 ? 3.479 7.830 -54.992 1.00 89.75 529 ASN A CA 1
ATOM 4299 C C . ASN A 1 529 ? 4.133 8.386 -53.705 1.00 89.75 529 ASN A C 1
ATOM 4301 O O . ASN A 1 529 ? 4.800 9.419 -53.766 1.00 89.75 529 ASN A O 1
ATOM 4305 N N . ASP A 1 530 ? 4.019 7.702 -52.562 1.00 93.62 530 ASP A N 1
ATOM 4306 C CA . ASP A 1 530 ? 4.716 8.099 -51.337 1.00 93.62 530 ASP A CA 1
ATOM 4307 C C . ASP A 1 530 ? 5.508 6.941 -50.712 1.00 93.62 530 ASP A C 1
ATOM 4309 O O . ASP A 1 530 ? 4.969 5.894 -50.371 1.00 93.62 530 ASP A O 1
ATOM 4313 N N . ARG A 1 531 ? 6.823 7.148 -50.576 1.00 93.56 531 ARG A N 1
ATOM 4314 C CA . ARG A 1 531 ? 7.790 6.193 -50.002 1.00 93.56 531 ARG A CA 1
ATOM 4315 C C . ARG A 1 531 ? 8.313 6.629 -48.635 1.00 93.56 531 ARG A C 1
ATOM 4317 O O . ARG A 1 531 ? 9.210 5.974 -48.095 1.00 93.56 531 ARG A O 1
ATOM 4324 N N . ARG A 1 532 ? 7.843 7.770 -48.124 1.00 96.50 532 ARG A N 1
ATOM 4325 C CA . ARG A 1 532 ? 8.212 8.258 -46.797 1.00 96.50 532 ARG A CA 1
ATOM 4326 C C . ARG A 1 532 ? 7.532 7.379 -45.765 1.00 96.50 532 ARG A C 1
ATOM 4328 O O . ARG A 1 532 ? 6.365 7.034 -45.910 1.00 96.50 532 ARG A O 1
ATOM 4335 N N . VAL A 1 533 ? 8.294 7.001 -44.755 1.00 95.69 533 VAL A N 1
ATOM 4336 C CA . VAL A 1 533 ? 7.830 6.141 -43.674 1.00 95.69 533 VAL A CA 1
ATOM 4337 C C . VAL A 1 533 ? 8.450 6.611 -42.369 1.00 95.69 533 VAL A C 1
ATOM 4339 O O . VAL A 1 533 ? 9.615 7.020 -42.328 1.00 95.69 533 VAL A O 1
ATOM 4342 N N . THR A 1 534 ? 7.691 6.483 -41.293 1.00 97.00 534 THR A N 1
ATOM 4343 C CA . THR A 1 534 ? 8.185 6.655 -39.934 1.00 97.00 534 THR A CA 1
ATOM 4344 C C . THR A 1 534 ? 8.655 5.300 -39.416 1.00 97.00 534 THR A C 1
ATOM 4346 O O . THR A 1 534 ? 7.889 4.335 -39.348 1.00 97.00 534 THR A O 1
ATOM 4349 N N . ALA A 1 535 ? 9.933 5.214 -39.060 1.00 95.88 535 ALA A N 1
ATOM 4350 C CA . ALA A 1 535 ? 10.546 4.021 -38.500 1.00 95.88 535 ALA A CA 1
ATOM 4351 C C . ALA A 1 535 ? 10.566 4.075 -36.969 1.00 95.88 535 ALA A C 1
ATOM 4353 O O . ALA A 1 535 ? 11.054 5.048 -36.392 1.00 95.88 535 ALA A O 1
ATOM 4354 N N . TYR A 1 536 ? 10.109 3.001 -36.327 1.00 95.81 536 TYR A N 1
ATOM 4355 C CA . TYR A 1 536 ? 10.176 2.806 -34.880 1.00 95.81 536 TYR A CA 1
ATOM 4356 C C . TYR A 1 536 ? 11.072 1.622 -34.541 1.00 95.81 536 TYR A C 1
ATOM 4358 O O . TYR A 1 536 ? 10.964 0.547 -35.140 1.00 95.81 536 TYR A O 1
ATOM 4366 N N . TRP A 1 537 ? 11.958 1.817 -33.572 1.00 93.12 537 TRP A N 1
ATOM 4367 C CA . TRP A 1 537 ? 12.976 0.835 -33.215 1.00 93.12 537 TRP A CA 1
ATOM 4368 C C . TRP A 1 537 ? 13.433 0.998 -31.766 1.00 93.12 537 TRP A C 1
ATOM 4370 O O . TRP A 1 537 ? 13.343 2.081 -31.192 1.00 93.12 537 TRP A O 1
ATOM 4380 N N . LEU A 1 538 ? 13.945 -0.079 -31.174 1.00 91.69 538 LEU A N 1
ATOM 4381 C CA . LEU A 1 538 ? 14.615 -0.051 -29.876 1.00 91.69 538 LEU A CA 1
ATOM 4382 C C . LEU A 1 538 ? 15.954 -0.784 -29.967 1.00 91.69 538 LEU A C 1
ATOM 4384 O O . LEU A 1 538 ? 16.010 -1.834 -30.614 1.00 91.69 538 LEU A O 1
ATOM 4388 N N . PRO A 1 539 ? 17.019 -0.245 -29.349 1.00 87.69 539 PRO A N 1
ATOM 4389 C CA . PRO A 1 539 ? 18.276 -0.961 -29.214 1.00 87.69 539 PRO A CA 1
ATOM 4390 C C . PRO A 1 539 ? 18.179 -2.057 -28.141 1.00 87.69 539 PRO A C 1
ATOM 4392 O O . PRO A 1 539 ? 17.427 -1.928 -27.173 1.00 87.69 539 PRO A O 1
ATOM 4395 N N . LEU A 1 540 ? 18.967 -3.114 -28.312 1.00 84.06 540 LEU A N 1
ATOM 4396 C CA . LEU A 1 540 ? 19.280 -4.108 -27.284 1.00 84.06 540 LEU A CA 1
ATOM 4397 C C . LEU A 1 540 ? 20.297 -3.547 -26.277 1.00 84.06 540 LEU A C 1
ATOM 4399 O O . LEU A 1 540 ? 20.789 -2.426 -26.442 1.00 84.06 540 LEU A O 1
ATOM 4403 N N . GLU A 1 541 ? 20.626 -4.307 -25.229 1.00 74.88 541 GLU A N 1
ATOM 4404 C CA . GLU A 1 541 ? 21.551 -3.854 -24.181 1.00 74.88 541 GLU A CA 1
ATOM 4405 C C . GLU A 1 541 ? 22.952 -3.521 -24.730 1.00 74.88 541 GLU A C 1
ATOM 4407 O O . GLU A 1 541 ? 23.603 -2.589 -24.258 1.00 74.88 541 GLU A O 1
ATOM 4412 N N . ASP A 1 542 ? 23.397 -4.226 -25.772 1.00 80.00 542 ASP A N 1
ATOM 4413 C CA . ASP A 1 542 ? 24.675 -3.988 -26.454 1.00 80.00 542 ASP A CA 1
ATOM 4414 C C . ASP A 1 542 ? 24.653 -2.800 -27.441 1.00 80.00 542 ASP A C 1
ATOM 4416 O O . ASP A 1 542 ? 25.669 -2.479 -28.060 1.00 80.00 542 ASP A O 1
ATOM 4420 N N . GLY A 1 543 ? 23.504 -2.131 -27.583 1.00 82.81 543 GLY A N 1
ATOM 4421 C CA . GLY A 1 543 ? 23.288 -1.020 -28.507 1.00 82.81 543 GLY A CA 1
ATOM 4422 C C . GLY A 1 543 ? 22.937 -1.440 -29.937 1.00 82.81 543 GLY A C 1
ATOM 4423 O O . GLY A 1 543 ? 22.717 -0.568 -30.781 1.00 82.81 543 GLY A O 1
ATOM 4424 N N . SER A 1 544 ? 22.863 -2.740 -30.231 1.00 87.38 544 SER A N 1
ATOM 4425 C CA . SER A 1 544 ? 22.458 -3.240 -31.545 1.00 87.38 544 SER A CA 1
ATOM 4426 C C . SER A 1 544 ? 20.955 -3.069 -31.775 1.00 87.38 544 SER A C 1
ATOM 4428 O O . SER A 1 544 ? 20.152 -3.086 -30.845 1.00 87.38 544 SER A O 1
ATOM 4430 N N . VAL A 1 545 ? 20.553 -2.891 -33.033 1.00 90.56 545 VAL A N 1
ATOM 4431 C CA . VAL A 1 545 ? 19.142 -2.752 -33.419 1.00 90.56 545 VAL A CA 1
ATOM 4432 C C . VAL A 1 545 ? 18.792 -3.931 -34.325 1.00 90.56 545 VAL A C 1
ATOM 4434 O O . VAL A 1 545 ? 19.190 -3.929 -35.488 1.00 90.56 545 VAL A O 1
ATOM 4437 N N . PRO A 1 546 ? 18.089 -4.960 -33.822 1.00 87.06 546 PRO A N 1
ATOM 4438 C CA . PRO A 1 546 ? 17.875 -6.197 -34.572 1.00 87.06 546 PRO A CA 1
ATOM 4439 C C . PRO A 1 546 ? 16.788 -6.059 -35.640 1.00 87.06 546 PRO A C 1
ATOM 4441 O O . PRO A 1 546 ? 16.813 -6.756 -36.650 1.00 87.06 546 PRO A O 1
ATOM 4444 N N . CYS A 1 547 ? 15.811 -5.179 -35.421 1.00 90.25 547 CYS A N 1
ATOM 4445 C CA . CYS A 1 547 ? 14.700 -4.967 -36.337 1.00 90.25 547 CYS A CA 1
ATOM 4446 C C . CYS A 1 547 ? 14.146 -3.544 -36.229 1.00 90.25 547 CYS A C 1
ATOM 4448 O O . CYS A 1 547 ? 14.319 -2.857 -35.219 1.00 90.25 547 CYS A O 1
ATOM 4450 N N . VAL A 1 548 ? 13.459 -3.124 -37.289 1.00 93.56 548 VAL A N 1
ATOM 4451 C CA . VAL A 1 548 ? 12.824 -1.812 -37.414 1.00 93.56 548 VAL A CA 1
ATOM 4452 C C . VAL A 1 548 ? 11.413 -2.009 -37.958 1.00 93.56 548 VAL A C 1
ATOM 4454 O O . VAL A 1 548 ? 11.216 -2.765 -38.908 1.00 93.56 548 VAL A O 1
ATOM 4457 N N . TYR A 1 549 ? 10.440 -1.304 -37.384 1.00 94.06 549 TYR A N 1
ATOM 4458 C CA . TYR A 1 549 ? 9.046 -1.342 -37.825 1.00 94.06 549 TYR A CA 1
ATOM 4459 C C . TYR A 1 549 ? 8.679 -0.040 -38.529 1.00 94.06 549 TYR A C 1
ATOM 4461 O O . TYR A 1 549 ? 8.893 1.044 -37.989 1.00 94.06 549 TYR A O 1
ATOM 4469 N N . LEU A 1 550 ? 8.134 -0.153 -39.739 1.00 94.25 550 LEU A N 1
ATOM 4470 C CA . LEU A 1 550 ? 7.826 0.979 -40.613 1.00 94.25 550 LEU A CA 1
ATOM 4471 C C . LEU A 1 550 ? 6.323 1.257 -40.646 1.00 94.25 550 LEU A C 1
ATOM 4473 O O . LEU A 1 550 ? 5.521 0.325 -40.721 1.00 94.25 550 LEU A O 1
ATOM 4477 N N . TYR A 1 551 ? 5.959 2.539 -40.638 1.00 93.69 551 TYR A N 1
ATOM 4478 C CA . TYR A 1 551 ? 4.579 3.015 -40.724 1.00 93.69 551 TYR A CA 1
ATOM 4479 C C . TYR A 1 551 ? 4.448 4.180 -41.697 1.00 93.69 551 TYR A C 1
ATOM 4481 O O . TYR A 1 551 ? 5.378 4.972 -41.843 1.00 93.69 551 TYR A O 1
ATOM 4489 N N . GLN A 1 552 ? 3.283 4.273 -42.333 1.00 91.69 552 GLN A N 1
ATOM 4490 C CA . GLN A 1 552 ? 2.859 5.391 -43.167 1.00 91.69 552 GLN A CA 1
ATOM 4491 C C . GLN A 1 552 ? 1.431 5.782 -42.804 1.00 91.69 552 GLN A C 1
ATOM 4493 O O . GLN A 1 552 ? 0.646 4.856 -42.478 1.00 91.69 552 GLN A O 1
#

Radius of gyration: 45.81 Å; chains: 1; bounding box: 108×95×114 Å

Sequence (552 aa):
DWGEAGRTYRQFCYDRQNGDVSIISQRKGGETVIDARSIRRADRLRVIERVMGRVPREEHRPLYTVDMDREAEAFFAAYEKADGGRLSEETVRQLTAKASIFNALREGLARQTERRAASGSKLRKGAYWQTMLRWHTDECRRSAETYGVAVPEYTNARSLERAFRAYVAEGYAALLPRNMGNDAARKVSRRAENLIVALWRTNDKPFAARVHELYMEFAAGDTELFDRETGEVFRPEDYRYKGRPQAVSCSTIRRYLKNVVNETAVYADRNGQFDYANSQRPKHVRHNGRFALSKISMDDAVLSRKSTRGWVAKYLCVDVVSGYWFRPAYTVGTPTLDTVMESFRNVFCELTELGLPMPAELEVEHHLMQNIDWLPEAFQFVRFCSSPTEKRAEHNIRSLKWGTSKKQGHMRGRWYGKAEAFKSVRNKVHGDFIDPTFQPQTIIADDLADIELHNNELHPRQKEFPGLTRREVLLKHANPTLRPIAPERLYKHIGNVTETTIRNNDYVRVASAEFALADFDMLSRLQPNDRRVTAYWLPLEDGSVPCVYLYQ

Secondary structure (DSSP, 8-state):
-TTTTT--HHHHHHHHHTTSS-EEEE-TTS-EEE-GGG---HHHHHHHHHHH-PPPPPP---S------HHHHHHHHHPBPTTSPBPPHHHHHHHHHHHHHHHHHHHHHHHHHHHHHHTT----HHHHHHHHHHHHHHHHHHHHHHHSSPPPPPSSHHHHHHHHHHHHHHGGGGGS-TTTT-GGG-SS-HHHHHHHHHHHSSTT---HHHHHHHHHHHHHTSS--B-TTT-PBPPGGGGEETTEE----HHHHHHHHTSHHHHHHHHHHHHHHHHHHHHTSPPPP-PPPSSBTSEEEEEEEEEEEEESSSEEEEEEEEETTT-PBPPPEEEESS--HHHHHHHHHHHHHHHHHTTPPPPSEEEEEHHHHTT-TTHHHH-SEEEEESSGGG-SHHHHHHHHHHTHHHHTT-----TT-SSGGGPPP--EETTEE-PPEE-HHHHHHHHHHHHHHHHHSBPS-TTTSTT-BHHHHHHHSB-TTPPPP-HHHHHHHHSEEEEEE-BTTTEEEETTEEEE-S-GGGGGGSPTT--EEEEEE---TTS-----EEE-

pLDDT: mean 86.58, std 9.88, range [39.22, 98.44]